Protein AF-A0A956DVC0-F1 (afdb_monomer_lite)

pLDDT: mean 84.04, std 14.28, range [43.09, 98.25]

Sequence (404 aa):
RGAALGWGLAALGAATGILALQDQLTQSAYLFGCAVAALFAHAGSEAERPARLGPGLRHAIRGLTLVVYLLAGLHKLNRDFFDPSVSCATAGLAALVGEGQATPLWSEAWVAQRAWPIAFVALELSLPIWLALRPGLGVVLLALFHLPLTIIFAPGFAFTMLTGWLAFLGEPELEALRRTARRHPVLVLAIGGAGAALSRALFFPGRWGRDPDWVIKEAILWLIATWLVVTAATSRPRAFTGRAVWRSSRPLASTRFAWAAAALFLLHGLTPYLGLGFHRTGAMLSNLRIDRGCHNSLLFPEALRLADPYVVVDRIDFAPGRADPAYADTVTERLWSIAALERAREHWCKKHPEPLAMEGRHEGRAFAVADLCKEGLPFATPWFAGMRRFQVNLTRHCPQRCVH

Secondary structure (DSSP, 8-state):
-HHHHHHHHHHHHHHHHHHTS----HHHHHHHHHHHHHHHHHHT--SS------HHHHHHHHHHHHHHHHHHHHHT-BHHHH-TTT-HHHHHHHHHH-TT---TT--HHHHT-THHHHHHHHHHHHHHHHHHH-HHHHHHHHHHHHHHHHHHT-HHHHHHHHHHHHHH--HHHHHHHHHHHHH-HHHHHHHHHHHHHHHHHHH-TTGGGT-HHHHHHHHHHHHHHHHHHHHHHHS-HHHHHS---------HHHHHHHHHHHHHHHHHHTGGGGTS--TTSS-TT-----STTT--BSSS-GGG-----EEEEEEEEPPTTSS-HHHHHHHHTEEEEHHHHHHHHHHHHHH--S--EEEEEETTEEEEES-HHHH--SSPPPSSTT---S--SEESSSS-----

Structure (mmCIF, N/CA/C/O backbone):
data_AF-A0A956DVC0-F1
#
_entry.id   AF-A0A956DVC0-F1
#
loop_
_atom_site.group_PDB
_atom_site.id
_atom_site.type_symbol
_atom_site.label_atom_id
_atom_site.label_alt_id
_atom_site.label_comp_id
_atom_site.label_asym_id
_atom_site.label_entity_id
_atom_site.label_seq_id
_atom_site.pdbx_PDB_ins_code
_atom_site.Cartn_x
_atom_site.Cartn_y
_atom_site.Cartn_z
_atom_site.occupancy
_atom_site.B_iso_or_equiv
_atom_site.auth_seq_id
_atom_site.auth_comp_id
_atom_site.auth_asym_id
_atom_site.auth_atom_id
_atom_site.pdbx_PDB_model_num
ATOM 1 N N . ARG A 1 1 ? -17.698 22.148 17.526 1.00 53.69 1 ARG A N 1
ATOM 2 C CA . ARG A 1 1 ? -16.358 22.789 17.461 1.00 53.69 1 ARG A CA 1
ATOM 3 C C . ARG A 1 1 ? -15.217 21.760 17.436 1.00 53.69 1 ARG A C 1
ATOM 5 O O . ARG A 1 1 ? -14.590 21.644 16.397 1.00 53.69 1 ARG A O 1
ATOM 12 N N . GLY A 1 2 ? -15.000 20.935 18.473 1.00 58.81 2 GLY A N 1
ATOM 13 C CA . GLY A 1 2 ? -13.882 19.961 18.490 1.00 58.81 2 GLY A CA 1
ATOM 14 C C . GLY A 1 2 ? -13.878 18.905 17.366 1.00 58.81 2 GLY A C 1
ATOM 15 O O . GLY A 1 2 ? -12.829 18.619 16.804 1.00 58.81 2 GLY A O 1
ATOM 16 N N . ALA A 1 3 ? -15.043 18.371 16.977 1.00 56.59 3 ALA A N 1
ATOM 17 C CA . ALA A 1 3 ? -15.135 17.404 15.874 1.00 56.59 3 ALA A CA 1
ATOM 18 C C . ALA A 1 3 ? -14.781 18.018 14.506 1.00 56.59 3 ALA A C 1
ATOM 20 O O . ALA A 1 3 ? -14.069 17.399 13.724 1.00 56.59 3 ALA A O 1
ATOM 21 N N . ALA A 1 4 ? -15.232 19.249 14.241 1.00 57.09 4 ALA A N 1
ATOM 22 C CA . ALA A 1 4 ? -14.906 19.974 13.014 1.00 57.09 4 ALA A CA 1
ATOM 23 C C . ALA A 1 4 ? -13.402 20.274 12.920 1.00 57.09 4 ALA A C 1
ATOM 25 O O . ALA A 1 4 ? -12.813 20.073 11.868 1.00 57.09 4 ALA A O 1
ATOM 26 N N . LEU A 1 5 ? -12.764 20.656 14.034 1.00 65.69 5 LEU A N 1
ATOM 27 C CA . LEU A 1 5 ? -11.310 20.829 14.084 1.00 65.69 5 LEU A CA 1
ATOM 28 C C . LEU A 1 5 ? -10.572 19.518 13.771 1.00 65.69 5 LEU A C 1
ATOM 30 O O . LEU A 1 5 ? -9.651 19.518 12.963 1.00 65.69 5 LEU A O 1
ATOM 34 N N . GLY A 1 6 ? -11.003 18.394 14.355 1.00 63.97 6 GLY A N 1
ATOM 35 C CA . GLY A 1 6 ? -10.403 17.082 14.087 1.00 63.97 6 GLY A CA 1
ATOM 36 C C . GLY A 1 6 ? -10.494 16.669 12.616 1.00 63.97 6 GLY A C 1
ATOM 37 O O . GLY A 1 6 ? -9.496 16.253 12.031 1.00 63.97 6 GLY A O 1
ATOM 38 N N . TRP A 1 7 ? -11.660 16.844 11.988 1.00 61.75 7 TRP A N 1
ATOM 39 C CA . TRP A 1 7 ? -11.805 16.605 10.550 1.00 61.75 7 TRP A CA 1
ATOM 40 C C . TRP A 1 7 ? -11.016 17.608 9.705 1.00 61.75 7 TRP A C 1
ATOM 42 O O . TRP A 1 7 ? -10.485 17.225 8.670 1.00 61.75 7 TRP A O 1
ATOM 52 N N . GLY A 1 8 ? -10.890 18.854 10.167 1.00 64.69 8 GLY A N 1
ATOM 53 C CA . GLY A 1 8 ? -10.124 19.921 9.518 1.00 64.69 8 GLY A CA 1
ATOM 54 C C . GLY A 1 8 ? -8.657 19.550 9.414 1.00 64.69 8 GLY A C 1
ATOM 55 O O . GLY A 1 8 ? -8.069 19.604 8.338 1.00 64.69 8 GLY A O 1
ATOM 56 N N . LEU A 1 9 ? -8.101 19.076 10.526 1.00 66.88 9 LEU A N 1
ATOM 57 C CA . LEU A 1 9 ? -6.733 18.581 10.604 1.00 66.88 9 LEU A CA 1
ATOM 58 C C . LEU A 1 9 ? -6.538 17.300 9.780 1.00 66.88 9 LEU A C 1
ATOM 60 O O . LEU A 1 9 ? -5.519 17.170 9.108 1.00 66.88 9 LEU A O 1
ATOM 64 N N . ALA A 1 10 ? -7.511 16.379 9.773 1.00 62.62 10 ALA A N 1
ATOM 65 C CA . ALA A 1 10 ? -7.447 15.169 8.948 1.00 62.62 10 ALA A CA 1
ATOM 66 C C . ALA A 1 10 ? -7.474 15.490 7.444 1.00 62.62 10 ALA A C 1
ATOM 68 O O . ALA A 1 10 ? -6.691 14.932 6.676 1.00 62.62 10 ALA A O 1
ATOM 69 N N . ALA A 1 11 ? -8.343 16.415 7.029 1.00 65.69 11 ALA A N 1
ATOM 70 C CA . ALA A 1 11 ? -8.407 16.893 5.658 1.00 65.69 11 ALA A CA 1
ATOM 71 C C . ALA A 1 11 ? -7.105 17.601 5.271 1.00 65.69 11 ALA A C 1
ATOM 73 O O . ALA A 1 11 ? -6.518 17.253 4.256 1.00 65.69 11 ALA A O 1
ATOM 74 N N . LEU A 1 12 ? -6.605 18.521 6.099 1.00 65.19 12 LEU A N 1
ATOM 75 C CA . LEU A 1 12 ? -5.337 19.208 5.850 1.00 65.19 12 LEU A CA 1
ATOM 76 C C . LEU A 1 12 ? -4.171 18.217 5.717 1.00 65.19 12 LEU A C 1
ATOM 78 O O . LEU A 1 12 ? -3.409 18.302 4.762 1.00 65.19 12 LEU A O 1
ATOM 82 N N . GLY A 1 13 ? -4.063 17.239 6.622 1.00 62.31 13 GLY A N 1
ATOM 83 C CA . GLY A 1 13 ? -3.030 16.204 6.553 1.00 62.31 13 GLY A CA 1
ATOM 84 C C . GLY A 1 13 ? -3.086 15.392 5.255 1.00 62.31 13 GLY A C 1
ATOM 85 O O . GLY A 1 13 ? -2.054 15.174 4.621 1.00 62.31 13 GLY A O 1
ATOM 86 N N . ALA A 1 14 ? -4.286 14.997 4.817 1.00 63.12 14 ALA A N 1
ATOM 87 C CA . ALA A 1 14 ? -4.451 14.259 3.567 1.00 63.12 14 ALA A CA 1
ATOM 88 C C . ALA A 1 14 ? -4.244 15.146 2.319 1.00 63.12 14 ALA A C 1
ATOM 90 O O . ALA A 1 14 ? -3.639 14.691 1.349 1.00 63.12 14 ALA A O 1
ATOM 91 N N . ALA A 1 15 ? -4.656 16.419 2.356 1.00 63.09 15 ALA A N 1
ATOM 92 C CA . ALA A 1 15 ? -4.403 17.399 1.298 1.00 63.09 15 ALA A CA 1
ATOM 93 C C . ALA A 1 15 ? -2.906 17.629 1.089 1.00 63.09 15 ALA A C 1
ATOM 95 O O . ALA A 1 15 ? -2.448 17.643 -0.047 1.00 63.09 15 ALA A O 1
ATOM 96 N N . THR A 1 16 ? -2.130 17.761 2.168 1.00 61.25 16 THR A N 1
ATOM 97 C CA . THR A 1 16 ? -0.674 17.929 2.086 1.00 61.25 16 THR A CA 1
ATOM 98 C C . THR A 1 16 ? -0.012 16.726 1.413 1.00 61.25 16 THR A C 1
ATOM 100 O O . THR A 1 16 ? 0.860 16.909 0.567 1.00 61.25 16 THR A O 1
ATOM 103 N N . GLY A 1 17 ? -0.460 15.500 1.709 1.00 58.03 17 GLY A N 1
ATOM 104 C CA . GLY A 1 17 ? 0.019 14.300 1.011 1.00 58.03 17 GLY A CA 1
ATOM 105 C C . GLY A 1 17 ? -0.257 14.345 -0.496 1.00 58.03 17 GLY A C 1
ATOM 106 O O . GLY A 1 17 ? 0.652 14.164 -1.303 1.00 58.03 17 GLY A O 1
ATOM 107 N N . ILE A 1 18 ? -1.493 14.673 -0.877 1.00 62.06 18 ILE A N 1
ATOM 108 C CA . ILE A 1 18 ? -1.923 14.723 -2.282 1.00 62.06 18 ILE A CA 1
ATOM 109 C C . ILE A 1 18 ? -1.218 15.850 -3.053 1.00 62.06 18 ILE A C 1
ATOM 111 O O . ILE A 1 18 ? -0.743 15.633 -4.167 1.00 62.06 18 ILE A O 1
ATOM 115 N N . LEU A 1 19 ? -1.176 17.053 -2.476 1.00 60.25 19 LEU A N 1
ATOM 116 C CA . LEU A 1 19 ? -0.761 18.277 -3.163 1.00 60.25 19 LEU A CA 1
ATOM 117 C C . LEU A 1 19 ? 0.747 18.524 -3.081 1.00 60.25 19 LEU A C 1
ATOM 119 O O . LEU A 1 19 ? 1.343 18.917 -4.079 1.00 60.25 19 LEU A O 1
ATOM 123 N N . ALA A 1 20 ? 1.367 18.308 -1.918 1.00 51.12 20 ALA A N 1
ATOM 124 C CA . ALA A 1 20 ? 2.770 18.662 -1.696 1.00 51.12 20 ALA A CA 1
ATOM 125 C C . ALA A 1 20 ? 3.723 17.482 -1.913 1.00 51.12 20 ALA A C 1
ATOM 127 O O . ALA A 1 20 ? 4.809 17.665 -2.452 1.00 51.12 20 ALA A O 1
ATOM 128 N N . LEU A 1 21 ? 3.322 16.269 -1.520 1.00 50.69 21 LEU A N 1
ATOM 129 C CA . LEU A 1 21 ? 4.193 15.089 -1.608 1.00 50.69 21 LEU A CA 1
ATOM 130 C C . LEU A 1 21 ? 4.032 14.317 -2.918 1.00 50.69 21 LEU A C 1
ATOM 132 O O . LEU A 1 21 ? 4.751 13.345 -3.140 1.00 50.69 21 LEU A O 1
ATOM 136 N N . GLN A 1 22 ? 3.073 14.719 -3.764 1.00 54.91 22 GLN A N 1
ATOM 137 C CA . GLN A 1 22 ? 2.610 13.910 -4.893 1.00 54.91 22 GLN A CA 1
ATOM 138 C C . GLN A 1 22 ? 2.342 12.460 -4.456 1.00 54.91 22 GLN A C 1
ATOM 140 O O . GLN A 1 22 ? 2.532 11.528 -5.240 1.00 54.91 22 GLN A O 1
ATOM 145 N N . ASP A 1 23 ? 1.930 12.263 -3.196 1.00 52.66 23 ASP A N 1
ATOM 146 C CA . ASP A 1 23 ? 1.602 10.956 -2.648 1.00 52.66 23 ASP A CA 1
ATOM 147 C C . ASP A 1 23 ? 0.272 10.554 -3.272 1.00 52.66 23 ASP A C 1
ATOM 149 O O . ASP A 1 23 ? -0.823 10.896 -2.819 1.00 52.66 23 ASP A O 1
ATOM 153 N N . GLN A 1 24 ? 0.389 9.936 -4.444 1.00 51.25 24 GLN A N 1
ATOM 154 C CA . GLN A 1 24 ? -0.726 9.746 -5.348 1.00 51.25 24 GLN A CA 1
ATOM 155 C C . GLN A 1 24 ? -1.630 8.603 -4.914 1.00 51.25 24 GLN A C 1
ATOM 157 O O . GLN A 1 24 ? -2.392 8.150 -5.751 1.00 51.25 24 GLN A O 1
ATOM 162 N N . LEU A 1 25 ? -1.589 8.077 -3.688 1.00 56.38 25 LEU A N 1
ATOM 163 C CA . LEU A 1 25 ? -2.524 7.019 -3.304 1.00 56.38 25 LEU A CA 1
ATOM 164 C C . LEU A 1 25 ? -3.972 7.492 -3.566 1.00 56.38 25 LEU A C 1
ATOM 166 O O . LEU A 1 25 ? -4.488 8.368 -2.880 1.00 56.38 25 LEU A O 1
ATOM 170 N N . THR A 1 26 ? -4.647 6.910 -4.572 1.00 54.12 26 THR A N 1
ATOM 171 C CA . THR A 1 26 ? -6.073 7.154 -4.898 1.00 54.12 26 THR A CA 1
ATOM 172 C C . THR A 1 26 ? -6.904 7.040 -3.629 1.00 54.12 26 THR A C 1
ATOM 174 O O . THR A 1 26 ? -7.798 7.838 -3.381 1.00 54.12 26 THR A O 1
ATOM 177 N N . GLN A 1 27 ? -6.547 6.091 -2.772 1.00 53.44 27 GLN A N 1
ATOM 178 C CA . GLN A 1 27 ? -7.131 5.906 -1.458 1.00 53.44 27 GLN A CA 1
ATOM 179 C C . GLN A 1 27 ? -7.021 7.149 -0.554 1.00 53.44 27 GLN A C 1
ATOM 181 O O . GLN A 1 27 ? -8.005 7.496 0.092 1.00 53.44 27 GLN A O 1
ATOM 186 N N . SER A 1 28 ? -5.889 7.860 -0.553 1.00 58.84 28 SER A N 1
ATOM 187 C CA . SER A 1 28 ? -5.724 9.140 0.148 1.00 58.84 28 SER A CA 1
ATOM 188 C C . SER A 1 28 ? -6.644 10.212 -0.417 1.00 58.84 28 SER A C 1
ATOM 190 O O . SER A 1 28 ? -7.250 10.940 0.358 1.00 58.84 28 SER A O 1
ATOM 192 N N . ALA A 1 29 ? -6.850 10.256 -1.737 1.00 59.66 29 ALA A N 1
ATOM 193 C CA . ALA A 1 29 ? -7.806 11.172 -2.365 1.00 59.66 29 ALA A CA 1
ATOM 194 C C . ALA A 1 29 ? -9.271 10.838 -2.028 1.00 59.66 29 ALA A C 1
ATOM 196 O O . ALA A 1 29 ? -10.048 11.741 -1.722 1.00 59.66 29 ALA A O 1
ATOM 197 N N . TYR A 1 30 ? -9.653 9.556 -2.010 1.00 60.25 30 TYR A N 1
ATOM 198 C CA . TYR A 1 30 ? -11.001 9.133 -1.605 1.00 60.25 30 TYR A CA 1
ATOM 199 C C . TYR A 1 30 ? -11.259 9.397 -0.118 1.00 60.25 30 TYR A C 1
ATOM 201 O O . TYR A 1 30 ? -12.325 9.900 0.244 1.00 60.25 30 TYR A O 1
ATOM 209 N N . LEU A 1 31 ? -10.293 9.089 0.751 1.00 61.59 31 LEU A N 1
ATOM 210 C CA . LEU A 1 31 ? -10.407 9.319 2.192 1.00 61.59 31 LEU A CA 1
ATOM 211 C C . LEU A 1 31 ? -10.351 10.814 2.529 1.00 61.59 31 LEU A C 1
ATOM 213 O O . LEU A 1 31 ? -11.128 11.263 3.369 1.00 61.59 31 LEU A O 1
ATOM 217 N N . PHE A 1 32 ? -9.542 11.600 1.813 1.00 63.88 32 PHE A N 1
ATOM 218 C CA . PHE A 1 32 ? -9.570 13.063 1.854 1.00 63.88 32 PHE A CA 1
ATOM 219 C C . PHE A 1 32 ? -10.931 13.607 1.424 1.00 63.88 32 PHE A C 1
ATOM 221 O O . PHE A 1 32 ? -11.541 14.363 2.172 1.00 63.88 32 PHE A O 1
ATOM 228 N N . GLY A 1 33 ? -11.456 13.176 0.274 1.00 62.84 33 GLY A N 1
ATOM 229 C CA . GLY A 1 33 ? -12.778 13.581 -0.204 1.00 62.84 33 GLY A CA 1
ATOM 230 C C . GLY A 1 33 ? -13.882 13.250 0.802 1.00 62.84 33 GLY A C 1
ATOM 231 O O . GLY A 1 33 ? -14.749 14.079 1.067 1.00 62.84 33 GLY A O 1
ATOM 232 N N . CYS A 1 34 ? -13.808 12.085 1.451 1.00 60.84 34 CYS A N 1
ATOM 233 C CA . CYS A 1 34 ? -14.725 11.715 2.528 1.00 60.84 34 CYS A CA 1
ATOM 234 C C . CYS A 1 34 ? -14.556 12.592 3.782 1.00 60.84 34 CYS A C 1
ATOM 236 O O . CYS A 1 34 ? -15.556 12.981 4.386 1.00 60.84 34 CYS A O 1
ATOM 238 N N . ALA A 1 35 ? -13.323 12.923 4.177 1.00 60.31 35 ALA A N 1
ATOM 239 C CA . ALA A 1 35 ? -13.036 13.809 5.307 1.00 60.31 35 ALA A CA 1
ATOM 240 C C . ALA A 1 35 ? -13.507 15.252 5.047 1.00 60.31 35 ALA A C 1
ATOM 242 O O . ALA A 1 35 ? -14.104 15.878 5.920 1.00 60.31 35 ALA A O 1
ATOM 243 N N . VAL A 1 36 ? -13.316 15.755 3.826 1.00 61.97 36 VAL A N 1
ATOM 244 C CA . VAL A 1 36 ? -13.799 17.063 3.361 1.00 61.97 36 VAL A CA 1
ATOM 245 C C . VAL A 1 36 ? -15.326 17.094 3.285 1.00 61.97 36 VAL A C 1
ATOM 247 O O . VAL A 1 36 ? -15.951 18.033 3.771 1.00 61.97 36 VAL A O 1
ATOM 250 N N . ALA A 1 37 ? -15.960 16.042 2.765 1.00 62.28 37 ALA A N 1
ATOM 251 C CA . ALA A 1 37 ? -17.417 15.926 2.779 1.00 62.28 37 ALA A CA 1
ATOM 252 C C . ALA A 1 37 ? -17.974 15.913 4.216 1.00 62.28 37 ALA A C 1
ATOM 254 O O . ALA A 1 37 ? -19.002 16.532 4.489 1.00 62.28 37 ALA A O 1
ATOM 255 N N . ALA A 1 38 ? -17.279 15.259 5.155 1.00 61.06 38 ALA A N 1
ATOM 256 C CA . ALA A 1 38 ? -17.635 15.276 6.574 1.00 61.06 38 ALA A CA 1
ATOM 257 C C . ALA A 1 38 ? -17.501 16.676 7.196 1.00 61.06 38 ALA A C 1
ATOM 259 O O . ALA A 1 38 ? -18.364 17.077 7.978 1.00 61.06 38 ALA A O 1
ATOM 260 N N . LEU A 1 39 ? -16.457 17.427 6.826 1.00 58.06 39 LEU A N 1
ATOM 261 C CA . LEU A 1 39 ? -16.260 18.822 7.229 1.00 58.06 39 LEU A CA 1
ATOM 262 C C . LEU A 1 39 ? -17.397 19.726 6.772 1.00 58.06 39 LEU A C 1
ATOM 264 O O . LEU A 1 39 ? -17.986 20.425 7.594 1.00 58.06 39 LEU A O 1
ATOM 268 N N . PHE A 1 40 ? -17.731 19.693 5.482 1.00 59.34 40 PHE A N 1
ATOM 269 C CA . PHE A 1 40 ? -18.797 20.528 4.932 1.00 59.34 40 PHE A CA 1
ATOM 270 C C . PHE A 1 40 ? -20.166 20.159 5.511 1.00 59.34 40 PHE A C 1
ATOM 272 O O . PHE A 1 40 ? -20.939 21.044 5.872 1.00 59.34 40 PHE A O 1
ATOM 279 N N . ALA A 1 41 ? -20.428 18.866 5.727 1.00 57.88 41 ALA A N 1
ATOM 280 C CA . ALA A 1 41 ? -21.628 18.411 6.429 1.00 57.88 41 ALA A CA 1
ATOM 281 C C . ALA A 1 41 ? -21.685 18.861 7.906 1.00 57.88 41 ALA A C 1
ATOM 283 O O . ALA A 1 41 ? -22.760 18.867 8.500 1.00 57.88 41 ALA A O 1
ATOM 284 N N . HIS A 1 42 ? -20.552 19.219 8.521 1.00 52.84 42 HIS A N 1
ATOM 285 C CA . HIS A 1 42 ? -20.484 19.757 9.885 1.00 52.84 42 HIS A CA 1
ATOM 286 C C . HIS A 1 42 ? -20.531 21.285 9.958 1.00 52.84 42 HIS A C 1
ATOM 288 O O . HIS A 1 42 ? -20.972 21.813 10.975 1.00 52.84 42 HIS A O 1
ATOM 294 N N . ALA A 1 43 ? -20.083 21.989 8.919 1.00 52.72 43 ALA A N 1
ATOM 295 C CA . ALA A 1 43 ? -20.131 23.449 8.859 1.00 52.72 43 ALA A CA 1
ATOM 296 C C . ALA A 1 43 ? -21.549 23.987 8.576 1.00 52.72 43 ALA A C 1
ATOM 298 O O . ALA A 1 43 ? -21.843 25.130 8.905 1.00 52.72 43 ALA A O 1
ATOM 299 N N . GLY A 1 44 ? -22.432 23.166 7.993 1.00 46.31 44 GLY A N 1
ATOM 300 C CA . GLY A 1 44 ? -23.724 23.599 7.451 1.00 46.31 44 GLY A CA 1
ATOM 301 C C . GLY A 1 44 ? -24.954 23.589 8.372 1.00 46.31 44 GLY A C 1
ATOM 302 O O . GLY A 1 44 ? -26.048 23.772 7.850 1.00 46.31 44 GLY A O 1
ATOM 303 N N . SER A 1 45 ? -24.866 23.371 9.692 1.00 43.09 45 SER A N 1
ATOM 304 C CA . SER A 1 45 ? -26.072 23.493 10.542 1.00 43.09 45 SER A CA 1
ATOM 305 C C . SER A 1 45 ? -25.794 24.046 11.941 1.00 43.09 45 SER A C 1
ATOM 307 O O . SER A 1 45 ? -25.373 23.314 12.839 1.00 43.09 45 SER A O 1
ATOM 309 N N . GLU A 1 46 ? -26.094 25.330 12.141 1.00 51.00 46 GLU A N 1
ATOM 310 C CA . GLU A 1 46 ? -26.092 25.971 13.464 1.00 51.00 46 GLU A CA 1
ATOM 311 C C . GLU A 1 46 ? -27.372 25.720 14.281 1.00 51.00 46 GLU A C 1
ATOM 313 O O . GLU A 1 46 ? -27.371 25.963 15.484 1.00 51.00 46 GLU A O 1
ATOM 318 N N . ALA A 1 47 ? -28.433 25.148 13.704 1.00 52.06 47 ALA A N 1
ATOM 319 C CA . ALA A 1 47 ? -29.681 24.899 14.424 1.00 52.06 47 ALA A CA 1
ATOM 320 C C . ALA A 1 47 ? -29.962 23.391 14.609 1.00 52.06 47 ALA A C 1
ATOM 322 O O . ALA A 1 47 ? -30.359 22.678 13.692 1.00 52.06 47 ALA A O 1
ATOM 323 N N . GLU A 1 48 ? -29.752 22.925 15.842 1.00 46.38 48 GLU A N 1
ATOM 324 C CA . GLU A 1 48 ? -30.513 21.854 16.515 1.00 46.38 48 GLU A CA 1
ATOM 325 C C . GLU A 1 48 ? -30.209 20.356 16.336 1.00 46.38 48 GLU A C 1
ATOM 327 O O . GLU A 1 48 ? -30.889 19.545 16.969 1.00 46.38 48 GLU A O 1
ATOM 332 N N . ARG A 1 49 ? -29.142 19.904 15.664 1.00 48.47 49 ARG A N 1
ATOM 333 C CA . ARG A 1 49 ? -28.681 18.510 15.887 1.00 48.47 49 ARG A CA 1
ATOM 334 C C . ARG A 1 49 ? -27.170 18.388 16.022 1.00 48.47 49 ARG A C 1
ATOM 336 O O . ARG A 1 49 ? -26.450 18.879 15.157 1.00 48.47 49 ARG A O 1
ATOM 343 N N . PRO A 1 50 ? -26.655 17.667 17.042 1.00 43.50 50 PRO A N 1
ATOM 344 C CA . PRO A 1 50 ? -25.247 17.307 17.093 1.00 43.50 50 PRO A CA 1
ATOM 345 C C . PRO A 1 50 ? -24.921 16.349 15.938 1.00 43.50 50 PRO A C 1
ATOM 347 O O . PRO A 1 50 ? -25.077 15.134 16.039 1.00 43.50 50 PRO A O 1
ATOM 350 N N . ALA A 1 51 ? -24.529 16.947 14.812 1.00 46.78 51 ALA A N 1
ATOM 351 C CA . ALA A 1 51 ? -23.413 16.617 13.934 1.00 46.78 51 ALA A CA 1
ATOM 352 C C . ALA A 1 51 ? -22.813 15.209 14.118 1.00 46.78 51 ALA A C 1
ATOM 354 O O . ALA A 1 51 ? -21.670 15.042 14.543 1.00 46.78 51 ALA A O 1
ATOM 355 N N . ARG A 1 52 ? -23.570 14.172 13.756 1.00 55.28 52 ARG A N 1
ATOM 356 C CA . ARG A 1 52 ? -23.011 12.852 13.445 1.00 55.28 52 ARG A CA 1
ATOM 357 C C . ARG A 1 52 ? -22.643 12.859 11.968 1.00 55.28 52 ARG A C 1
ATOM 359 O O . ARG A 1 52 ? -23.439 13.326 11.157 1.00 55.28 52 ARG A O 1
ATOM 366 N N . LEU A 1 53 ? -21.471 12.322 11.615 1.00 57.25 53 LEU A N 1
ATOM 367 C CA . LEU A 1 53 ? -21.190 11.867 10.248 1.00 57.25 53 LEU A CA 1
ATOM 368 C C . LEU A 1 53 ? -22.461 11.225 9.688 1.00 57.25 53 LEU A C 1
ATOM 370 O O . LEU A 1 53 ? -23.001 10.309 10.325 1.00 57.25 53 LEU A O 1
ATOM 374 N N . GLY A 1 54 ? -22.927 11.707 8.532 1.00 67.88 54 GLY A N 1
ATOM 375 C CA . GLY A 1 54 ? -24.101 11.156 7.874 1.00 67.88 54 GLY A CA 1
ATOM 376 C C . GLY A 1 54 ? -24.013 9.626 7.890 1.00 67.88 54 GLY A C 1
ATOM 377 O O . GLY A 1 54 ? -22.971 9.076 7.514 1.00 67.88 54 GLY A O 1
ATOM 378 N N . PRO A 1 55 ? -25.051 8.910 8.353 1.00 74.06 55 PRO A N 1
ATOM 379 C CA . PRO A 1 55 ? -25.030 7.458 8.453 1.00 74.06 55 PRO A CA 1
ATOM 380 C C . PRO A 1 55 ? -24.529 6.741 7.187 1.00 74.06 55 PRO A C 1
ATOM 382 O O . PRO A 1 55 ? -23.915 5.684 7.309 1.00 74.06 55 PRO A O 1
ATOM 385 N N . GLY A 1 56 ? -24.761 7.308 5.998 1.00 77.06 56 GLY A N 1
ATOM 386 C CA . GLY A 1 56 ? -24.229 6.807 4.726 1.00 77.06 56 GLY A CA 1
ATOM 387 C C . GLY A 1 56 ? -22.717 6.996 4.569 1.00 77.06 56 GLY A C 1
ATOM 388 O O . GLY A 1 56 ? -22.016 6.026 4.303 1.00 77.06 56 GLY A O 1
ATOM 389 N N . LEU A 1 57 ? -22.191 8.201 4.816 1.00 78.38 57 LEU A N 1
ATOM 390 C CA . LEU A 1 57 ? -20.759 8.504 4.682 1.00 78.38 57 LEU A CA 1
ATOM 391 C C . LEU A 1 57 ? -19.898 7.638 5.610 1.00 78.38 57 LEU A C 1
ATOM 393 O O . LEU A 1 57 ? -18.897 7.070 5.187 1.00 78.38 57 LEU A O 1
ATOM 397 N N . ARG A 1 58 ? -20.331 7.445 6.861 1.00 81.38 58 ARG A N 1
ATOM 398 C CA . ARG A 1 58 ? -19.635 6.548 7.795 1.00 81.38 58 ARG A CA 1
ATOM 399 C C . ARG A 1 58 ? -19.586 5.100 7.289 1.00 81.38 58 ARG A C 1
ATOM 401 O O . ARG A 1 58 ? -18.580 4.426 7.484 1.00 81.38 58 ARG A O 1
ATOM 408 N N . HIS A 1 59 ? -20.661 4.610 6.667 1.00 84.31 59 HIS A N 1
ATOM 409 C CA . HIS A 1 59 ? -20.667 3.274 6.064 1.00 84.31 59 HIS A CA 1
ATOM 410 C C . HIS A 1 59 ? -19.785 3.193 4.827 1.00 84.31 59 HIS A C 1
ATOM 412 O O . HIS A 1 59 ? -19.108 2.186 4.663 1.00 84.31 59 HIS A O 1
ATOM 418 N N . ALA A 1 60 ? -19.757 4.240 4.003 1.00 83.94 60 ALA A N 1
ATOM 419 C CA . ALA A 1 60 ? -18.871 4.304 2.849 1.00 83.94 60 ALA A CA 1
ATOM 420 C C . ALA A 1 60 ? -17.406 4.212 3.296 1.00 83.94 60 ALA A C 1
ATOM 422 O O . ALA A 1 60 ? -16.688 3.333 2.837 1.00 83.94 60 ALA A O 1
ATOM 423 N N . ILE A 1 61 ? -16.996 5.023 4.280 1.00 84.50 61 ILE A N 1
ATOM 424 C CA . ILE A 1 61 ? -15.634 4.996 4.839 1.00 84.50 61 ILE A CA 1
ATOM 425 C C . ILE A 1 61 ? -15.290 3.607 5.398 1.00 84.50 61 ILE A C 1
ATOM 427 O O . ILE A 1 61 ? -14.212 3.082 5.125 1.00 84.50 61 ILE A O 1
ATOM 431 N N . ARG A 1 62 ? -16.205 2.978 6.150 1.00 89.38 62 ARG A N 1
ATOM 432 C CA . ARG A 1 62 ? -16.016 1.606 6.653 1.00 89.38 62 ARG A CA 1
ATOM 433 C C . ARG A 1 62 ? -15.860 0.593 5.522 1.00 89.38 62 ARG A C 1
ATOM 435 O O . ARG A 1 62 ? -14.926 -0.196 5.565 1.00 89.38 62 ARG A O 1
ATOM 442 N N . GLY A 1 63 ? -16.754 0.614 4.534 1.00 89.75 63 GLY A N 1
ATOM 443 C CA . GLY A 1 63 ? -16.713 -0.287 3.383 1.00 89.75 63 GLY A CA 1
ATOM 444 C C . GLY A 1 63 ? -15.406 -0.145 2.611 1.00 89.75 63 GLY A C 1
ATOM 445 O O . GLY A 1 63 ? -14.725 -1.138 2.387 1.00 89.75 63 GLY A O 1
ATOM 446 N N . LEU A 1 64 ? -15.000 1.092 2.317 1.00 89.31 64 LEU A N 1
ATOM 447 C CA . LEU A 1 64 ? -13.709 1.397 1.701 1.00 89.31 64 LEU A CA 1
ATOM 448 C C . LEU A 1 64 ? -12.545 0.853 2.537 1.00 89.31 64 LEU A C 1
ATOM 450 O O . LEU A 1 64 ? -11.680 0.177 2.001 1.00 89.31 64 LEU A O 1
ATOM 454 N N . THR A 1 65 ? -12.553 1.074 3.853 1.00 91.31 65 THR A N 1
ATOM 455 C CA . THR A 1 65 ? -11.502 0.586 4.762 1.00 91.31 65 THR A CA 1
ATOM 456 C C . THR A 1 65 ? -11.387 -0.940 4.742 1.00 91.31 65 THR A C 1
ATOM 458 O O . THR A 1 65 ? -10.279 -1.466 4.679 1.00 91.31 65 THR A O 1
ATOM 461 N N . LEU A 1 66 ? -12.517 -1.661 4.765 1.00 94.56 66 LEU A N 1
ATOM 462 C CA . LEU A 1 66 ? -12.521 -3.125 4.659 1.00 94.56 66 LEU A CA 1
ATOM 463 C C . LEU A 1 66 ? -11.949 -3.584 3.320 1.00 94.56 66 LEU A C 1
ATOM 465 O O . LEU A 1 66 ? -11.110 -4.479 3.299 1.00 94.56 66 LEU A O 1
ATOM 469 N N . VAL A 1 67 ? -12.391 -2.967 2.221 1.00 94.44 67 VAL A N 1
ATOM 470 C CA . VAL A 1 67 ? -11.942 -3.326 0.872 1.00 94.44 67 VAL A CA 1
ATOM 471 C C . VAL A 1 67 ? -10.449 -3.051 0.701 1.00 94.44 67 VAL A C 1
ATOM 473 O O . VAL A 1 67 ? -9.758 -3.889 0.141 1.00 94.44 67 VAL A O 1
ATOM 476 N N . VAL A 1 68 ? -9.928 -1.941 1.228 1.00 93.31 68 VAL A N 1
ATOM 477 C CA . VAL A 1 68 ? -8.489 -1.633 1.213 1.00 93.31 68 VAL A CA 1
ATOM 478 C C . VAL A 1 68 ? -7.675 -2.739 1.876 1.00 93.31 68 VAL A C 1
ATOM 480 O O . VAL A 1 68 ? -6.743 -3.249 1.261 1.00 93.31 68 VAL A O 1
ATOM 483 N N . TYR A 1 69 ? -8.008 -3.120 3.113 1.00 94.88 69 TYR A N 1
ATOM 484 C CA . TYR A 1 69 ? -7.243 -4.151 3.824 1.00 94.88 69 TYR A CA 1
ATOM 485 C C . TYR A 1 69 ? -7.409 -5.531 3.187 1.00 94.88 69 TYR A C 1
ATOM 487 O O . TYR A 1 69 ? -6.445 -6.288 3.107 1.00 94.88 69 TYR A O 1
ATOM 495 N N . LEU A 1 70 ? -8.605 -5.835 2.675 1.00 96.31 70 LEU A N 1
ATOM 496 C CA . LEU A 1 70 ? -8.844 -7.057 1.917 1.00 96.31 70 LEU A CA 1
ATOM 497 C C . LEU A 1 70 ? -7.967 -7.112 0.661 1.00 96.31 70 LEU A C 1
ATOM 499 O O . LEU A 1 70 ? -7.314 -8.123 0.424 1.00 96.31 70 LEU A O 1
ATOM 503 N N . LEU A 1 71 ? -7.933 -6.035 -0.127 1.00 96.81 71 LEU A N 1
ATOM 504 C CA . LEU A 1 71 ? -7.104 -5.938 -1.326 1.00 96.81 71 LEU A CA 1
ATOM 505 C C . LEU A 1 71 ? -5.616 -6.011 -0.988 1.00 96.81 71 LEU A C 1
ATOM 507 O O . LEU A 1 71 ? -4.894 -6.731 -1.667 1.00 96.81 71 LEU A O 1
ATOM 511 N N . ALA A 1 72 ? -5.159 -5.338 0.071 1.00 95.38 72 ALA A N 1
ATOM 512 C CA . ALA A 1 72 ? -3.764 -5.400 0.507 1.00 95.38 72 ALA A CA 1
ATOM 513 C C . ALA A 1 72 ? -3.307 -6.849 0.755 1.00 95.38 72 ALA A C 1
ATOM 515 O O . ALA A 1 72 ? -2.260 -7.251 0.235 1.00 95.38 72 ALA A O 1
ATOM 516 N N . GLY A 1 73 ? -4.136 -7.642 1.448 1.00 96.94 73 GLY A N 1
ATOM 517 C CA . GLY A 1 73 ? -3.875 -9.061 1.682 1.00 96.94 73 GLY A CA 1
ATOM 518 C C . GLY A 1 73 ? -4.004 -9.898 0.408 1.00 96.94 73 GLY A C 1
ATOM 519 O O . GLY A 1 73 ? -3.160 -10.747 0.136 1.00 96.94 73 GLY A O 1
ATOM 520 N N . LEU A 1 74 ? -5.016 -9.623 -0.422 1.00 97.75 74 LEU A N 1
ATOM 521 C CA . LEU A 1 74 ? -5.241 -10.305 -1.700 1.00 97.75 74 LEU A CA 1
ATOM 522 C C . LEU A 1 74 ? -4.055 -10.131 -2.656 1.00 97.75 74 LEU A C 1
ATOM 524 O O . LEU A 1 74 ? -3.620 -11.091 -3.284 1.00 97.75 74 LEU A O 1
ATOM 528 N N . HIS A 1 75 ? -3.505 -8.920 -2.750 1.00 97.50 75 HIS A N 1
ATOM 529 C CA . HIS A 1 75 ? -2.356 -8.631 -3.602 1.00 97.50 75 HIS A CA 1
ATOM 530 C C . HIS A 1 75 ? -1.091 -9.359 -3.144 1.00 97.50 75 HIS A C 1
ATOM 532 O O . HIS A 1 75 ? -0.250 -9.656 -3.985 1.00 97.50 75 HIS A O 1
ATOM 538 N N . LYS A 1 76 ? -0.974 -9.700 -1.854 1.00 97.69 76 LYS A N 1
ATOM 539 C CA . LYS A 1 76 ? 0.121 -10.513 -1.297 1.00 97.69 76 LYS A CA 1
ATOM 540 C C . LYS A 1 76 ? -0.045 -12.017 -1.533 1.00 97.69 76 LYS A C 1
ATOM 542 O O . LYS A 1 76 ? 0.887 -12.774 -1.289 1.00 97.69 76 LYS A O 1
ATOM 547 N N . LEU A 1 77 ? -1.192 -12.470 -2.047 1.00 98.12 77 LEU A N 1
ATOM 548 C CA . LEU A 1 77 ? -1.388 -13.858 -2.480 1.00 98.12 77 LEU A CA 1
ATOM 549 C C . LEU A 1 77 ? -0.754 -14.092 -3.862 1.00 98.12 77 LEU A C 1
ATOM 551 O O . LEU A 1 77 ? -1.436 -14.318 -4.865 1.00 98.12 77 LEU A O 1
ATOM 555 N N . ASN A 1 78 ? 0.574 -14.019 -3.915 1.00 98.06 78 ASN A N 1
ATOM 556 C CA . ASN A 1 78 ? 1.386 -14.252 -5.108 1.00 98.06 78 ASN A CA 1
ATOM 557 C C . ASN A 1 78 ? 2.666 -15.032 -4.763 1.00 98.06 78 ASN A C 1
ATOM 559 O O . ASN A 1 78 ? 3.076 -15.082 -3.604 1.00 98.06 78 ASN A O 1
ATOM 563 N N . ARG A 1 79 ? 3.277 -15.662 -5.773 1.00 97.88 79 ARG A N 1
ATOM 564 C CA . ARG A 1 79 ? 4.432 -16.561 -5.599 1.00 97.88 79 ARG A CA 1
ATOM 565 C C . ARG A 1 79 ? 5.623 -15.870 -4.927 1.00 97.88 79 ARG A C 1
ATOM 567 O O . ARG A 1 79 ? 6.147 -16.405 -3.956 1.00 97.88 79 ARG A O 1
ATOM 574 N N . ASP A 1 80 ? 5.999 -14.683 -5.394 1.00 97.31 80 ASP A N 1
ATOM 575 C CA . ASP A 1 80 ? 7.189 -13.967 -4.919 1.00 97.31 80 ASP A CA 1
ATOM 576 C C . ASP A 1 80 ? 7.010 -13.459 -3.481 1.00 97.31 80 ASP A C 1
ATOM 578 O O . ASP A 1 80 ? 7.962 -13.448 -2.707 1.00 97.31 80 ASP A O 1
ATOM 582 N N . PHE A 1 81 ? 5.793 -13.090 -3.064 1.00 97.50 81 PHE A N 1
ATOM 583 C CA . PHE A 1 81 ? 5.556 -12.696 -1.674 1.00 97.50 81 PHE A CA 1
ATOM 584 C C . PHE A 1 81 ? 5.801 -13.854 -0.702 1.00 97.50 81 PHE A C 1
ATOM 586 O O . PHE A 1 81 ? 6.290 -13.621 0.401 1.00 97.50 81 PHE A O 1
ATOM 593 N N . PHE A 1 82 ? 5.491 -15.094 -1.096 1.00 97.44 82 PHE A N 1
ATOM 594 C CA . PHE A 1 82 ? 5.724 -16.290 -0.279 1.00 97.44 82 PHE A CA 1
ATOM 595 C C . PHE A 1 82 ? 7.150 -16.847 -0.368 1.00 97.44 82 PHE A C 1
ATOM 597 O O . PHE A 1 82 ? 7.477 -17.754 0.399 1.00 97.44 82 PHE A O 1
ATOM 604 N N . ASP A 1 83 ? 7.998 -16.312 -1.247 1.00 96.25 83 ASP A N 1
ATOM 605 C CA . ASP A 1 83 ? 9.418 -16.651 -1.320 1.00 96.25 83 ASP A CA 1
ATOM 606 C C . ASP A 1 83 ? 10.229 -15.738 -0.377 1.00 96.25 83 ASP A C 1
ATOM 608 O O . ASP A 1 83 ? 10.400 -14.548 -0.659 1.00 96.25 83 ASP A O 1
ATOM 612 N N . PRO A 1 84 ? 10.777 -16.261 0.741 1.00 94.44 84 PRO A N 1
ATOM 613 C CA . PRO A 1 84 ? 11.537 -15.462 1.703 1.00 94.44 84 PRO A CA 1
ATOM 614 C C . PRO A 1 84 ? 12.744 -14.731 1.110 1.00 94.44 84 PRO A C 1
ATOM 616 O O . PRO A 1 84 ? 13.183 -13.743 1.694 1.00 94.44 84 PRO A O 1
ATOM 619 N N . SER A 1 85 ? 13.293 -15.204 -0.013 1.00 93.25 85 SER A N 1
ATOM 620 C CA . SER A 1 85 ? 14.479 -14.612 -0.640 1.00 93.25 85 SER A CA 1
ATOM 621 C C . SER A 1 85 ? 14.190 -13.294 -1.370 1.00 93.25 85 SER A C 1
ATOM 623 O O . SER A 1 85 ? 15.108 -12.506 -1.608 1.00 93.25 85 SER A O 1
ATOM 625 N N . VAL A 1 86 ? 12.923 -13.035 -1.711 1.00 94.81 86 VAL A N 1
ATOM 626 C CA . VAL A 1 86 ? 12.496 -11.837 -2.456 1.00 94.81 86 VAL A CA 1
ATOM 627 C C . VAL A 1 86 ? 11.310 -11.096 -1.825 1.00 94.81 86 VAL A C 1
ATOM 629 O O . VAL A 1 86 ? 11.026 -9.961 -2.220 1.00 94.81 86 VAL A O 1
ATOM 632 N N . SER A 1 87 ? 10.636 -11.694 -0.840 1.00 95.44 87 SER A N 1
ATOM 633 C CA . SER A 1 87 ? 9.444 -11.147 -0.188 1.00 95.44 87 SER A CA 1
ATOM 634 C C . SER A 1 87 ? 9.676 -9.784 0.465 1.00 95.44 87 SER A C 1
ATOM 636 O O . SER A 1 87 ? 10.650 -9.557 1.181 1.00 95.44 87 SER A O 1
ATOM 638 N N . CYS A 1 88 ? 8.716 -8.877 0.296 1.00 94.12 88 CYS A N 1
ATOM 639 C CA . CYS A 1 88 ? 8.675 -7.613 1.021 1.00 94.12 88 CYS A CA 1
ATOM 640 C C . CYS A 1 88 ? 8.546 -7.821 2.537 1.00 94.12 88 CYS A C 1
ATOM 642 O O . CYS A 1 88 ? 9.046 -7.000 3.300 1.00 94.12 88 CYS A O 1
ATOM 644 N N . ALA A 1 89 ? 7.908 -8.902 3.000 1.00 93.69 89 ALA A N 1
ATOM 645 C CA . ALA A 1 89 ? 7.792 -9.164 4.434 1.00 93.69 89 ALA A CA 1
ATOM 646 C C . ALA A 1 89 ? 9.164 -9.452 5.061 1.00 93.69 89 ALA A C 1
ATOM 648 O O . ALA A 1 89 ? 9.519 -8.859 6.078 1.00 93.69 89 ALA A O 1
ATOM 649 N N . THR A 1 90 ? 9.950 -10.330 4.435 1.00 92.12 90 THR A N 1
ATOM 650 C CA . THR A 1 90 ? 11.282 -10.701 4.931 1.00 92.12 90 THR A CA 1
ATOM 651 C C . THR A 1 90 ? 12.291 -9.586 4.721 1.00 92.12 90 THR A C 1
ATOM 653 O O . THR A 1 90 ? 13.035 -9.288 5.648 1.00 92.12 90 THR A O 1
ATOM 656 N N . ALA A 1 91 ? 12.264 -8.903 3.571 1.00 89.75 91 ALA A N 1
ATOM 657 C CA . ALA A 1 91 ? 13.095 -7.725 3.329 1.00 89.75 91 ALA A CA 1
ATOM 658 C C . ALA A 1 91 ? 12.831 -6.626 4.369 1.00 89.75 91 ALA A C 1
ATOM 660 O O . ALA A 1 91 ? 13.765 -6.029 4.900 1.00 89.75 91 ALA A O 1
ATOM 661 N N . GLY A 1 92 ? 11.562 -6.399 4.721 1.00 88.56 92 GLY A N 1
ATOM 662 C CA . GLY A 1 92 ? 11.209 -5.422 5.740 1.00 88.56 92 GLY A CA 1
ATOM 663 C C . GLY A 1 92 ? 11.698 -5.798 7.137 1.00 88.56 92 GLY A C 1
ATOM 664 O O . GLY A 1 92 ? 12.222 -4.955 7.860 1.00 88.56 92 GLY A O 1
ATOM 665 N N . LEU A 1 93 ? 11.579 -7.071 7.515 1.00 88.19 93 LEU A N 1
ATOM 666 C CA . LEU A 1 93 ? 12.126 -7.563 8.781 1.00 88.19 93 LEU A CA 1
ATOM 667 C C . LEU A 1 93 ? 13.659 -7.531 8.803 1.00 88.19 93 LEU A C 1
ATOM 669 O O . LEU A 1 93 ? 14.237 -7.181 9.827 1.00 88.19 93 LEU A O 1
ATOM 673 N N . ALA A 1 94 ? 14.321 -7.832 7.685 1.00 85.06 94 ALA A N 1
ATOM 674 C CA . ALA A 1 94 ? 15.771 -7.704 7.559 1.00 85.06 94 ALA A CA 1
ATOM 675 C C . ALA A 1 94 ? 16.215 -6.250 7.755 1.00 85.06 94 ALA A C 1
ATOM 677 O O . ALA A 1 94 ? 17.173 -5.991 8.481 1.00 85.06 94 ALA A O 1
ATOM 678 N N . ALA A 1 95 ? 15.459 -5.293 7.207 1.00 81.50 95 ALA A N 1
ATOM 679 C CA . ALA A 1 95 ? 15.704 -3.872 7.423 1.00 81.50 95 ALA A CA 1
ATOM 680 C C . ALA A 1 95 ? 15.550 -3.447 8.898 1.00 81.50 95 ALA A C 1
ATOM 682 O O . ALA A 1 95 ? 16.240 -2.522 9.320 1.00 81.50 95 ALA A O 1
ATOM 683 N N . LEU A 1 96 ? 14.701 -4.119 9.693 1.00 77.94 96 LEU A N 1
ATOM 684 C CA . LEU A 1 96 ? 14.628 -3.900 11.148 1.00 77.94 96 LEU A CA 1
ATOM 685 C C . LEU A 1 96 ? 15.840 -4.457 11.890 1.00 77.94 96 LEU A C 1
ATOM 687 O O . LEU A 1 96 ? 16.287 -3.861 12.863 1.00 77.94 96 LEU A O 1
ATOM 691 N N . VAL A 1 97 ? 16.355 -5.612 11.472 1.00 77.44 97 VAL A N 1
ATOM 692 C CA . VAL A 1 97 ? 17.533 -6.197 12.124 1.00 77.44 97 VAL A CA 1
ATOM 693 C C . VAL A 1 97 ? 18.794 -5.410 11.768 1.00 77.44 97 VAL A C 1
ATOM 695 O O . VAL A 1 97 ? 19.686 -5.323 12.597 1.00 77.44 97 VAL A O 1
ATOM 698 N N . GLY A 1 98 ? 18.810 -4.737 10.615 1.00 66.75 98 GLY A N 1
ATOM 699 C CA . GLY A 1 98 ? 19.913 -3.908 10.146 1.00 66.75 98 GLY A CA 1
ATOM 700 C C . GLY A 1 98 ? 20.975 -4.760 9.458 1.00 66.75 98 GLY A C 1
ATOM 701 O O . GLY A 1 98 ? 21.512 -5.696 10.045 1.00 66.75 98 GLY A O 1
ATOM 702 N N . GLU A 1 99 ? 21.314 -4.430 8.212 1.00 58.38 99 GLU A N 1
ATOM 703 C CA . GLU A 1 99 ? 22.464 -5.038 7.536 1.00 58.38 99 GLU A CA 1
ATOM 704 C C . GLU A 1 99 ? 23.738 -4.694 8.331 1.00 58.38 99 GLU A C 1
ATOM 706 O O . GLU A 1 99 ? 24.203 -3.555 8.334 1.00 58.38 99 GLU A O 1
ATOM 711 N N . GLY A 1 100 ? 24.265 -5.665 9.084 1.00 52.19 100 GLY A N 1
ATOM 712 C CA . GLY A 1 100 ? 25.486 -5.517 9.883 1.00 52.19 100 GLY A CA 1
ATOM 713 C C . GLY A 1 100 ? 25.316 -4.936 11.293 1.00 52.19 100 GLY A C 1
ATOM 714 O O . GLY A 1 100 ? 26.311 -4.812 12.007 1.00 52.19 100 GLY A O 1
ATOM 715 N N . GLN A 1 101 ? 24.097 -4.616 11.741 1.00 54.16 101 GLN A N 1
ATOM 716 C CA . GLN A 1 101 ? 23.846 -4.300 13.151 1.00 54.16 101 GLN A CA 1
ATOM 717 C C . GLN A 1 101 ? 23.294 -5.548 13.828 1.00 54.16 101 GLN A C 1
ATOM 719 O O . GLN A 1 101 ? 22.119 -5.857 13.718 1.00 54.16 101 GLN A O 1
ATOM 724 N N . ALA A 1 102 ? 24.140 -6.300 14.531 1.00 50.03 102 ALA A N 1
ATOM 725 C CA . ALA A 1 102 ? 23.668 -7.401 15.360 1.00 50.03 102 ALA A CA 1
ATOM 726 C C . ALA A 1 102 ? 22.791 -6.833 16.487 1.00 50.03 102 ALA A C 1
ATOM 728 O O . ALA A 1 102 ? 23.277 -6.523 17.576 1.00 50.03 102 ALA A O 1
ATOM 729 N N . THR A 1 103 ? 21.492 -6.653 16.241 1.00 57.94 103 THR A N 1
ATOM 730 C CA . THR A 1 103 ? 20.564 -6.460 17.349 1.00 57.94 103 THR A CA 1
ATOM 731 C C . THR A 1 103 ? 20.571 -7.773 18.137 1.00 57.94 103 THR A C 1
ATOM 733 O O . THR A 1 103 ? 20.345 -8.837 17.561 1.00 57.94 103 THR A O 1
ATOM 736 N N . PRO A 1 104 ? 20.836 -7.756 19.454 1.00 60.34 104 PRO A N 1
ATOM 737 C CA . PRO A 1 104 ? 21.003 -8.981 20.246 1.00 60.34 104 PRO A CA 1
ATOM 738 C C . PRO A 1 104 ? 19.723 -9.830 20.351 1.00 60.34 104 PRO A C 1
ATOM 740 O O . PRO A 1 104 ? 19.718 -10.869 21.002 1.00 60.34 104 PRO A O 1
ATOM 743 N N . LEU A 1 105 ? 18.625 -9.375 19.746 1.00 66.69 105 LEU A N 1
ATOM 744 C CA . LEU A 1 105 ? 17.296 -9.945 19.888 1.00 66.69 105 LEU A CA 1
ATOM 745 C C . LEU A 1 105 ? 16.884 -10.845 18.702 1.00 66.69 105 LEU A C 1
ATOM 747 O O . LEU A 1 105 ? 15.951 -11.627 18.866 1.00 66.69 105 LEU A O 1
ATOM 751 N N . TRP A 1 106 ? 17.535 -10.759 17.528 1.00 73.69 106 TRP A N 1
ATOM 752 C CA . TRP A 1 106 ? 17.055 -11.404 16.290 1.00 73.69 106 TRP A CA 1
ATOM 753 C C . TRP A 1 106 ? 18.225 -12.017 15.513 1.00 73.69 106 TRP A C 1
ATOM 755 O O . TRP A 1 106 ? 19.208 -11.339 15.233 1.00 73.69 106 TRP A O 1
ATOM 765 N N . SER A 1 107 ? 18.123 -13.296 15.139 1.00 78.31 107 SER A N 1
ATOM 766 C CA . SER A 1 107 ? 19.096 -13.941 14.247 1.00 78.31 107 SER A CA 1
ATOM 767 C C . SER A 1 107 ? 18.667 -13.819 12.783 1.00 78.31 107 SER A C 1
ATOM 769 O O . SER A 1 107 ? 17.473 -13.807 12.477 1.00 78.31 107 SER A O 1
ATOM 771 N N . GLU A 1 108 ? 19.623 -13.803 11.852 1.00 75.56 108 GLU A N 1
ATOM 772 C CA . GLU A 1 108 ? 19.329 -13.821 10.407 1.00 75.56 108 GLU A CA 1
ATOM 773 C C . GLU A 1 108 ? 18.458 -15.026 10.016 1.00 75.56 108 GLU A C 1
ATOM 775 O O . GLU A 1 108 ? 17.510 -14.903 9.239 1.00 75.56 108 GLU A O 1
ATOM 780 N N . ALA A 1 109 ? 18.709 -16.183 10.639 1.00 80.00 109 ALA A N 1
ATOM 781 C CA . ALA A 1 109 ? 17.913 -17.393 10.453 1.00 80.00 109 ALA A CA 1
ATOM 782 C C . ALA A 1 109 ? 16.442 -17.210 10.861 1.00 80.00 109 ALA A C 1
ATOM 784 O O . ALA A 1 109 ? 15.563 -17.854 10.292 1.00 80.00 109 ALA A O 1
ATOM 785 N N . TRP A 1 110 ? 16.161 -16.342 11.837 1.00 81.19 110 TRP A N 1
ATOM 786 C CA . TRP A 1 110 ? 14.802 -16.029 12.264 1.00 81.19 110 TRP A CA 1
ATOM 787 C C . TRP A 1 110 ? 14.086 -15.110 11.269 1.00 81.19 110 TRP A C 1
ATOM 789 O O . TRP A 1 110 ? 12.916 -15.330 10.957 1.00 81.19 110 TRP A O 1
ATOM 799 N N . VAL A 1 111 ? 14.790 -14.123 10.711 1.00 77.75 111 VAL A N 1
ATOM 800 C CA . VAL A 1 111 ? 14.250 -13.213 9.685 1.00 77.75 111 VAL A CA 1
ATOM 801 C C . VAL A 1 111 ? 13.952 -13.949 8.378 1.00 77.75 111 VAL A C 1
ATOM 803 O O . VAL A 1 111 ? 12.930 -13.695 7.741 1.00 77.75 111 VAL A O 1
ATOM 806 N N . ALA A 1 112 ? 14.799 -14.907 8.000 1.00 78.56 112 ALA A N 1
ATOM 807 C CA . ALA A 1 112 ? 14.649 -15.692 6.775 1.00 78.56 112 ALA A CA 1
ATOM 808 C C . ALA A 1 112 ? 13.543 -16.769 6.844 1.00 78.56 112 ALA A C 1
ATOM 810 O O . ALA A 1 112 ? 13.370 -17.554 5.907 1.00 78.56 112 ALA A O 1
ATOM 811 N N . GLN A 1 113 ? 12.781 -16.848 7.940 1.00 84.62 113 GLN A N 1
ATOM 812 C CA . GLN A 1 113 ? 11.752 -17.873 8.094 1.00 84.62 113 GLN A CA 1
ATOM 813 C C . GLN A 1 113 ? 10.592 -17.685 7.109 1.00 84.62 113 GLN A C 1
ATOM 815 O O . GLN A 1 113 ? 9.998 -16.614 6.988 1.00 84.62 113 GLN A O 1
ATOM 820 N N . ARG A 1 114 ? 10.162 -18.801 6.505 1.00 89.56 114 ARG A N 1
ATOM 821 C CA . ARG A 1 114 ? 8.952 -18.892 5.661 1.00 89.56 114 ARG A CA 1
ATOM 822 C C . ARG A 1 114 ? 7.660 -18.490 6.379 1.00 89.56 114 ARG A C 1
ATOM 824 O O . ARG A 1 114 ? 6.652 -18.239 5.726 1.00 89.56 114 ARG A O 1
ATOM 831 N N . ALA A 1 115 ? 7.679 -18.429 7.709 1.00 92.50 115 ALA A N 1
ATOM 832 C CA . ALA A 1 115 ? 6.526 -18.047 8.509 1.00 92.50 115 ALA A CA 1
ATOM 833 C C . ALA A 1 115 ? 6.118 -16.577 8.309 1.00 92.50 115 ALA A C 1
ATOM 835 O O . ALA A 1 115 ? 4.929 -16.278 8.402 1.00 92.50 115 ALA A O 1
ATOM 836 N N . TRP A 1 116 ? 7.055 -15.669 7.999 1.00 93.25 116 TRP A N 1
ATOM 837 C CA . TRP A 1 116 ? 6.754 -14.234 7.931 1.00 93.25 116 TRP A CA 1
ATOM 838 C C . TRP A 1 116 ? 5.770 -13.863 6.827 1.00 93.25 116 TRP A C 1
ATOM 840 O O . TRP A 1 116 ? 4.730 -13.294 7.162 1.00 93.25 116 TRP A O 1
ATOM 850 N N . PRO A 1 117 ? 5.993 -14.222 5.547 1.00 95.56 117 PRO A N 1
ATOM 851 C CA . PRO A 1 117 ? 5.000 -13.967 4.508 1.00 95.56 117 PRO A CA 1
ATOM 852 C C . PRO A 1 117 ? 3.598 -14.471 4.860 1.00 95.56 117 PRO A C 1
ATOM 854 O O . PRO A 1 117 ? 2.610 -13.754 4.699 1.00 95.56 117 PRO A O 1
ATOM 857 N N . ILE A 1 118 ? 3.515 -15.685 5.411 1.00 96.69 118 ILE A N 1
ATOM 858 C CA . ILE A 1 118 ? 2.249 -16.308 5.807 1.00 96.69 118 ILE A CA 1
ATOM 859 C C . ILE A 1 118 ? 1.583 -15.504 6.925 1.00 96.69 118 ILE A C 1
ATOM 861 O O . ILE A 1 118 ? 0.394 -15.204 6.833 1.00 96.69 118 ILE A O 1
ATOM 865 N N . ALA A 1 119 ? 2.340 -15.119 7.954 1.00 94.88 119 ALA A N 1
ATOM 866 C CA . ALA A 1 119 ? 1.832 -14.335 9.071 1.00 94.88 119 ALA A CA 1
ATOM 867 C C . ALA A 1 119 ? 1.303 -12.965 8.617 1.00 94.88 119 ALA A C 1
ATOM 869 O O . ALA A 1 119 ? 0.211 -12.575 9.028 1.00 94.88 119 ALA A O 1
ATOM 870 N N . PHE A 1 120 ? 2.025 -12.263 7.736 1.00 94.75 120 PHE A N 1
ATOM 871 C CA . PHE A 1 120 ? 1.590 -10.970 7.197 1.00 94.75 120 PHE A CA 1
ATOM 872 C C . PHE A 1 120 ? 0.307 -11.095 6.368 1.00 94.75 120 PHE A C 1
ATOM 874 O O . PHE A 1 120 ? -0.633 -10.331 6.588 1.00 94.75 120 PHE A O 1
ATOM 881 N N . VAL A 1 121 ? 0.224 -12.083 5.471 1.00 97.12 121 VAL A N 1
ATOM 882 C CA . VAL A 1 121 ? -0.993 -12.349 4.683 1.00 97.12 121 VAL A CA 1
ATOM 883 C C . VAL A 1 121 ? -2.170 -12.696 5.591 1.00 97.12 121 VAL A C 1
ATOM 885 O O . VAL A 1 121 ? -3.251 -12.125 5.448 1.00 97.12 121 VAL A O 1
ATOM 888 N N . ALA A 1 122 ? -1.973 -13.615 6.539 1.00 96.75 122 ALA A N 1
ATOM 889 C CA . ALA A 1 122 ? -3.020 -14.037 7.462 1.00 96.75 122 ALA A CA 1
ATOM 890 C C . ALA A 1 122 ? -3.525 -12.861 8.304 1.00 96.75 122 ALA A C 1
ATOM 892 O O . ALA A 1 122 ? -4.734 -12.686 8.466 1.00 96.75 122 ALA A O 1
ATOM 893 N N . LEU A 1 123 ? -2.609 -12.022 8.796 1.00 95.44 123 LEU A N 1
ATOM 894 C CA . LEU A 1 123 ? -2.954 -10.826 9.545 1.00 95.44 123 LEU A CA 1
ATOM 895 C C . LEU A 1 123 ? -3.769 -9.863 8.679 1.00 95.44 123 LEU A C 1
ATOM 897 O O . LEU A 1 123 ? -4.886 -9.530 9.069 1.00 95.44 123 LEU A O 1
ATOM 901 N N . GLU A 1 124 ? -3.291 -9.496 7.487 1.00 95.69 124 GLU A N 1
ATOM 902 C CA . GLU A 1 124 ? -3.997 -8.575 6.587 1.00 95.69 124 GLU A CA 1
ATOM 903 C C . GLU A 1 124 ? -5.392 -9.065 6.189 1.00 95.69 124 GLU A C 1
ATOM 905 O O . GLU A 1 124 ? -6.350 -8.294 6.257 1.00 95.69 124 GLU A O 1
ATOM 910 N N . LEU A 1 125 ? -5.544 -10.351 5.867 1.00 96.69 125 LEU A N 1
ATOM 911 C CA . LEU A 1 125 ? -6.846 -10.940 5.538 1.00 96.69 125 LEU A CA 1
ATOM 912 C C . LEU A 1 125 ? -7.770 -11.060 6.761 1.00 96.69 125 LEU A C 1
ATOM 914 O O . LEU A 1 125 ? -8.993 -10.985 6.625 1.00 96.69 125 LEU A O 1
ATOM 918 N N . SER A 1 126 ? -7.213 -11.209 7.966 1.00 97.19 126 SER A N 1
ATOM 919 C CA . SER A 1 126 ? -8.001 -11.262 9.202 1.00 97.19 126 SER A CA 1
ATOM 920 C C . SER A 1 126 ? -8.494 -9.888 9.666 1.00 97.19 126 SER A C 1
ATOM 922 O O . SER A 1 126 ? -9.525 -9.806 10.336 1.00 97.19 126 SER A O 1
ATOM 924 N N . LEU A 1 127 ? -7.804 -8.796 9.315 1.00 96.50 127 LEU A N 1
ATOM 925 C CA . LEU A 1 127 ? -8.146 -7.446 9.772 1.00 96.50 127 LEU A CA 1
ATOM 926 C C . LEU A 1 127 ? -9.572 -7.017 9.367 1.00 96.50 127 LEU A C 1
ATOM 928 O O . LEU A 1 127 ? -10.316 -6.588 10.256 1.00 96.50 127 LEU A O 1
ATOM 932 N N . PRO A 1 128 ? -10.029 -7.182 8.105 1.00 95.94 128 PRO A N 1
ATOM 933 C CA . PRO A 1 128 ? -11.423 -6.935 7.734 1.00 95.94 128 PRO A CA 1
ATOM 934 C C . PRO A 1 128 ? -12.427 -7.741 8.569 1.00 95.94 128 PRO A C 1
ATOM 936 O O . PRO A 1 128 ? -13.478 -7.223 8.949 1.00 95.94 128 PRO A O 1
ATOM 939 N N . ILE A 1 129 ? -12.092 -8.992 8.899 1.00 94.88 129 ILE A N 1
ATOM 940 C CA . ILE A 1 129 ? -12.942 -9.880 9.701 1.00 94.88 129 ILE A CA 1
ATOM 941 C C . ILE A 1 129 ? -13.050 -9.344 11.133 1.00 94.88 129 ILE A C 1
ATOM 943 O O . ILE A 1 129 ? -14.154 -9.183 11.659 1.00 94.88 129 ILE A O 1
ATOM 947 N N . TRP A 1 130 ? -11.924 -8.993 11.760 1.00 95.00 130 TRP A N 1
ATOM 948 C CA . TRP A 1 130 ? -11.911 -8.406 13.101 1.00 95.00 130 TRP A CA 1
ATOM 949 C C . TRP A 1 130 ? -12.638 -7.063 13.153 1.00 95.00 130 TRP A C 1
ATOM 951 O O . TRP A 1 130 ? -13.430 -6.839 14.066 1.00 95.00 130 TRP A O 1
ATOM 961 N N . LEU A 1 131 ? -12.452 -6.200 12.155 1.00 93.12 131 LEU A N 1
ATOM 962 C CA . LEU A 1 131 ? -13.181 -4.936 12.025 1.00 93.12 131 LEU A CA 1
ATOM 963 C C . LEU A 1 131 ? -14.696 -5.129 11.892 1.00 93.12 131 LEU A C 1
ATOM 965 O O . LEU A 1 131 ? -15.467 -4.327 12.421 1.00 93.12 131 LEU A O 1
ATOM 969 N N . ALA A 1 132 ? -15.134 -6.175 11.191 1.00 91.19 132 ALA A N 1
ATOM 970 C CA . ALA A 1 132 ? -16.550 -6.477 11.010 1.00 91.19 132 ALA A CA 1
ATOM 971 C C . ALA A 1 132 ? -17.190 -7.089 12.269 1.00 91.19 132 ALA A C 1
ATOM 973 O O . ALA A 1 132 ? -18.328 -6.756 12.605 1.00 91.19 132 ALA A O 1
ATOM 974 N N . LEU A 1 133 ? -16.473 -7.975 12.970 1.00 90.56 133 LEU A N 1
ATOM 975 C CA . LEU A 1 133 ? -17.011 -8.748 14.096 1.00 90.56 133 LEU A CA 1
ATOM 976 C C . LEU A 1 133 ? -16.792 -8.088 15.467 1.00 90.56 133 LEU A C 1
ATOM 978 O O . LEU A 1 133 ? -17.636 -8.210 16.362 1.00 90.56 133 LEU A O 1
ATOM 982 N N . ARG A 1 134 ? -15.641 -7.437 15.659 1.00 92.31 134 ARG A N 1
ATOM 983 C CA . ARG A 1 134 ? -15.180 -6.822 16.917 1.00 92.31 134 ARG A CA 1
ATOM 984 C C . ARG A 1 134 ? -14.463 -5.490 16.605 1.00 92.31 134 ARG A C 1
ATOM 986 O O . ARG A 1 134 ? -13.251 -5.402 16.796 1.00 92.31 134 ARG A O 1
ATOM 993 N N . PRO A 1 135 ? -15.184 -4.447 16.147 1.00 90.94 135 PRO A N 1
ATOM 994 C CA . PRO A 1 135 ? -14.591 -3.207 15.635 1.00 90.94 135 PRO A CA 1
ATOM 995 C C . PRO A 1 135 ? -13.523 -2.574 16.539 1.00 90.94 135 PRO A C 1
ATOM 997 O O . PRO A 1 135 ? -12.468 -2.186 16.049 1.00 90.94 135 PRO A O 1
ATOM 1000 N N . GLY A 1 136 ? -13.766 -2.507 17.855 1.00 92.12 136 GLY A N 1
ATOM 1001 C CA . GLY A 1 136 ? -12.806 -1.953 18.815 1.00 92.12 136 GLY A CA 1
ATOM 1002 C C . GLY A 1 136 ? -11.483 -2.723 18.840 1.00 92.12 136 GLY A C 1
ATOM 1003 O O . GLY A 1 136 ? -10.421 -2.119 18.708 1.00 92.12 136 GLY A O 1
ATOM 1004 N N . LEU A 1 137 ? -11.539 -4.055 18.942 1.00 93.56 137 LEU A N 1
ATOM 1005 C CA . LEU A 1 137 ? -10.347 -4.906 18.870 1.00 93.56 137 LEU A CA 1
ATOM 1006 C C . LEU A 1 137 ? -9.693 -4.856 17.483 1.00 93.56 137 LEU A C 1
ATOM 1008 O O . LEU A 1 137 ? -8.474 -4.775 17.399 1.00 93.56 137 LEU A O 1
ATOM 1012 N N . GLY A 1 138 ? -10.482 -4.840 16.406 1.00 95.00 138 GLY A N 1
ATOM 1013 C CA . GLY A 1 138 ? -9.969 -4.681 15.045 1.00 95.00 138 GLY A CA 1
ATOM 1014 C C . GLY A 1 138 ? -9.156 -3.396 14.875 1.00 95.00 138 GLY A C 1
ATOM 1015 O O . GLY A 1 138 ? -8.079 -3.435 14.294 1.00 95.00 138 GLY A O 1
ATOM 1016 N N . VAL A 1 139 ? -9.608 -2.274 15.448 1.00 95.00 139 VAL A N 1
ATOM 1017 C CA . VAL A 1 139 ? -8.861 -1.003 15.438 1.00 95.00 139 VAL A CA 1
ATOM 1018 C C . VAL A 1 139 ? -7.569 -1.080 16.260 1.00 95.00 139 VAL A C 1
ATOM 1020 O O . VAL A 1 139 ? -6.551 -0.545 15.828 1.00 95.00 139 VAL A O 1
ATOM 1023 N N . VAL A 1 140 ? -7.569 -1.768 17.407 1.00 96.00 140 VAL A N 1
ATOM 1024 C CA . VAL A 1 140 ? -6.336 -2.008 18.184 1.00 96.00 140 VAL A CA 1
ATOM 1025 C C . VAL A 1 140 ? -5.338 -2.832 17.364 1.00 96.00 140 VAL A C 1
ATOM 1027 O O . VAL A 1 140 ? -4.183 -2.437 17.233 1.00 96.00 140 VAL A O 1
ATOM 1030 N N . LEU A 1 141 ? -5.789 -3.943 16.770 1.00 96.25 141 LEU A N 1
ATOM 1031 C CA . LEU A 1 141 ? -4.955 -4.807 15.929 1.00 96.25 141 LEU A CA 1
ATOM 1032 C C . LEU A 1 141 ? -4.401 -4.053 14.718 1.00 96.25 141 LEU A C 1
ATOM 1034 O O . LEU A 1 141 ? -3.229 -4.209 14.393 1.00 96.25 141 LEU A O 1
ATOM 1038 N N . LEU A 1 142 ? -5.208 -3.194 14.091 1.00 95.44 142 LEU A N 1
ATOM 1039 C CA . LEU A 1 142 ? -4.757 -2.320 13.014 1.00 95.44 142 LEU A CA 1
ATOM 1040 C C . LEU A 1 142 ? -3.641 -1.382 13.457 1.00 95.44 142 LEU A C 1
ATOM 1042 O O . LEU A 1 142 ? -2.618 -1.315 12.783 1.00 95.44 142 LEU A O 1
ATOM 1046 N N . ALA A 1 143 ? -3.817 -0.669 14.569 1.00 95.19 143 ALA A N 1
ATOM 1047 C CA . ALA A 1 143 ? -2.804 0.262 15.047 1.00 95.19 143 ALA A CA 1
ATOM 1048 C C . ALA A 1 143 ? -1.475 -0.454 15.327 1.00 95.19 143 ALA A C 1
ATOM 1050 O O . ALA A 1 143 ? -0.427 0.018 14.896 1.00 95.19 143 ALA A O 1
ATOM 1051 N N . LEU A 1 144 ? -1.532 -1.630 15.962 1.00 95.81 144 LEU A N 1
ATOM 1052 C CA . LEU A 1 144 ? -0.355 -2.462 16.219 1.00 95.81 144 LEU A CA 1
ATOM 1053 C C . LEU A 1 144 ? 0.287 -2.979 14.927 1.00 95.81 144 LEU A C 1
ATOM 1055 O O . LEU A 1 144 ? 1.504 -2.934 14.796 1.00 95.81 144 LEU A O 1
ATOM 1059 N N . PHE A 1 145 ? -0.516 -3.411 13.952 1.00 94.56 145 PHE A N 1
ATOM 1060 C CA . PHE A 1 145 ? -0.034 -3.856 12.644 1.00 94.56 145 PHE A CA 1
ATOM 1061 C C . PHE A 1 145 ? 0.700 -2.749 11.869 1.00 94.56 145 PHE A C 1
ATOM 1063 O O . PHE A 1 145 ? 1.682 -3.018 11.183 1.00 94.56 145 PHE A O 1
ATOM 1070 N N . HIS A 1 146 ? 0.263 -1.493 11.996 1.00 94.12 146 HIS A N 1
ATOM 1071 C CA . HIS A 1 146 ? 0.891 -0.376 11.284 1.00 94.12 146 HIS A CA 1
ATOM 1072 C C . HIS A 1 146 ? 2.181 0.126 11.941 1.00 94.12 146 HIS A C 1
ATOM 1074 O O . HIS A 1 146 ? 2.909 0.866 11.280 1.00 94.12 146 HIS A O 1
ATOM 1080 N N . LEU A 1 147 ? 2.491 -0.252 13.189 1.00 93.12 147 LEU A N 1
ATOM 1081 C CA . LEU A 1 147 ? 3.756 0.118 13.836 1.00 93.12 147 LEU A CA 1
ATOM 1082 C C . LEU A 1 147 ? 4.975 -0.390 13.046 1.00 93.12 147 LEU A C 1
ATOM 1084 O O . LEU A 1 147 ? 5.738 0.452 12.577 1.00 93.12 147 LEU A O 1
ATOM 1088 N N . PRO A 1 148 ? 5.152 -1.706 12.796 1.00 89.44 148 PRO A N 1
ATOM 1089 C CA . PRO A 1 148 ? 6.294 -2.188 12.020 1.00 89.44 148 PRO A CA 1
ATOM 1090 C C . PRO A 1 148 ? 6.300 -1.643 10.586 1.00 89.44 148 PRO A C 1
ATOM 1092 O O . PRO A 1 148 ? 7.354 -1.285 10.074 1.00 89.44 148 PRO A O 1
ATOM 1095 N N . LEU A 1 149 ? 5.135 -1.488 9.946 1.00 88.62 149 LEU A N 1
ATOM 1096 C CA . LEU A 1 149 ? 5.058 -0.912 8.595 1.00 88.62 149 LEU A CA 1
ATOM 1097 C C . LEU A 1 149 ? 5.512 0.550 8.538 1.00 88.62 149 LEU A C 1
ATOM 1099 O O . LEU A 1 149 ? 6.122 0.974 7.557 1.00 88.62 149 LEU A O 1
ATOM 1103 N N . THR A 1 150 ? 5.210 1.314 9.584 1.00 87.00 150 THR A N 1
ATOM 1104 C CA . THR A 1 150 ? 5.661 2.697 9.738 1.00 87.00 150 THR A CA 1
ATOM 1105 C C . THR A 1 150 ? 7.157 2.763 9.995 1.00 87.00 150 THR A C 1
ATOM 1107 O O . THR A 1 150 ? 7.806 3.654 9.468 1.00 87.00 150 THR A O 1
ATOM 1110 N N . ILE A 1 151 ? 7.718 1.818 10.749 1.00 86.50 151 ILE A N 1
ATOM 1111 C CA . ILE A 1 151 ? 9.164 1.766 10.990 1.00 86.50 151 ILE A CA 1
ATOM 1112 C C . ILE A 1 151 ? 9.913 1.454 9.683 1.00 86.50 151 ILE A C 1
ATOM 1114 O O . ILE A 1 151 ? 10.922 2.085 9.383 1.00 86.50 151 ILE A O 1
ATOM 1118 N N . ILE A 1 152 ? 9.403 0.523 8.875 1.00 82.50 152 ILE A N 1
ATOM 1119 C CA . ILE A 1 152 ? 10.145 -0.011 7.727 1.00 82.50 152 ILE A CA 1
ATOM 1120 C C . ILE A 1 152 ? 9.889 0.767 6.429 1.00 82.50 152 ILE A C 1
ATOM 1122 O O . ILE A 1 152 ? 10.834 1.098 5.719 1.00 82.50 152 ILE A O 1
ATOM 1126 N N . PHE A 1 153 ? 8.623 1.021 6.080 1.00 79.31 153 PHE A N 1
ATOM 1127 C CA . PHE A 1 153 ? 8.246 1.279 4.685 1.00 79.31 153 PHE A CA 1
ATOM 112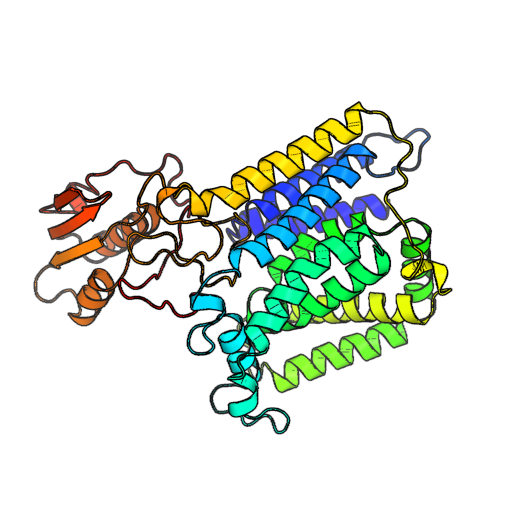8 C C . PHE A 1 153 ? 7.595 2.632 4.428 1.00 79.31 153 PHE A C 1
ATOM 1130 O O . PHE A 1 153 ? 8.026 3.371 3.548 1.00 79.31 153 PHE A O 1
ATOM 1137 N N . ALA A 1 154 ? 6.479 2.920 5.097 1.00 75.44 154 ALA A N 1
ATOM 1138 C CA . ALA A 1 154 ? 5.613 4.014 4.668 1.00 75.44 154 ALA A CA 1
ATOM 1139 C C . ALA A 1 154 ? 4.712 4.501 5.812 1.00 75.44 154 ALA A C 1
ATOM 1141 O O . ALA A 1 154 ? 3.553 4.079 5.903 1.00 75.44 154 ALA A O 1
ATOM 1142 N N . PRO A 1 155 ? 5.178 5.439 6.659 1.00 75.75 155 PRO A N 1
ATOM 1143 C CA . PRO A 1 155 ? 4.364 5.992 7.741 1.00 75.75 155 PRO A CA 1
ATOM 1144 C C . PRO A 1 155 ? 3.044 6.595 7.240 1.00 75.75 155 PRO A C 1
ATOM 1146 O O . PRO A 1 155 ? 2.022 6.500 7.914 1.00 75.75 155 PRO A O 1
ATOM 1149 N N . GLY A 1 156 ? 3.029 7.192 6.040 1.00 79.81 156 GLY A N 1
ATOM 1150 C CA . GLY A 1 156 ? 1.868 7.917 5.501 1.00 79.81 156 GLY A CA 1
ATOM 1151 C C . GLY A 1 156 ? 0.594 7.076 5.342 1.00 79.81 156 GLY A C 1
ATOM 1152 O O . GLY A 1 156 ? -0.517 7.597 5.489 1.00 79.81 156 GLY A O 1
ATOM 1153 N N . PHE A 1 157 ? 0.728 5.765 5.117 1.00 82.75 157 PHE A N 1
ATOM 1154 C CA . PHE A 1 157 ? -0.429 4.893 4.911 1.00 82.75 157 PHE A CA 1
ATOM 1155 C C . PHE A 1 157 ? -1.303 4.779 6.169 1.00 82.75 157 PHE A C 1
ATOM 1157 O O . PHE A 1 157 ? -2.527 4.897 6.085 1.00 82.75 157 PHE A O 1
ATOM 1164 N N . ALA A 1 158 ? -0.691 4.642 7.350 1.00 87.12 158 ALA A N 1
ATOM 1165 C CA . ALA A 1 158 ? -1.416 4.549 8.618 1.00 87.12 158 ALA A CA 1
ATOM 1166 C C . ALA A 1 158 ? -2.275 5.796 8.878 1.00 87.12 158 ALA A C 1
ATOM 1168 O O . ALA A 1 158 ? -3.450 5.690 9.231 1.00 87.12 158 ALA A O 1
ATOM 1169 N N . PHE A 1 159 ? -1.711 6.981 8.629 1.00 82.94 159 PHE A N 1
ATOM 1170 C CA . PHE A 1 159 ? -2.393 8.263 8.831 1.00 82.94 159 PHE A CA 1
ATOM 1171 C C . PHE A 1 159 ? -3.576 8.447 7.896 1.00 82.94 159 PHE A C 1
ATOM 1173 O O . PHE A 1 159 ? -4.632 8.922 8.313 1.00 82.94 159 PHE A O 1
ATOM 1180 N N . THR A 1 160 ? -3.423 7.997 6.655 1.00 78.94 160 THR A N 1
ATOM 1181 C CA . THR A 1 160 ? -4.519 7.969 5.692 1.00 78.94 160 THR A CA 1
ATOM 1182 C C . THR A 1 160 ? -5.678 7.111 6.223 1.00 78.94 160 THR A C 1
ATOM 1184 O O . THR A 1 160 ? -6.846 7.506 6.152 1.00 78.94 160 THR A O 1
ATOM 1187 N N . MET A 1 161 ? -5.359 5.978 6.853 1.00 85.88 161 MET A N 1
ATOM 1188 C CA . MET A 1 161 ? -6.338 5.022 7.372 1.00 85.88 161 MET A CA 1
ATOM 1189 C C . MET A 1 161 ? -6.981 5.394 8.711 1.00 85.88 161 MET A C 1
ATOM 1191 O O . MET A 1 161 ? -8.021 4.822 9.046 1.00 85.88 161 MET A O 1
ATOM 1195 N N . LEU A 1 162 ? -6.465 6.392 9.439 1.00 84.12 162 LEU A N 1
ATOM 1196 C CA . LEU A 1 162 ? -7.037 6.839 10.720 1.00 84.12 162 LEU A CA 1
ATOM 1197 C C . LEU A 1 162 ? -8.521 7.210 10.612 1.00 84.12 162 LEU A C 1
ATOM 1199 O O . LEU A 1 162 ? -9.313 6.893 11.501 1.00 84.12 162 LEU A O 1
ATOM 1203 N N . THR A 1 163 ? -8.920 7.845 9.508 1.00 81.31 163 THR A N 1
ATOM 1204 C CA . THR A 1 163 ? -10.329 8.183 9.243 1.00 81.31 163 THR A CA 1
ATOM 1205 C C . THR A 1 163 ? -11.206 6.928 9.172 1.00 81.31 163 THR A C 1
ATOM 1207 O O . THR A 1 163 ? -12.294 6.889 9.754 1.00 81.31 163 THR A O 1
ATOM 1210 N N . GLY A 1 164 ? -10.690 5.875 8.536 1.00 86.00 164 GLY A N 1
ATOM 1211 C CA . GLY A 1 164 ? -11.260 4.536 8.521 1.00 86.00 164 GLY A CA 1
ATOM 1212 C C . GLY A 1 164 ? -11.407 3.956 9.920 1.00 86.00 164 GLY A C 1
ATOM 1213 O O . GLY A 1 164 ? -12.498 3.537 10.305 1.00 86.00 164 GLY A O 1
ATOM 1214 N N . TRP A 1 165 ? -10.339 3.996 10.718 1.00 89.94 165 TRP A N 1
ATOM 1215 C CA . TRP A 1 165 ? -10.315 3.431 12.071 1.00 89.94 165 TRP A CA 1
ATOM 1216 C C . TRP A 1 165 ? -11.364 4.091 12.969 1.00 89.94 165 TRP A C 1
ATOM 1218 O O . TRP A 1 165 ? -12.181 3.410 13.590 1.00 89.94 165 TRP A O 1
ATOM 1228 N N . LEU A 1 166 ? -11.420 5.426 12.969 1.00 86.38 166 LEU A N 1
ATOM 1229 C CA . LEU A 1 166 ? -12.413 6.187 13.728 1.00 86.38 166 LEU A CA 1
ATOM 1230 C C . LEU A 1 166 ? -13.842 5.894 13.267 1.00 86.38 166 LEU A C 1
ATOM 1232 O O . LEU A 1 166 ? -14.761 5.842 14.088 1.00 86.38 166 LEU A O 1
ATOM 1236 N N . ALA A 1 167 ? -14.052 5.638 11.972 1.00 86.56 167 ALA A N 1
ATOM 1237 C CA . ALA A 1 167 ? -15.366 5.261 11.475 1.00 86.56 167 ALA A CA 1
ATOM 1238 C C . ALA A 1 167 ? -15.858 3.952 12.114 1.00 86.56 167 ALA A C 1
ATOM 1240 O O . ALA A 1 167 ? -17.069 3.798 12.306 1.00 86.56 167 ALA A O 1
ATOM 1241 N N . PHE A 1 168 ? -14.984 3.027 12.517 1.00 88.75 168 PHE A N 1
ATOM 1242 C CA . PHE A 1 168 ? -15.375 1.785 13.194 1.00 88.75 168 PHE A CA 1
ATOM 1243 C C . PHE A 1 168 ? -15.816 1.973 14.649 1.00 88.75 168 PHE A C 1
ATOM 1245 O O . PHE A 1 168 ? -16.739 1.276 15.067 1.00 88.75 168 PHE A O 1
ATOM 1252 N N . LEU A 1 169 ? -15.294 2.966 15.367 1.00 87.25 169 LEU A N 1
ATOM 1253 C CA . LEU A 1 169 ? -15.534 3.151 16.805 1.00 87.25 169 LEU A CA 1
ATOM 1254 C C . LEU A 1 169 ? -16.914 3.748 17.125 1.00 87.25 169 LEU A C 1
ATOM 1256 O O . LEU A 1 169 ? -17.281 4.811 16.620 1.00 87.25 169 LEU A O 1
ATOM 1260 N N . GLY A 1 170 ? -17.716 3.066 17.942 1.00 84.44 170 GLY A N 1
ATOM 1261 C CA . GLY A 1 170 ? -19.010 3.555 18.421 1.00 84.44 170 GLY A CA 1
ATOM 1262 C C . GLY A 1 170 ? -18.888 4.608 19.528 1.00 84.44 170 GLY A C 1
ATOM 1263 O O . GLY A 1 170 ? -17.798 4.970 19.960 1.00 84.44 170 GLY A O 1
ATOM 1264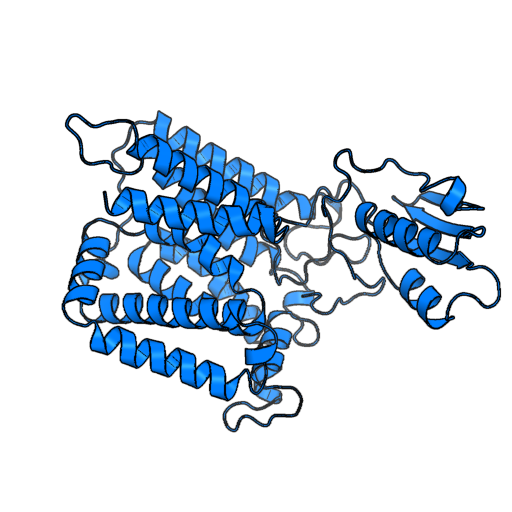 N N . GLU A 1 171 ? -20.031 5.115 19.998 1.00 84.31 171 GLU A N 1
ATOM 1265 C CA . GLU A 1 171 ? -20.064 6.052 21.134 1.00 84.31 171 GLU A CA 1
ATOM 1266 C C . GLU A 1 171 ? -19.426 5.468 22.411 1.00 84.31 171 GLU A C 1
ATOM 1268 O O . GLU A 1 171 ? -18.656 6.186 23.050 1.00 84.31 171 GLU A O 1
ATOM 1273 N N . PRO A 1 172 ? -19.664 4.191 22.792 1.00 87.88 172 PRO A N 1
ATOM 1274 C CA . PRO A 1 172 ? -19.024 3.615 23.976 1.00 87.88 172 PRO A CA 1
ATOM 1275 C C . PRO A 1 172 ? -17.493 3.588 23.882 1.00 87.88 172 PRO A C 1
ATOM 1277 O O . PRO A 1 172 ? -16.817 3.882 24.869 1.00 87.88 172 PRO A O 1
ATOM 1280 N N . GLU A 1 173 ? -16.948 3.256 22.709 1.00 88.75 173 GLU A N 1
ATOM 1281 C CA . GLU A 1 173 ? -15.510 3.220 22.443 1.00 88.75 173 GLU A CA 1
ATOM 1282 C C . GLU A 1 173 ? -14.903 4.625 22.439 1.00 88.75 173 GLU A C 1
ATOM 1284 O O . GLU A 1 173 ? -13.869 4.855 23.063 1.00 88.75 173 GLU A O 1
ATOM 1289 N N . LEU A 1 174 ? -15.560 5.587 21.786 1.00 88.31 174 LEU A N 1
ATOM 1290 C CA . LEU A 1 174 ? -15.110 6.980 21.766 1.00 88.31 174 LEU A CA 1
ATOM 1291 C C . LEU A 1 174 ? -15.136 7.602 23.168 1.00 88.31 174 LEU A C 1
ATOM 1293 O O . LEU A 1 174 ? -14.216 8.329 23.542 1.00 88.31 174 LEU A O 1
ATOM 1297 N N . GLU A 1 175 ? -16.153 7.297 23.973 1.00 88.56 175 GLU A N 1
ATOM 1298 C CA . GLU A 1 175 ? -16.228 7.774 25.353 1.00 88.56 175 GLU A CA 1
ATOM 1299 C C . GLU A 1 175 ? -15.202 7.087 26.261 1.00 88.56 175 GLU A C 1
ATOM 1301 O O . GLU A 1 175 ? -14.634 7.707 27.159 1.00 88.56 175 GLU A O 1
ATOM 1306 N N . ALA A 1 176 ? -14.917 5.806 26.031 1.00 91.38 176 ALA A N 1
ATOM 1307 C CA . ALA A 1 176 ? -13.794 5.129 26.667 1.00 91.38 176 ALA A CA 1
ATOM 1308 C C . ALA A 1 176 ? -12.460 5.819 26.343 1.00 91.38 176 ALA A C 1
ATOM 1310 O O . ALA A 1 176 ? -11.735 6.173 27.269 1.00 91.38 176 ALA A O 1
ATOM 1311 N N . LEU A 1 177 ? -12.193 6.113 25.068 1.00 89.81 177 LEU A N 1
ATOM 1312 C CA . LEU A 1 177 ? -10.982 6.816 24.640 1.00 89.81 177 LEU A CA 1
ATOM 1313 C C . LEU A 1 177 ? -10.833 8.179 25.325 1.00 89.81 177 LEU A C 1
ATOM 1315 O O . LEU A 1 177 ? -9.770 8.484 25.869 1.00 89.81 177 LEU A O 1
ATOM 1319 N N . ARG A 1 178 ? -11.908 8.981 25.368 1.00 92.69 178 ARG A N 1
ATOM 1320 C CA . ARG A 1 178 ? -11.923 10.279 26.068 1.00 92.69 178 ARG A CA 1
ATOM 1321 C C . ARG A 1 178 ? -11.638 10.133 27.559 1.00 92.69 178 ARG A C 1
ATOM 1323 O O . ARG A 1 178 ? -10.859 10.909 28.111 1.00 92.69 178 ARG A O 1
ATOM 1330 N N . ARG A 1 179 ? -12.256 9.151 28.223 1.00 94.81 179 ARG A N 1
ATOM 1331 C CA . ARG A 1 179 ? -12.022 8.888 29.650 1.00 94.81 179 ARG A CA 1
ATOM 1332 C C . ARG A 1 179 ? -10.583 8.462 29.908 1.00 94.81 179 ARG A C 1
ATOM 1334 O O . ARG A 1 179 ? -9.982 8.982 30.842 1.00 94.81 179 ARG A O 1
ATOM 1341 N N . THR A 1 180 ? -10.019 7.587 29.080 1.00 94.12 180 THR A N 1
ATOM 1342 C CA . THR A 1 180 ? -8.620 7.163 29.196 1.00 94.12 180 THR A CA 1
ATOM 1343 C C . THR A 1 180 ? -7.663 8.329 28.970 1.00 94.12 180 THR A C 1
ATOM 1345 O O . THR A 1 180 ? -6.753 8.507 29.771 1.00 94.12 180 THR A O 1
ATOM 1348 N N . ALA A 1 181 ? -7.909 9.186 27.974 1.00 92.50 181 ALA A N 1
ATOM 1349 C CA . ALA A 1 181 ? -7.090 10.377 27.737 1.00 92.50 181 ALA A CA 1
ATOM 1350 C C . ALA A 1 181 ? -7.085 11.341 28.939 1.00 92.50 181 ALA A C 1
ATOM 1352 O O . ALA A 1 181 ? -6.064 11.950 29.238 1.00 92.50 181 ALA A O 1
ATOM 1353 N N . ARG A 1 182 ? -8.209 11.457 29.662 1.00 95.31 182 ARG A N 1
ATOM 1354 C CA . ARG A 1 182 ? -8.316 12.302 30.866 1.00 95.31 182 ARG A CA 1
ATOM 1355 C C . ARG A 1 182 ? -7.729 11.657 32.120 1.00 95.31 182 ARG A C 1
ATOM 1357 O O . ARG A 1 182 ? -7.167 12.359 32.949 1.00 95.31 182 ARG A O 1
ATOM 1364 N N . ARG A 1 183 ? -7.900 10.343 32.293 1.00 97.25 183 ARG A N 1
ATOM 1365 C CA . ARG A 1 183 ? -7.508 9.624 33.520 1.00 97.25 183 ARG A CA 1
ATOM 1366 C C . ARG A 1 183 ? -6.081 9.097 33.498 1.00 97.25 183 ARG A C 1
ATOM 1368 O O . ARG A 1 183 ? -5.471 8.970 34.551 1.00 97.25 183 ARG A O 1
ATOM 1375 N N . HIS A 1 184 ? -5.565 8.773 32.318 1.00 96.75 184 HIS A N 1
ATOM 1376 C CA . HIS A 1 184 ? -4.270 8.125 32.146 1.00 96.75 184 HIS A CA 1
ATOM 1377 C C . HIS A 1 184 ? -3.348 8.850 31.141 1.00 96.75 184 HIS A C 1
ATOM 1379 O O . HIS A 1 184 ? -2.651 8.167 30.390 1.00 96.75 184 HIS A O 1
ATOM 1385 N N . PRO A 1 185 ? -3.289 10.202 31.097 1.00 96.38 185 PRO A N 1
ATOM 1386 C CA . PRO A 1 185 ? -2.455 10.904 30.118 1.00 96.38 185 PRO A CA 1
ATOM 1387 C C . PRO A 1 185 ? -0.969 10.575 30.298 1.00 96.38 185 PRO A C 1
ATOM 1389 O O . PRO A 1 185 ? -0.288 10.277 29.323 1.00 96.38 185 PRO A O 1
ATOM 1392 N N . VAL A 1 186 ? -0.486 10.543 31.547 1.00 97.31 186 VAL A N 1
ATOM 1393 C CA . VAL A 1 186 ? 0.913 10.214 31.867 1.00 97.31 186 VAL A CA 1
ATOM 1394 C C . VAL A 1 186 ? 1.259 8.801 31.415 1.00 97.31 186 VAL A C 1
ATOM 1396 O O . VAL A 1 186 ? 2.316 8.602 30.839 1.00 97.31 186 VAL A O 1
ATOM 1399 N N . LEU A 1 187 ? 0.363 7.831 31.609 1.00 96.75 187 LEU A N 1
ATOM 1400 C CA . LEU A 1 187 ? 0.603 6.449 31.193 1.00 96.75 187 LEU A CA 1
ATOM 1401 C C . LEU A 1 187 ? 0.728 6.332 29.668 1.00 96.75 187 LEU A C 1
ATOM 1403 O O . LEU A 1 187 ? 1.643 5.679 29.177 1.00 96.75 187 LEU A O 1
ATOM 1407 N N . VAL A 1 188 ? -0.171 6.986 28.924 1.00 95.50 188 VAL A N 1
ATOM 1408 C CA . VAL A 1 188 ? -0.140 6.990 27.453 1.00 95.50 188 VAL A CA 1
ATOM 1409 C C . VAL A 1 188 ? 1.127 7.670 26.936 1.00 95.50 188 VAL A C 1
ATOM 1411 O O . VAL A 1 188 ? 1.791 7.121 26.060 1.00 95.50 188 VAL A O 1
ATOM 1414 N N . LEU A 1 189 ? 1.481 8.831 27.493 1.00 97.19 189 LEU A N 1
ATOM 1415 C CA . LEU A 1 189 ? 2.679 9.574 27.101 1.00 97.19 189 LEU A CA 1
ATOM 1416 C C . LEU A 1 189 ? 3.964 8.834 27.482 1.00 97.19 189 LEU A C 1
ATOM 1418 O O . LEU A 1 189 ? 4.879 8.772 26.672 1.00 97.19 189 LEU A O 1
ATOM 1422 N N . ALA A 1 190 ? 4.029 8.247 28.678 1.00 97.12 190 ALA A N 1
ATOM 1423 C CA . ALA A 1 190 ? 5.205 7.525 29.147 1.00 97.12 190 ALA A CA 1
ATOM 1424 C C . A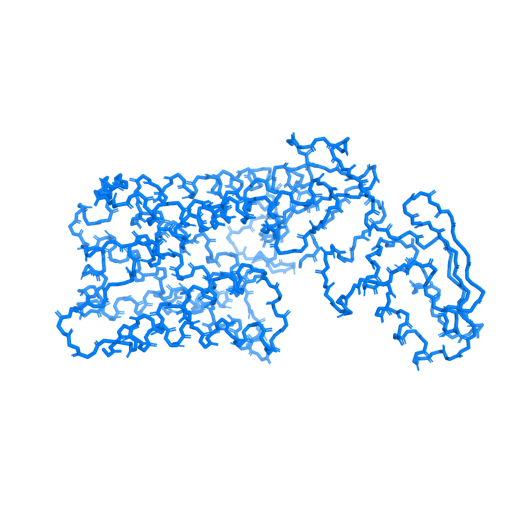LA A 1 190 ? 5.432 6.247 28.336 1.00 97.12 190 ALA A C 1
ATOM 1426 O O . ALA A 1 190 ? 6.523 6.057 27.815 1.00 97.12 190 ALA A O 1
ATOM 1427 N N . ILE A 1 191 ? 4.411 5.398 28.171 1.00 97.44 191 ILE A N 1
ATOM 1428 C CA . ILE A 1 191 ? 4.554 4.141 27.421 1.00 97.44 191 ILE A CA 1
ATOM 1429 C C . ILE A 1 191 ? 4.738 4.420 25.930 1.00 97.44 191 ILE A C 1
ATOM 1431 O O . ILE A 1 191 ? 5.645 3.866 25.317 1.00 97.44 191 ILE A O 1
ATOM 1435 N N . GLY A 1 192 ? 3.914 5.289 25.339 1.00 96.88 192 GLY A N 1
ATOM 1436 C CA . GLY A 1 192 ? 4.012 5.595 23.913 1.00 96.88 192 GLY A CA 1
ATOM 1437 C C . GLY A 1 192 ? 5.293 6.355 23.575 1.00 96.88 192 GLY A C 1
ATOM 1438 O O . GLY A 1 192 ? 5.940 6.044 22.581 1.00 96.88 192 GLY A O 1
ATOM 1439 N N . GLY A 1 193 ? 5.709 7.289 24.433 1.00 97.06 193 GLY A N 1
ATOM 1440 C CA . GLY A 1 193 ? 6.984 7.993 24.310 1.00 97.06 193 GLY A CA 1
ATOM 1441 C C . GLY A 1 193 ? 8.184 7.064 24.486 1.00 97.06 193 GLY A C 1
ATOM 1442 O O . GLY A 1 193 ? 9.109 7.126 23.682 1.00 97.06 193 GLY A O 1
ATOM 1443 N N . ALA A 1 194 ? 8.153 6.158 25.469 1.00 96.94 194 ALA A N 1
ATOM 1444 C CA . ALA A 1 194 ? 9.194 5.148 25.648 1.00 96.94 194 ALA A CA 1
ATOM 1445 C C . ALA A 1 194 ? 9.256 4.173 24.464 1.00 96.94 194 ALA A C 1
ATOM 1447 O O . ALA A 1 194 ? 10.347 3.864 24.001 1.00 96.94 194 ALA A O 1
ATOM 1448 N N . GLY A 1 195 ? 8.110 3.733 23.934 1.00 95.81 195 GLY A N 1
ATOM 1449 C CA . GLY A 1 195 ? 8.038 2.886 22.741 1.00 95.81 195 GLY A CA 1
ATOM 1450 C C . GLY A 1 195 ? 8.624 3.573 21.508 1.00 95.81 195 GLY A C 1
ATOM 1451 O O . GLY A 1 195 ? 9.462 2.991 20.825 1.00 95.81 195 GLY A O 1
ATOM 1452 N N . ALA A 1 196 ? 8.268 4.840 21.277 1.00 94.31 196 ALA A N 1
ATOM 1453 C CA . ALA A 1 196 ? 8.841 5.643 20.200 1.00 94.31 196 ALA A CA 1
ATOM 1454 C C . ALA A 1 196 ? 10.354 5.850 20.374 1.00 94.31 196 ALA A C 1
ATOM 1456 O O . ALA A 1 196 ? 11.112 5.669 19.426 1.00 94.31 196 ALA A O 1
ATOM 1457 N N . ALA A 1 197 ? 10.810 6.183 21.585 1.00 93.12 197 ALA A N 1
ATOM 1458 C CA . ALA A 1 197 ? 12.228 6.370 21.884 1.00 93.12 197 ALA A CA 1
ATOM 1459 C C . ALA A 1 197 ? 13.031 5.068 21.731 1.00 93.12 197 ALA A C 1
ATOM 1461 O O . ALA A 1 197 ? 14.130 5.090 21.183 1.00 93.12 197 ALA A O 1
ATOM 1462 N N . LEU A 1 198 ? 12.475 3.935 22.166 1.00 91.81 198 LEU A N 1
ATOM 1463 C CA . LEU A 1 198 ? 13.097 2.621 22.025 1.00 91.81 198 LEU A CA 1
ATOM 1464 C C . LEU A 1 198 ? 13.166 2.197 20.557 1.00 91.81 198 LEU A C 1
ATOM 1466 O O . LEU A 1 198 ? 14.238 1.838 20.082 1.00 91.81 198 LEU A O 1
ATOM 1470 N N . SER A 1 199 ? 12.053 2.293 19.826 1.00 89.75 199 SER A N 1
ATOM 1471 C CA . SER A 1 199 ? 12.003 2.025 18.384 1.00 89.75 199 SER A CA 1
ATOM 1472 C C . SER A 1 199 ? 13.042 2.865 17.639 1.00 89.75 199 SER A C 1
ATOM 1474 O O . SER A 1 199 ? 13.826 2.359 16.840 1.00 89.75 199 SER A O 1
ATOM 1476 N N . ARG A 1 200 ? 13.150 4.144 18.005 1.00 86.31 200 ARG A N 1
ATOM 1477 C CA . ARG A 1 200 ? 14.147 5.067 17.468 1.00 86.31 200 ARG A CA 1
ATOM 1478 C C . ARG A 1 200 ? 15.585 4.646 17.774 1.00 86.31 200 ARG A C 1
ATOM 1480 O O . ARG A 1 200 ? 16.429 4.701 16.880 1.00 86.31 200 ARG A O 1
ATOM 1487 N N . ALA A 1 201 ? 15.861 4.284 19.024 1.00 86.75 201 ALA A N 1
ATOM 1488 C CA . ALA A 1 201 ? 17.185 3.867 19.468 1.00 86.75 201 ALA A CA 1
ATOM 1489 C C . ALA A 1 201 ? 17.641 2.581 18.767 1.00 86.75 201 ALA A C 1
ATOM 1491 O O . ALA A 1 201 ? 18.819 2.456 18.446 1.00 86.75 201 ALA A O 1
ATOM 1492 N N . LEU A 1 202 ? 16.709 1.660 18.505 1.00 84.00 202 LEU A N 1
ATOM 1493 C CA . LEU A 1 202 ? 16.998 0.368 17.890 1.00 84.00 202 LEU A CA 1
ATOM 1494 C C . LEU A 1 202 ? 17.080 0.434 16.362 1.00 84.00 202 LEU A C 1
ATOM 1496 O O . LEU A 1 202 ? 18.010 -0.114 15.787 1.00 84.00 202 LEU A O 1
ATOM 1500 N N . PHE A 1 203 ? 16.129 1.097 15.701 1.00 80.75 203 PHE A N 1
ATOM 1501 C CA . PHE A 1 203 ? 15.938 0.955 14.250 1.00 80.75 203 PHE A CA 1
ATOM 1502 C C . PHE A 1 203 ? 16.443 2.136 13.427 1.00 80.75 203 PHE A C 1
ATOM 1504 O O . PHE A 1 203 ? 16.466 2.075 12.198 1.00 80.75 203 PHE A O 1
ATOM 1511 N N . PHE A 1 204 ? 16.850 3.233 14.070 1.00 76.56 204 PHE A N 1
ATOM 1512 C CA . PHE A 1 204 ? 17.200 4.439 13.332 1.00 76.56 204 PHE A CA 1
ATOM 1513 C C . PHE A 1 204 ? 18.387 5.250 13.870 1.00 76.56 204 PHE A C 1
ATOM 1515 O O . PHE A 1 204 ? 18.300 6.487 13.907 1.00 76.56 204 PHE A O 1
ATOM 1522 N N . PRO A 1 205 ? 19.534 4.656 14.231 1.00 71.38 205 PRO A N 1
ATOM 1523 C CA . PRO A 1 205 ? 20.709 5.462 14.553 1.00 71.38 205 PRO A CA 1
ATOM 1524 C C . PRO A 1 205 ? 21.039 6.411 13.375 1.00 71.38 205 PRO A C 1
ATOM 1526 O O . PRO A 1 205 ? 21.189 5.990 12.233 1.00 71.38 205 PRO A O 1
ATOM 1529 N N . GLY A 1 206 ? 21.045 7.729 13.615 1.00 66.44 206 GLY A N 1
ATOM 1530 C CA . GLY A 1 206 ? 21.423 8.747 12.616 1.00 66.44 206 GLY A CA 1
ATOM 1531 C C . GLY A 1 206 ? 20.350 9.264 11.635 1.00 66.44 206 GLY A C 1
ATOM 1532 O O . GLY A 1 206 ? 20.581 10.301 11.018 1.00 66.44 206 GLY A O 1
ATOM 1533 N N . ARG A 1 207 ? 19.157 8.651 11.500 1.00 65.25 207 ARG A N 1
ATOM 1534 C CA . ARG A 1 207 ? 18.128 9.162 10.547 1.00 65.25 207 ARG A CA 1
ATOM 1535 C C . ARG A 1 207 ? 17.433 10.486 10.923 1.00 65.25 207 ARG A C 1
ATOM 1537 O O . ARG A 1 207 ? 16.800 11.082 10.062 1.00 65.25 207 ARG A O 1
ATOM 1544 N N . TRP A 1 208 ? 17.544 10.974 12.162 1.00 56.47 208 TRP A N 1
ATOM 1545 C CA . TRP A 1 208 ? 16.829 12.176 12.635 1.00 56.47 208 TRP A CA 1
ATOM 1546 C C . TRP A 1 208 ? 17.152 13.414 11.793 1.00 56.47 208 TRP A C 1
ATOM 1548 O O . TRP A 1 208 ? 16.278 14.231 11.533 1.00 56.47 208 TRP A O 1
ATOM 1558 N N . GLY A 1 209 ? 18.401 13.526 11.333 1.00 62.97 209 GLY A N 1
ATOM 1559 C CA . GLY A 1 209 ? 18.817 14.629 10.471 1.00 62.97 209 GLY A CA 1
ATOM 1560 C C . GLY A 1 209 ? 18.314 14.527 9.029 1.00 62.97 209 GLY A C 1
ATOM 1561 O O . GLY A 1 209 ? 18.336 15.533 8.332 1.00 62.97 209 GLY A O 1
ATOM 1562 N N . ARG A 1 210 ? 17.887 13.341 8.569 1.00 76.56 210 ARG A N 1
ATOM 1563 C CA . ARG A 1 210 ? 17.492 13.105 7.170 1.00 76.56 210 ARG A CA 1
ATOM 1564 C C . ARG A 1 210 ? 15.979 13.176 6.972 1.00 76.56 210 ARG A C 1
ATOM 1566 O O . ARG A 1 210 ? 15.542 13.868 6.063 1.00 76.56 210 ARG A O 1
ATOM 1573 N N . ASP A 1 211 ? 15.205 12.545 7.861 1.00 79.69 211 ASP A N 1
ATOM 1574 C CA . ASP A 1 211 ? 13.760 12.333 7.663 1.00 79.69 211 ASP A CA 1
ATOM 1575 C C . ASP A 1 211 ? 12.935 12.675 8.929 1.00 79.69 211 ASP A C 1
ATOM 1577 O O . ASP A 1 211 ? 12.365 11.788 9.576 1.00 79.69 211 ASP A O 1
ATOM 1581 N N . PRO A 1 212 ? 12.874 13.952 9.355 1.00 81.00 212 PRO A N 1
ATOM 1582 C CA . PRO A 1 212 ? 12.181 14.339 10.589 1.00 81.00 212 PRO A CA 1
ATOM 1583 C C . PRO A 1 212 ? 10.668 14.068 10.547 1.00 81.00 212 PRO A C 1
ATOM 1585 O O . PRO A 1 212 ? 10.061 13.775 11.579 1.00 81.00 212 PRO A O 1
ATOM 1588 N N . ASP A 1 213 ? 10.044 14.125 9.368 1.00 80.94 213 ASP A N 1
ATOM 1589 C CA . ASP A 1 213 ? 8.613 13.862 9.205 1.00 80.94 213 ASP A CA 1
ATOM 1590 C C . ASP A 1 213 ? 8.262 12.396 9.505 1.00 80.94 213 ASP A C 1
ATOM 1592 O O . ASP A 1 213 ? 7.230 12.119 10.122 1.00 80.94 213 ASP A O 1
ATOM 1596 N N . TRP A 1 214 ? 9.136 11.466 9.115 1.00 82.88 214 TRP A N 1
ATOM 1597 C CA . TRP A 1 214 ? 8.994 10.042 9.392 1.00 82.88 214 TRP A CA 1
ATOM 1598 C C . TRP A 1 214 ? 8.981 9.783 10.894 1.00 82.88 214 TRP A C 1
ATOM 1600 O O . TRP A 1 214 ? 8.083 9.110 11.403 1.00 82.88 214 TRP A O 1
ATOM 1610 N N . VAL A 1 215 ? 9.935 10.373 11.619 1.00 85.31 215 VAL A N 1
ATOM 1611 C CA . VAL A 1 215 ? 10.071 10.161 13.064 1.00 85.31 215 VAL A CA 1
ATOM 1612 C C . VAL A 1 215 ? 8.874 10.726 13.829 1.00 85.31 215 VAL A C 1
ATOM 1614 O O . VAL A 1 215 ? 8.364 10.088 14.750 1.00 85.31 215 VAL A O 1
ATOM 1617 N N . ILE A 1 216 ? 8.374 11.897 13.426 1.00 86.56 216 ILE A N 1
ATOM 1618 C CA . ILE A 1 216 ? 7.170 12.487 14.026 1.00 86.56 216 ILE A CA 1
ATOM 1619 C C . ILE A 1 216 ? 5.959 11.570 13.809 1.00 86.56 216 ILE A C 1
ATOM 1621 O O . ILE A 1 216 ? 5.213 11.296 14.752 1.00 86.56 216 ILE A O 1
ATOM 1625 N N . LYS A 1 217 ? 5.767 11.071 12.582 1.00 86.88 217 LYS A N 1
ATOM 1626 C CA . LYS A 1 217 ? 4.664 10.160 12.245 1.00 86.88 217 LYS A CA 1
ATOM 1627 C C . LYS A 1 217 ? 4.739 8.864 13.054 1.00 86.88 217 LYS A C 1
ATOM 1629 O O . LYS A 1 217 ? 3.730 8.426 13.602 1.00 86.88 217 LYS A O 1
ATOM 1634 N N . GLU A 1 218 ? 5.922 8.279 13.182 1.00 90.25 218 GLU A N 1
ATOM 1635 C CA . GLU A 1 218 ? 6.139 7.082 13.993 1.00 90.25 218 GLU A CA 1
ATOM 1636 C C . GLU A 1 218 ? 5.817 7.322 15.475 1.00 90.25 218 GLU A C 1
ATOM 1638 O O . GLU A 1 218 ? 5.061 6.555 16.075 1.00 90.25 218 GLU A O 1
ATOM 1643 N N . ALA A 1 219 ? 6.321 8.411 16.062 1.00 92.12 219 ALA A N 1
ATOM 1644 C CA . ALA A 1 219 ? 6.062 8.746 17.461 1.00 92.12 219 ALA A CA 1
ATOM 1645 C C . ALA A 1 219 ? 4.564 8.957 17.737 1.00 92.12 219 ALA A C 1
ATOM 1647 O O . ALA A 1 219 ? 4.025 8.451 18.724 1.00 92.12 219 ALA A O 1
ATOM 1648 N N . ILE A 1 220 ? 3.862 9.653 16.836 1.00 91.56 220 ILE A N 1
ATOM 1649 C CA . ILE A 1 220 ? 2.408 9.820 16.923 1.00 91.56 220 ILE A CA 1
ATOM 1650 C C . ILE A 1 220 ? 1.703 8.461 16.842 1.00 91.56 220 ILE A C 1
ATOM 1652 O O . ILE A 1 220 ? 0.761 8.219 17.599 1.00 91.56 220 ILE A O 1
ATOM 1656 N N . LEU A 1 221 ? 2.149 7.555 15.969 1.00 92.81 221 LEU A N 1
ATOM 1657 C CA . LEU A 1 221 ? 1.537 6.235 15.847 1.00 92.81 221 LEU A CA 1
ATOM 1658 C C . LEU A 1 221 ? 1.741 5.382 17.109 1.00 92.81 221 LEU A C 1
ATOM 1660 O O . LEU A 1 221 ? 0.789 4.738 17.548 1.00 92.81 221 LEU A O 1
ATOM 1664 N N . TRP A 1 222 ? 2.917 5.434 17.743 1.00 96.56 222 TRP A N 1
ATOM 1665 C CA . TRP A 1 222 ? 3.159 4.805 19.050 1.00 96.56 222 TRP A CA 1
ATOM 1666 C C . TRP A 1 222 ? 2.217 5.328 20.133 1.00 96.56 222 TRP A C 1
ATOM 1668 O O . TRP A 1 222 ? 1.648 4.540 20.895 1.00 96.56 222 TRP A O 1
ATOM 1678 N N . LEU A 1 223 ? 2.001 6.643 20.186 1.00 95.56 223 LEU A N 1
ATOM 1679 C CA . LEU A 1 223 ? 1.049 7.256 21.112 1.00 95.56 223 LEU A CA 1
ATOM 1680 C C . LEU A 1 223 ? -0.390 6.800 20.833 1.00 95.56 223 LEU A C 1
ATOM 1682 O O . LEU A 1 223 ? -1.105 6.446 21.769 1.00 95.56 223 LEU A O 1
ATOM 1686 N N . ILE A 1 224 ? -0.810 6.755 19.564 1.00 94.12 224 ILE A N 1
ATOM 1687 C CA . ILE A 1 224 ? -2.147 6.284 19.168 1.00 94.12 224 ILE A CA 1
ATOM 1688 C C . ILE A 1 224 ? -2.333 4.808 19.533 1.00 94.12 224 ILE A C 1
ATOM 1690 O O . ILE A 1 224 ? -3.334 4.456 20.158 1.00 94.12 224 ILE A O 1
ATOM 1694 N N . ALA A 1 225 ? -1.376 3.946 19.184 1.00 96.50 225 ALA A N 1
ATOM 1695 C CA . ALA A 1 225 ? -1.427 2.521 19.493 1.00 96.50 225 ALA A CA 1
ATOM 1696 C C . ALA A 1 225 ? -1.482 2.288 21.009 1.00 96.50 225 ALA A C 1
ATOM 1698 O O . ALA A 1 225 ? -2.349 1.561 21.494 1.00 96.50 225 ALA A O 1
ATOM 1699 N N . THR A 1 226 ? -0.631 2.980 21.770 1.00 97.50 226 THR A N 1
ATOM 1700 C CA . THR A 1 226 ? -0.620 2.916 23.237 1.00 97.50 226 THR A CA 1
ATOM 1701 C C . THR A 1 226 ? -1.945 3.387 23.819 1.00 97.50 226 THR A C 1
ATOM 1703 O O . THR A 1 226 ? -2.512 2.723 24.683 1.00 97.50 226 THR A O 1
ATOM 1706 N N . TRP A 1 227 ? -2.485 4.504 23.331 1.00 96.75 227 TRP A N 1
ATOM 1707 C CA . TRP A 1 227 ? -3.774 5.015 23.783 1.00 96.75 227 TRP A CA 1
ATOM 1708 C C . TRP A 1 227 ? -4.899 4.008 23.542 1.00 96.75 227 TRP A C 1
ATOM 1710 O O . TRP A 1 227 ? -5.696 3.758 24.448 1.00 96.75 227 TRP A O 1
ATOM 1720 N N . LEU A 1 228 ? -4.941 3.382 22.365 1.00 95.38 228 LEU A N 1
ATOM 1721 C CA . LEU A 1 228 ? -5.913 2.341 22.032 1.00 95.38 228 LEU A CA 1
ATOM 1722 C C . LEU A 1 228 ? -5.759 1.107 22.935 1.00 95.38 228 LEU A C 1
ATOM 1724 O O . LEU A 1 228 ? -6.759 0.624 23.466 1.00 95.38 228 LEU A O 1
ATOM 1728 N N . VAL A 1 229 ? -4.529 0.639 23.168 1.00 96.50 229 VAL A N 1
ATOM 1729 C CA . VAL A 1 229 ? -4.236 -0.516 24.036 1.00 96.50 229 VAL A CA 1
ATOM 1730 C C . VAL A 1 229 ? -4.612 -0.233 25.490 1.00 96.50 229 VAL A C 1
ATOM 1732 O O . VAL A 1 229 ? -5.355 -1.007 26.092 1.00 96.50 229 VAL A O 1
ATOM 1735 N N . VAL A 1 230 ? -4.172 0.897 26.049 1.00 95.81 230 VAL A N 1
ATOM 1736 C CA . VAL A 1 230 ? -4.518 1.306 27.420 1.00 95.81 230 VAL A CA 1
ATOM 1737 C C . VAL A 1 230 ? -6.029 1.459 27.553 1.00 95.81 230 VAL A C 1
ATOM 1739 O O . VAL A 1 230 ? -6.611 1.028 28.547 1.00 95.81 230 VAL A O 1
ATOM 1742 N N . THR A 1 231 ? -6.699 2.025 26.548 1.00 94.56 231 THR A N 1
ATOM 1743 C CA . THR A 1 231 ? -8.161 2.143 26.555 1.00 94.56 231 THR A CA 1
ATOM 1744 C C . THR A 1 231 ? -8.823 0.770 26.555 1.00 94.56 231 THR A C 1
ATOM 1746 O O . THR A 1 231 ? -9.719 0.541 27.365 1.00 94.56 231 THR A O 1
ATOM 1749 N N . ALA A 1 232 ? -8.377 -0.158 25.708 1.00 94.12 232 ALA A N 1
ATOM 1750 C CA . ALA A 1 232 ? -8.907 -1.517 25.668 1.00 94.12 232 ALA A CA 1
ATOM 1751 C C . ALA A 1 232 ? -8.699 -2.261 27.001 1.00 94.12 232 ALA A C 1
ATOM 1753 O O . ALA A 1 232 ? -9.613 -2.948 27.452 1.00 94.12 232 ALA A O 1
ATOM 1754 N N . ALA A 1 233 ? -7.548 -2.068 27.652 1.00 94.31 233 ALA A N 1
ATOM 1755 C CA . ALA A 1 233 ? -7.199 -2.703 28.924 1.00 94.31 233 ALA A CA 1
ATOM 1756 C C . ALA A 1 233 ? -7.943 -2.115 30.139 1.00 94.31 233 ALA A C 1
ATOM 1758 O O . ALA A 1 233 ? -8.276 -2.839 31.072 1.00 94.31 233 ALA A O 1
ATOM 1759 N N . THR A 1 234 ? -8.211 -0.806 30.144 1.00 93.94 234 THR A N 1
ATOM 1760 C CA . THR A 1 234 ? -8.820 -0.096 31.292 1.00 93.94 234 THR A CA 1
ATOM 1761 C C . THR A 1 234 ? -10.335 0.072 31.180 1.00 93.94 234 THR A C 1
ATOM 1763 O O . THR A 1 234 ? -11.013 0.418 32.152 1.00 93.94 234 THR A O 1
ATOM 1766 N N . SER A 1 235 ? -10.902 -0.154 29.997 1.00 90.56 235 SER A N 1
ATOM 1767 C CA . SER A 1 235 ? -12.340 -0.035 29.779 1.00 90.56 235 SER A CA 1
ATOM 1768 C C . SER A 1 235 ? -13.092 -1.261 30.276 1.00 90.56 235 SER A C 1
ATOM 1770 O O . SER A 1 235 ? -12.576 -2.373 30.299 1.00 90.56 235 SER A O 1
ATOM 1772 N N . ARG A 1 236 ? -14.380 -1.080 30.607 1.00 85.81 236 ARG A N 1
ATOM 1773 C CA . ARG A 1 236 ? -15.280 -2.216 30.863 1.00 85.81 236 ARG A CA 1
ATOM 1774 C C . ARG A 1 236 ? -15.177 -3.189 29.679 1.00 85.81 236 ARG A C 1
ATOM 1776 O O . ARG A 1 236 ? -15.308 -2.707 28.552 1.00 85.81 236 ARG A O 1
ATOM 1783 N N . PRO A 1 237 ? -15.033 -4.512 29.894 1.00 77.81 237 PRO A N 1
ATOM 1784 C CA . PRO A 1 237 ? -14.740 -5.472 28.827 1.00 77.81 237 PRO A CA 1
ATOM 1785 C C . PRO A 1 237 ? -15.642 -5.303 27.602 1.00 77.81 237 PRO A C 1
ATOM 1787 O O . PRO A 1 237 ? -15.177 -5.298 26.465 1.00 77.81 237 PRO A O 1
ATOM 1790 N N . ARG A 1 238 ? -16.935 -5.044 27.822 1.00 77.50 238 ARG A N 1
ATOM 1791 C CA . ARG A 1 238 ? -17.932 -4.868 26.755 1.00 77.50 238 ARG A CA 1
ATOM 1792 C C . ARG A 1 238 ? -17.710 -3.657 25.840 1.00 77.50 238 ARG A C 1
ATOM 1794 O O . ARG A 1 238 ? -18.272 -3.665 24.755 1.00 77.50 238 ARG A O 1
ATOM 1801 N N . ALA A 1 239 ? -16.924 -2.655 26.238 1.00 77.94 239 ALA A N 1
ATOM 1802 C CA . ALA A 1 239 ? -16.690 -1.464 25.422 1.00 77.94 239 ALA A CA 1
ATOM 1803 C C . ALA A 1 239 ? -15.874 -1.784 24.161 1.00 77.94 239 ALA A C 1
ATOM 1805 O O . ALA A 1 239 ? -16.281 -1.388 23.085 1.00 77.94 239 ALA A O 1
ATOM 1806 N N . PHE A 1 240 ? -14.775 -2.537 24.275 1.00 80.56 240 PHE A N 1
ATOM 1807 C CA . PHE A 1 240 ? -13.912 -2.880 23.130 1.00 80.56 240 PHE A CA 1
ATOM 1808 C C . PHE A 1 240 ? -14.067 -4.328 22.659 1.00 80.56 240 PHE A C 1
ATOM 1810 O O . PHE A 1 240 ? -13.840 -4.631 21.488 1.00 80.56 240 PHE A O 1
ATOM 1817 N N . THR A 1 241 ? -14.475 -5.230 23.557 1.00 75.44 241 THR A N 1
ATOM 1818 C CA . THR A 1 241 ? -14.641 -6.654 23.230 1.00 75.44 241 THR A CA 1
ATOM 1819 C C . THR A 1 241 ? -16.082 -7.025 22.897 1.00 75.44 241 THR A C 1
ATOM 1821 O O . THR A 1 241 ? -16.337 -8.164 22.510 1.00 75.44 241 THR A O 1
ATOM 1824 N N . GLY A 1 242 ? -17.043 -6.104 23.020 1.00 72.88 242 GLY A N 1
ATOM 1825 C CA . GLY A 1 242 ? -18.436 -6.377 22.674 1.00 72.88 242 GLY A CA 1
ATOM 1826 C C . GLY A 1 242 ? -18.584 -6.827 21.216 1.00 72.88 242 GLY A C 1
ATOM 1827 O O . GLY A 1 242 ? -17.930 -6.298 20.318 1.00 72.88 242 GLY A O 1
ATOM 1828 N N . ARG A 1 243 ? -19.452 -7.816 20.958 1.00 68.50 243 ARG A N 1
ATOM 1829 C CA . ARG A 1 243 ? -19.877 -8.136 19.587 1.00 68.50 243 ARG A CA 1
ATOM 1830 C C . ARG A 1 243 ? -20.765 -7.000 19.088 1.00 68.50 243 ARG A C 1
ATOM 1832 O O . ARG A 1 243 ? -21.963 -6.981 19.359 1.00 68.50 243 ARG A O 1
ATOM 1839 N N . ALA A 1 244 ? -20.181 -6.073 18.347 1.00 62.88 244 ALA A N 1
ATOM 1840 C CA . ALA A 1 244 ? -20.925 -5.104 17.564 1.00 62.88 244 ALA A CA 1
ATOM 1841 C C . ALA A 1 244 ? -21.026 -5.626 16.128 1.00 62.88 244 ALA A C 1
ATOM 1843 O O . ALA A 1 244 ? -20.347 -5.139 15.229 1.00 62.88 244 ALA A O 1
ATOM 1844 N N . VAL A 1 245 ? -21.889 -6.627 15.904 1.00 60.47 245 VAL A N 1
ATOM 1845 C CA . VAL A 1 245 ? -22.383 -6.888 14.540 1.00 60.47 245 VAL A CA 1
ATOM 1846 C C . VAL A 1 245 ? -22.975 -5.572 14.050 1.00 60.47 245 VAL A C 1
ATOM 1848 O O . VAL A 1 245 ? -23.632 -4.902 14.849 1.00 60.47 245 VAL A O 1
ATOM 1851 N N . TRP A 1 246 ? -22.722 -5.179 12.797 1.00 64.56 246 TRP A N 1
ATOM 1852 C CA . TRP A 1 246 ? -23.241 -3.953 12.178 1.00 64.56 246 TRP A CA 1
ATOM 1853 C C . TRP A 1 246 ? -24.776 -3.873 12.283 1.00 64.56 246 TRP A C 1
ATOM 1855 O O . TRP A 1 246 ? -25.511 -4.156 11.345 1.00 64.56 246 TRP A O 1
ATOM 1865 N N . ARG A 1 247 ? -25.291 -3.480 13.447 1.00 55.44 247 ARG A N 1
ATOM 1866 C CA . ARG A 1 247 ? -26.713 -3.299 13.711 1.00 55.44 247 ARG A CA 1
ATOM 1867 C C . ARG A 1 247 ? -27.032 -1.868 13.354 1.00 55.44 247 ARG A C 1
ATOM 1869 O O . ARG A 1 247 ? -27.016 -0.961 14.179 1.00 55.44 247 ARG A O 1
ATOM 1876 N N . SER A 1 248 ? -27.217 -1.665 12.063 1.00 54.50 248 SER A N 1
ATOM 1877 C CA . SER A 1 248 ? -27.672 -0.406 11.514 1.00 54.50 248 SER A CA 1
ATOM 1878 C C . SER A 1 248 ? -29.120 -0.622 11.082 1.00 54.50 248 SER A C 1
ATOM 1880 O O . SER A 1 248 ? -29.383 -1.120 9.993 1.00 54.50 248 SER A O 1
ATOM 1882 N N . SER A 1 249 ? -30.067 -0.279 11.952 1.00 52.31 249 SER A N 1
ATOM 1883 C CA . SER A 1 249 ? -31.457 -0.030 11.567 1.00 52.31 249 SER A CA 1
ATOM 1884 C C . SER A 1 249 ? -31.457 1.241 10.716 1.00 52.31 249 SER A C 1
ATOM 1886 O O . SER A 1 249 ? -31.439 2.346 11.258 1.00 52.31 249 SER A O 1
ATOM 1888 N N . ARG A 1 250 ? -31.298 1.121 9.388 1.00 61.41 250 ARG A N 1
ATOM 1889 C CA . ARG A 1 250 ? -31.074 2.293 8.523 1.00 61.41 250 ARG A CA 1
ATOM 1890 C C . ARG A 1 250 ? -31.834 2.265 7.200 1.00 61.41 250 ARG A C 1
ATOM 1892 O O . ARG A 1 250 ? -32.070 1.191 6.654 1.00 61.41 250 ARG A O 1
ATOM 1899 N N . PRO A 1 251 ? -32.156 3.462 6.668 1.00 59.12 251 PRO A N 1
ATOM 1900 C CA . PRO A 1 251 ? -32.817 3.615 5.381 1.00 59.12 251 PRO A CA 1
ATOM 1901 C C . PRO A 1 251 ? -31.923 3.161 4.220 1.00 59.12 251 PRO A C 1
ATOM 1903 O O . PRO A 1 251 ? -30.723 3.463 4.158 1.00 59.12 251 PRO A O 1
ATOM 1906 N N . LEU A 1 252 ? -32.565 2.476 3.274 1.00 60.94 252 LEU A N 1
ATOM 1907 C CA . LEU A 1 252 ? -31.984 1.745 2.146 1.00 60.94 252 LEU A CA 1
ATOM 1908 C C . LEU A 1 252 ? -31.105 2.601 1.208 1.00 60.94 252 LEU A C 1
ATOM 1910 O O . LEU A 1 252 ? -30.182 2.096 0.580 1.00 60.94 252 LEU A O 1
ATOM 1914 N N . ALA A 1 253 ? -31.359 3.908 1.097 1.00 64.12 253 ALA A N 1
ATOM 1915 C CA . ALA A 1 253 ? -30.584 4.789 0.216 1.00 64.12 253 ALA A CA 1
ATOM 1916 C C . ALA A 1 253 ? -29.145 5.017 0.720 1.00 64.12 253 ALA A C 1
ATOM 1918 O O . ALA A 1 253 ? -28.196 5.028 -0.061 1.00 64.12 253 ALA A O 1
ATOM 1919 N N . SER A 1 254 ? -28.967 5.138 2.040 1.00 70.88 254 SER A N 1
ATOM 1920 C CA . SER A 1 254 ? -27.649 5.371 2.647 1.00 70.88 254 SER A CA 1
ATOM 1921 C C . SER A 1 254 ? -26.706 4.173 2.507 1.00 70.88 254 SER A C 1
ATOM 1923 O O . SER A 1 254 ? -25.488 4.343 2.449 1.00 70.88 254 SER A O 1
ATOM 1925 N N . THR A 1 255 ? -27.266 2.965 2.422 1.00 75.94 255 THR A N 1
ATOM 1926 C CA . THR A 1 255 ? -26.502 1.735 2.214 1.00 75.94 255 THR A CA 1
ATOM 1927 C C . THR A 1 255 ? -26.092 1.581 0.752 1.00 75.94 255 THR A C 1
ATOM 1929 O O . THR A 1 255 ? -24.958 1.184 0.505 1.00 75.94 255 THR A O 1
ATOM 1932 N N . ARG A 1 256 ? -26.936 1.977 -0.215 1.00 82.38 256 ARG A N 1
ATOM 1933 C CA . ARG A 1 256 ? -26.599 1.938 -1.654 1.00 82.38 256 ARG A CA 1
ATOM 1934 C C . ARG A 1 256 ? -25.346 2.745 -1.990 1.00 82.38 256 ARG A C 1
ATOM 1936 O O . ARG A 1 256 ? -24.462 2.215 -2.651 1.00 82.38 256 ARG A O 1
ATOM 1943 N N . PHE A 1 257 ? -25.236 3.985 -1.504 1.00 80.62 257 PHE A N 1
ATOM 1944 C CA . PHE A 1 257 ? -24.042 4.810 -1.741 1.00 80.62 257 PHE A CA 1
ATOM 1945 C C . PHE A 1 257 ? -22.772 4.169 -1.168 1.00 80.62 257 PHE A C 1
ATOM 1947 O O . PHE A 1 257 ? -21.754 4.088 -1.850 1.00 80.62 257 PHE A O 1
ATOM 1954 N N . ALA A 1 258 ? -22.836 3.677 0.072 1.00 83.62 258 ALA A N 1
ATOM 1955 C CA . ALA A 1 258 ? -21.696 3.033 0.715 1.00 83.62 258 ALA A CA 1
ATOM 1956 C C . ALA A 1 258 ? -21.230 1.783 -0.043 1.00 83.62 258 ALA A C 1
ATOM 1958 O O . ALA A 1 258 ? -20.031 1.607 -0.257 1.00 83.62 258 ALA A O 1
ATOM 1959 N N . TRP A 1 259 ? -22.176 0.949 -0.482 1.00 85.75 259 TRP A N 1
ATOM 1960 C CA . TRP A 1 259 ? -21.888 -0.221 -1.306 1.00 85.75 259 TRP A CA 1
ATOM 1961 C C . TRP A 1 259 ? -21.323 0.159 -2.669 1.00 85.75 259 TRP A C 1
ATOM 1963 O O . TRP A 1 259 ? -20.351 -0.454 -3.091 1.00 85.75 259 TRP A O 1
ATOM 1973 N N . ALA A 1 260 ? -21.867 1.185 -3.325 1.00 86.38 260 ALA A N 1
ATOM 1974 C CA . ALA A 1 260 ? -21.344 1.672 -4.596 1.00 86.38 260 ALA A CA 1
ATOM 1975 C C . ALA A 1 260 ? -19.895 2.161 -4.457 1.00 86.38 260 ALA A C 1
ATOM 1977 O O . ALA A 1 260 ? -19.044 1.751 -5.236 1.00 86.38 260 ALA A O 1
ATOM 1978 N N . ALA A 1 261 ? -19.582 2.962 -3.433 1.00 83.75 261 ALA A N 1
ATOM 1979 C CA . ALA A 1 261 ? -18.219 3.430 -3.184 1.00 83.75 261 ALA A CA 1
ATOM 1980 C C . ALA A 1 261 ? -17.244 2.265 -2.935 1.00 83.75 261 ALA A C 1
ATOM 1982 O O . ALA A 1 261 ? -16.177 2.207 -3.545 1.00 83.75 261 ALA A O 1
ATOM 1983 N N . ALA A 1 262 ? -17.627 1.310 -2.082 1.00 87.75 262 ALA A N 1
ATOM 1984 C CA . ALA A 1 262 ? -16.820 0.124 -1.804 1.00 87.75 262 ALA A CA 1
ATOM 1985 C C . ALA A 1 262 ? -16.635 -0.759 -3.051 1.00 87.75 262 ALA A C 1
ATOM 1987 O O . ALA A 1 262 ? -15.524 -1.207 -3.315 1.00 87.75 262 ALA A O 1
ATOM 1988 N N . ALA A 1 263 ? -17.694 -0.972 -3.837 1.00 90.31 263 ALA A N 1
ATOM 1989 C CA . ALA A 1 263 ? -17.655 -1.761 -5.065 1.00 90.31 263 ALA A CA 1
ATOM 1990 C C . ALA A 1 263 ? -16.795 -1.096 -6.146 1.00 90.31 263 ALA A C 1
ATOM 1992 O O . ALA A 1 263 ? -15.970 -1.765 -6.756 1.00 90.31 263 ALA A O 1
ATOM 1993 N N . LEU A 1 264 ? -16.925 0.217 -6.350 1.00 87.94 264 LEU A N 1
ATOM 1994 C CA . LEU A 1 264 ? -16.091 0.964 -7.294 1.00 87.94 264 LEU A CA 1
ATOM 1995 C C . LEU A 1 264 ? -14.610 0.880 -6.917 1.00 87.94 264 LEU A C 1
ATOM 1997 O O . LEU A 1 264 ? -13.771 0.643 -7.784 1.00 87.94 264 LEU A O 1
ATOM 2001 N N . PHE A 1 265 ? -14.284 1.018 -5.628 1.00 87.62 265 PHE A N 1
ATOM 2002 C CA . PHE A 1 265 ? -12.906 0.868 -5.170 1.00 87.62 265 PHE A CA 1
ATOM 2003 C C . PHE A 1 265 ? -12.409 -0.578 -5.289 1.00 87.62 265 PHE A C 1
ATOM 2005 O O . PHE A 1 265 ? -11.271 -0.785 -5.691 1.00 87.62 265 PHE A O 1
ATOM 2012 N N . LEU A 1 266 ? -13.255 -1.577 -5.017 1.00 93.38 266 LEU A N 1
ATOM 2013 C CA . LEU A 1 266 ? -12.919 -2.987 -5.230 1.00 93.38 266 LEU A CA 1
ATOM 2014 C C . LEU A 1 266 ? -12.598 -3.259 -6.704 1.00 93.38 266 LEU A C 1
ATOM 2016 O O . LEU A 1 266 ? -11.549 -3.816 -7.006 1.00 93.38 266 LEU A O 1
ATOM 2020 N N . LEU A 1 267 ? -13.460 -2.817 -7.622 1.00 92.88 267 LEU A N 1
ATOM 2021 C CA . LEU A 1 267 ? -13.243 -2.948 -9.064 1.00 92.88 267 LEU A CA 1
ATOM 2022 C C . LEU A 1 267 ? -11.952 -2.246 -9.497 1.00 92.88 267 LEU A C 1
ATOM 2024 O O . LEU A 1 267 ? -11.171 -2.816 -10.254 1.00 92.88 267 LEU A O 1
ATOM 2028 N N . HIS A 1 268 ? -11.687 -1.046 -8.971 1.00 89.56 268 HIS A N 1
ATOM 2029 C CA . HIS A 1 268 ? -10.422 -0.352 -9.196 1.00 89.56 268 HIS A CA 1
ATOM 2030 C C . HIS A 1 268 ? -9.225 -1.154 -8.664 1.00 89.56 268 HIS A C 1
ATOM 2032 O O . HIS A 1 268 ? -8.225 -1.302 -9.361 1.00 89.56 268 HIS A O 1
ATOM 2038 N N . GLY A 1 269 ? -9.336 -1.725 -7.467 1.00 93.19 269 GLY A N 1
ATOM 2039 C CA . GLY A 1 269 ? -8.320 -2.572 -6.849 1.00 93.19 269 GLY A CA 1
ATOM 2040 C C . GLY A 1 269 ? -7.997 -3.841 -7.634 1.00 93.19 269 GLY A C 1
ATOM 2041 O O . GLY A 1 269 ? -6.876 -4.326 -7.580 1.00 93.19 269 GLY A O 1
ATOM 2042 N N . LEU A 1 270 ? -8.947 -4.354 -8.419 1.00 96.25 270 LEU A N 1
ATOM 2043 C CA . LEU A 1 270 ? -8.752 -5.530 -9.272 1.00 96.25 270 LEU A CA 1
ATOM 2044 C C . LEU A 1 270 ? -8.158 -5.202 -10.653 1.00 96.25 270 LEU A C 1
ATOM 2046 O O . LEU A 1 270 ? -7.789 -6.113 -11.394 1.00 96.25 270 LEU A O 1
ATOM 2050 N N . THR A 1 271 ? -7.993 -3.920 -10.995 1.00 95.50 271 THR A N 1
ATOM 2051 C CA . THR A 1 271 ? -7.372 -3.505 -12.266 1.00 95.50 271 THR A CA 1
ATOM 2052 C C . THR A 1 271 ? -5.942 -4.008 -12.522 1.00 95.50 271 THR A C 1
ATOM 2054 O O . THR A 1 271 ? -5.630 -4.164 -13.709 1.00 95.50 271 THR A O 1
ATOM 2057 N N . PRO A 1 272 ? -5.085 -4.339 -11.524 1.00 96.12 272 PRO A N 1
ATOM 2058 C CA . PRO A 1 272 ? -3.767 -4.914 -11.796 1.00 96.12 272 PRO A CA 1
ATOM 2059 C C . PRO A 1 272 ? -3.867 -6.225 -12.565 1.00 96.12 272 PRO A C 1
ATOM 2061 O O . PRO A 1 272 ? -3.150 -6.426 -13.539 1.00 96.12 272 PRO A O 1
ATOM 2064 N N . TYR A 1 273 ? -4.818 -7.078 -12.188 1.00 97.12 273 TYR A N 1
ATOM 2065 C CA . TYR A 1 273 ? -5.001 -8.400 -12.788 1.00 97.12 273 TYR A CA 1
ATOM 2066 C C . TYR A 1 273 ? -5.523 -8.338 -14.226 1.00 97.12 273 TYR A C 1
ATOM 2068 O O . TYR A 1 273 ? -5.332 -9.274 -14.993 1.00 97.12 273 TYR A O 1
ATOM 2076 N N . LEU A 1 274 ? -6.141 -7.216 -14.603 1.00 96.38 274 LEU A N 1
ATOM 2077 C CA . LEU A 1 274 ? -6.574 -6.944 -15.972 1.00 96.38 274 LEU A CA 1
ATOM 2078 C C . LEU A 1 274 ? -5.483 -6.248 -16.807 1.00 96.38 274 LEU A C 1
ATOM 2080 O O . LEU A 1 274 ? -5.699 -5.991 -17.988 1.00 96.38 274 LEU A O 1
ATOM 2084 N N . GLY A 1 275 ? -4.330 -5.902 -16.219 1.00 94.12 275 GLY A N 1
ATOM 2085 C CA . GLY A 1 275 ? -3.303 -5.083 -16.878 1.00 94.12 275 GLY A CA 1
ATOM 2086 C C . GLY A 1 275 ? -3.709 -3.614 -17.042 1.00 94.12 275 GLY A C 1
ATOM 2087 O O . GLY A 1 275 ? -3.097 -2.874 -17.804 1.00 94.12 275 GLY A O 1
ATOM 2088 N N . LEU A 1 276 ? -4.751 -3.167 -16.332 1.00 92.19 276 LEU A N 1
ATOM 2089 C CA . LEU A 1 276 ? -5.330 -1.831 -16.476 1.00 92.19 276 LEU A CA 1
ATOM 2090 C C . LEU A 1 276 ? -4.802 -0.833 -15.446 1.00 92.19 276 LEU A C 1
ATOM 2092 O O . LEU A 1 276 ? -5.154 0.336 -15.504 1.00 92.19 276 LEU A O 1
ATOM 2096 N N . GLY A 1 277 ? -3.996 -1.220 -14.475 1.00 91.06 277 GLY A N 1
ATOM 2097 C CA . GLY A 1 277 ? -3.419 -0.262 -13.538 1.00 91.06 277 GLY A CA 1
ATOM 2098 C C . GLY A 1 277 ? -2.873 -0.960 -12.322 1.00 91.06 277 GLY A C 1
ATOM 2099 O O . GLY A 1 277 ? -3.465 -1.912 -11.848 1.00 91.06 277 GLY A O 1
ATOM 2100 N N . PHE A 1 278 ? -1.741 -0.495 -11.819 1.00 91.31 278 PHE A N 1
ATOM 2101 C CA . PHE A 1 278 ? -1.116 -1.073 -10.639 1.00 91.31 278 PHE A CA 1
ATOM 2102 C C . PHE A 1 278 ? -1.093 -0.090 -9.481 1.00 91.31 278 PHE A C 1
ATOM 2104 O O . PHE A 1 278 ? -1.476 -0.414 -8.359 1.00 91.31 278 PHE A O 1
ATOM 2111 N N . HIS A 1 279 ? -0.637 1.132 -9.731 1.00 86.25 279 HIS A N 1
ATOM 2112 C CA . HIS A 1 279 ? -0.560 2.125 -8.679 1.00 86.25 279 HIS A CA 1
ATOM 2113 C C . HIS A 1 279 ? -1.959 2.456 -8.174 1.00 86.25 279 HIS A C 1
ATOM 2115 O O . HIS A 1 279 ? -2.889 2.646 -8.958 1.00 86.25 279 HIS A O 1
ATOM 2121 N N . ARG A 1 280 ? -2.052 2.625 -6.849 1.00 83.31 280 ARG A N 1
ATOM 2122 C CA . ARG A 1 280 ? -3.250 3.100 -6.144 1.00 83.31 280 ARG A CA 1
ATOM 2123 C C . ARG A 1 280 ? -4.391 2.083 -6.020 1.00 83.31 280 ARG A C 1
ATOM 2125 O O . ARG A 1 280 ? -5.511 2.451 -5.683 1.00 83.31 280 ARG A O 1
ATOM 2132 N N . THR A 1 281 ? -4.070 0.812 -6.217 1.00 89.56 281 THR A N 1
ATOM 2133 C CA . THR A 1 281 ? -5.000 -0.325 -6.130 1.00 89.56 281 THR A CA 1
ATOM 2134 C C . THR A 1 281 ? -4.979 -1.018 -4.765 1.00 89.56 281 THR A C 1
ATOM 2136 O O . THR A 1 281 ? -5.758 -1.928 -4.525 1.00 89.56 281 THR A O 1
ATOM 2139 N N . GLY A 1 282 ? -4.105 -0.580 -3.851 1.00 88.56 282 GLY A N 1
ATOM 2140 C CA . GLY A 1 282 ? -3.862 -1.257 -2.573 1.00 88.56 282 GLY A CA 1
ATOM 2141 C C . GLY A 1 282 ? -2.777 -2.337 -2.643 1.00 88.56 282 GLY A C 1
ATOM 2142 O O . GLY A 1 282 ? -2.471 -2.946 -1.626 1.00 88.56 282 GLY A O 1
ATOM 2143 N N . ALA A 1 283 ? -2.134 -2.542 -3.799 1.00 91.62 283 ALA A N 1
ATOM 2144 C CA . ALA A 1 283 ? -1.061 -3.525 -4.002 1.00 91.62 283 ALA A CA 1
ATOM 2145 C C . ALA A 1 283 ? 0.305 -3.141 -3.385 1.00 91.62 283 ALA A C 1
ATOM 2147 O O . ALA A 1 283 ? 1.355 -3.559 -3.877 1.00 91.62 283 ALA A O 1
ATOM 2148 N N . MET A 1 284 ? 0.327 -2.327 -2.327 1.00 88.94 284 MET A N 1
ATOM 2149 C CA . MET A 1 284 ? 1.569 -1.893 -1.681 1.00 88.94 284 MET A CA 1
ATOM 2150 C C . MET A 1 284 ? 2.270 -3.063 -0.989 1.00 88.94 284 MET A C 1
ATOM 2152 O O . MET A 1 284 ? 1.613 -3.883 -0.340 1.00 88.94 284 MET A O 1
ATOM 2156 N N . LEU A 1 285 ? 3.604 -3.097 -1.089 1.00 91.44 285 LEU A N 1
ATOM 2157 C CA . LEU A 1 285 ? 4.447 -4.086 -0.412 1.00 91.44 285 LEU A CA 1
ATOM 2158 C C . LEU A 1 285 ? 4.035 -5.525 -0.741 1.00 91.44 285 LEU A C 1
ATOM 2160 O O . LEU A 1 285 ? 4.045 -6.388 0.129 1.00 91.44 285 LEU A O 1
ATOM 2164 N N . SER A 1 286 ? 3.583 -5.763 -1.974 1.00 94.19 286 SER A N 1
ATOM 2165 C CA . SER A 1 286 ? 2.959 -7.033 -2.342 1.00 94.19 286 SER A CA 1
ATOM 2166 C C . SER A 1 286 ? 3.857 -7.979 -3.122 1.00 94.19 286 SER A C 1
ATOM 2168 O O . SER A 1 286 ? 3.499 -9.136 -3.206 1.00 94.19 286 SER A O 1
ATOM 2170 N N . ASN A 1 287 ? 4.972 -7.540 -3.716 1.00 95.81 287 ASN A N 1
ATOM 2171 C CA . ASN A 1 287 ? 5.705 -8.299 -4.751 1.00 95.81 287 ASN A CA 1
ATOM 2172 C C . ASN A 1 287 ? 4.858 -8.686 -5.983 1.00 95.81 287 ASN A C 1
ATOM 2174 O O . ASN A 1 287 ? 5.316 -9.465 -6.818 1.00 95.81 287 ASN A O 1
ATOM 2178 N N . LEU A 1 288 ? 3.635 -8.160 -6.127 1.00 96.88 288 LEU A N 1
ATOM 2179 C CA . LEU A 1 288 ? 2.774 -8.502 -7.252 1.00 96.88 288 LEU A CA 1
ATOM 2180 C C . LEU A 1 288 ? 3.416 -8.031 -8.562 1.00 96.88 288 LEU A C 1
ATOM 2182 O O . LEU A 1 288 ? 3.771 -6.857 -8.698 1.00 96.88 288 LEU A O 1
ATOM 2186 N N . ARG A 1 289 ? 3.506 -8.952 -9.522 1.00 95.88 289 ARG A N 1
ATOM 2187 C CA . ARG A 1 289 ? 3.880 -8.711 -10.915 1.00 95.88 289 ARG A CA 1
ATOM 2188 C C . ARG A 1 289 ? 2.695 -8.983 -11.825 1.00 95.88 289 ARG A C 1
ATOM 2190 O O . ARG A 1 289 ? 1.971 -9.960 -11.629 1.00 95.88 289 ARG A O 1
ATOM 2197 N N . ILE A 1 290 ? 2.522 -8.113 -12.816 1.00 95.62 290 ILE A N 1
ATOM 2198 C CA . ILE A 1 290 ? 1.425 -8.173 -13.796 1.00 95.62 290 ILE A CA 1
ATOM 2199 C C . ILE A 1 290 ? 1.931 -8.110 -15.245 1.00 95.62 290 ILE A C 1
ATOM 2201 O O . ILE A 1 290 ? 1.147 -7.899 -16.166 1.00 95.62 290 ILE A O 1
ATOM 2205 N N . ASP A 1 291 ? 3.241 -8.237 -15.447 1.00 95.19 291 ASP A N 1
ATOM 2206 C CA . ASP A 1 291 ? 3.888 -8.240 -16.756 1.00 95.19 291 ASP A CA 1
ATOM 2207 C C . ASP A 1 291 ? 3.921 -9.639 -17.385 1.00 95.19 291 ASP A C 1
ATOM 2209 O O . ASP A 1 291 ? 3.757 -10.666 -16.714 1.00 95.19 291 ASP A O 1
ATOM 2213 N N . ARG A 1 292 ? 4.094 -9.680 -18.710 1.00 94.50 292 ARG A N 1
ATOM 2214 C CA . ARG A 1 292 ? 3.961 -10.916 -19.482 1.00 94.50 292 ARG A CA 1
ATOM 2215 C C . ARG A 1 292 ? 5.016 -11.958 -19.117 1.00 94.50 292 ARG A C 1
ATOM 2217 O O . ARG A 1 292 ? 6.206 -11.668 -19.111 1.00 94.50 292 ARG A O 1
ATOM 2224 N N . GLY A 1 293 ? 4.579 -13.197 -18.873 1.00 94.62 293 GLY A N 1
ATOM 2225 C CA . GLY A 1 293 ? 5.455 -14.330 -18.531 1.00 94.62 293 GLY A CA 1
ATOM 2226 C C . GLY A 1 293 ? 6.018 -14.302 -17.104 1.00 94.62 293 GLY A C 1
ATOM 2227 O O . GLY A 1 293 ? 6.546 -15.306 -16.630 1.00 94.62 293 GLY A O 1
ATOM 2228 N N . CYS A 1 294 ? 5.853 -13.182 -16.405 1.00 96.38 294 CYS A N 1
ATOM 2229 C CA . CYS A 1 294 ? 6.331 -12.950 -15.049 1.00 96.38 294 CYS A CA 1
ATOM 2230 C C . CYS A 1 294 ? 5.182 -12.693 -14.054 1.00 96.38 294 CYS A C 1
ATOM 2232 O O . CYS A 1 294 ? 5.409 -12.491 -12.861 1.00 96.38 294 CYS A O 1
ATOM 2234 N N . HIS A 1 295 ? 3.931 -12.760 -14.524 1.00 96.56 295 HIS A N 1
ATOM 2235 C CA . HIS A 1 295 ? 2.724 -12.698 -13.703 1.00 96.56 295 HIS A CA 1
ATOM 2236 C C . HIS A 1 295 ? 2.754 -13.752 -12.587 1.00 96.56 295 HIS A C 1
ATOM 2238 O O . HIS A 1 295 ? 2.968 -14.946 -12.828 1.00 96.56 295 HIS A O 1
ATOM 2244 N N . ASN A 1 296 ? 2.538 -13.325 -11.342 1.00 97.56 296 ASN A N 1
ATOM 2245 C CA . ASN A 1 296 ? 2.795 -14.181 -10.180 1.00 97.56 296 ASN A CA 1
ATOM 2246 C C . ASN A 1 296 ? 1.621 -14.346 -9.206 1.00 97.56 296 ASN A C 1
ATOM 2248 O O . ASN A 1 296 ? 1.790 -15.030 -8.195 1.00 97.56 296 ASN A O 1
ATOM 2252 N N . SER A 1 297 ? 0.440 -13.790 -9.499 1.00 97.94 297 SER A N 1
ATOM 2253 C CA . SER A 1 297 ? -0.751 -13.991 -8.659 1.00 97.94 297 SER A CA 1
ATOM 2254 C C . SER A 1 297 ? -1.134 -15.472 -8.562 1.00 97.94 297 SER A C 1
ATOM 2256 O O . SER A 1 297 ? -1.124 -16.190 -9.559 1.00 97.94 297 SER A O 1
ATOM 2258 N N . LEU A 1 298 ? -1.509 -15.917 -7.358 1.00 98.25 298 LEU A N 1
ATOM 2259 C CA . LEU A 1 298 ? -1.997 -17.280 -7.108 1.00 98.25 298 LEU A CA 1
ATOM 2260 C C . LEU A 1 298 ? -3.504 -17.436 -7.351 1.00 98.25 298 LEU A C 1
ATOM 2262 O O . LEU A 1 298 ? -3.996 -18.557 -7.421 1.00 98.25 298 LEU A O 1
ATOM 2266 N N . LEU A 1 299 ? -4.241 -16.326 -7.443 1.00 98.00 299 LEU A N 1
ATOM 2267 C CA . LEU A 1 299 ? -5.704 -16.332 -7.546 1.00 98.00 299 LEU A CA 1
ATOM 2268 C C . LEU A 1 299 ? -6.207 -15.937 -8.930 1.00 98.00 299 LEU A C 1
ATOM 2270 O O . LEU A 1 299 ? -7.224 -16.451 -9.388 1.00 98.00 299 LEU A O 1
ATOM 2274 N N . PHE A 1 300 ? -5.508 -15.016 -9.588 1.00 98.00 300 PHE A N 1
ATOM 2275 C CA . PHE A 1 300 ? -5.900 -14.502 -10.891 1.00 98.00 300 PHE A CA 1
ATOM 2276 C C . PHE A 1 300 ? -4.890 -14.995 -11.924 1.00 98.00 300 PHE A C 1
ATOM 2278 O O . PHE A 1 300 ? -3.721 -14.629 -11.813 1.00 98.00 300 PHE A O 1
ATOM 2285 N N . PRO A 1 301 ? -5.278 -15.819 -12.910 1.00 97.50 301 PRO A N 1
ATOM 2286 C CA . PRO A 1 301 ? -4.348 -16.281 -13.933 1.00 97.50 301 PRO A CA 1
ATOM 2287 C C . PRO A 1 301 ? -3.983 -15.150 -14.902 1.00 97.50 301 PRO A C 1
ATOM 2289 O O . PRO A 1 301 ? -4.771 -14.230 -15.125 1.00 97.50 301 PRO A O 1
ATOM 2292 N N . GLU A 1 302 ? -2.814 -15.258 -15.539 1.00 97.19 302 GLU A N 1
ATOM 2293 C CA . GLU A 1 302 ? -2.341 -14.276 -16.529 1.00 97.19 302 GLU A CA 1
ATOM 2294 C C . GLU A 1 302 ? -3.324 -14.102 -17.701 1.00 97.19 302 GLU A C 1
ATOM 2296 O O . GLU A 1 302 ? -3.432 -13.015 -18.256 1.00 97.19 302 GLU A O 1
ATOM 2301 N N . ALA A 1 303 ? -4.104 -15.135 -18.037 1.00 97.25 303 ALA A N 1
ATOM 2302 C CA . ALA A 1 303 ? -5.100 -15.095 -19.111 1.00 97.25 303 ALA A CA 1
ATOM 2303 C C . ALA A 1 303 ? -6.218 -14.047 -18.914 1.00 97.25 303 ALA A C 1
ATOM 2305 O O . ALA A 1 303 ? -6.900 -13.711 -19.877 1.00 97.25 303 ALA A O 1
ATOM 2306 N N . LEU A 1 304 ? -6.422 -13.526 -17.694 1.00 97.06 304 LEU A N 1
ATOM 2307 C CA . LEU A 1 304 ? -7.375 -12.432 -17.443 1.00 97.06 304 LEU A CA 1
ATOM 2308 C C . LEU A 1 304 ? -6.847 -11.060 -17.879 1.00 97.06 304 LEU A C 1
ATOM 2310 O O . LEU A 1 304 ? -7.610 -10.095 -17.959 1.00 97.06 304 LEU A O 1
ATOM 2314 N N . ARG A 1 305 ? -5.541 -10.952 -18.126 1.00 95.38 305 ARG A N 1
ATOM 2315 C CA . ARG A 1 305 ? -4.885 -9.699 -18.466 1.00 95.38 305 ARG A CA 1
ATOM 2316 C C . ARG A 1 305 ? -5.243 -9.283 -19.891 1.00 95.38 305 ARG A C 1
ATOM 2318 O O . ARG A 1 305 ? -5.066 -10.046 -20.834 1.00 95.38 305 ARG A O 1
ATOM 2325 N N . LEU A 1 306 ? -5.704 -8.043 -20.044 1.00 95.25 306 LEU A N 1
ATOM 2326 C CA . LEU A 1 306 ? -6.151 -7.501 -21.329 1.00 95.25 306 LEU A CA 1
ATOM 2327 C C . LEU A 1 306 ? -5.003 -6.899 -22.148 1.00 95.25 306 LEU A C 1
ATOM 2329 O O . LEU A 1 306 ? -5.048 -6.920 -23.373 1.00 95.25 306 LEU A O 1
ATOM 2333 N N . ALA A 1 307 ? -3.984 -6.355 -21.479 1.00 90.31 307 ALA A N 1
ATOM 2334 C CA . ALA A 1 307 ? -2.843 -5.699 -22.116 1.00 90.31 307 ALA A CA 1
ATOM 2335 C C . ALA A 1 307 ? -1.560 -5.885 -21.292 1.00 90.31 307 ALA A C 1
ATOM 2337 O O . ALA A 1 307 ? -1.614 -6.115 -20.082 1.00 90.31 307 ALA A O 1
ATOM 2338 N N . ASP A 1 308 ? -0.397 -5.825 -21.944 1.00 93.00 308 ASP A N 1
ATOM 2339 C CA . ASP A 1 308 ? 0.898 -5.736 -21.258 1.00 93.00 308 ASP A CA 1
ATOM 2340 C C . ASP A 1 308 ? 1.289 -4.261 -21.149 1.00 93.00 308 ASP A C 1
ATOM 2342 O O . ASP A 1 308 ? 1.547 -3.643 -22.181 1.00 93.00 308 ASP A O 1
ATOM 2346 N N . PRO A 1 309 ? 1.295 -3.667 -19.944 1.00 91.50 309 PRO A N 1
ATOM 2347 C CA . PRO A 1 309 ? 1.473 -2.228 -19.807 1.00 91.50 309 PRO A CA 1
ATOM 2348 C C . PRO A 1 309 ? 2.940 -1.776 -19.861 1.00 91.50 309 PRO A C 1
ATOM 2350 O O . PRO A 1 309 ? 3.215 -0.587 -19.655 1.00 91.50 309 PRO A O 1
ATOM 2353 N N . TYR A 1 310 ? 3.879 -2.706 -20.058 1.00 96.12 310 TYR A N 1
ATOM 2354 C CA . TYR A 1 310 ? 5.307 -2.430 -20.002 1.00 96.12 310 TYR A CA 1
ATOM 2355 C C . TYR A 1 310 ? 5.960 -2.390 -21.383 1.00 96.12 310 TYR A C 1
ATOM 2357 O O . TYR A 1 310 ? 5.632 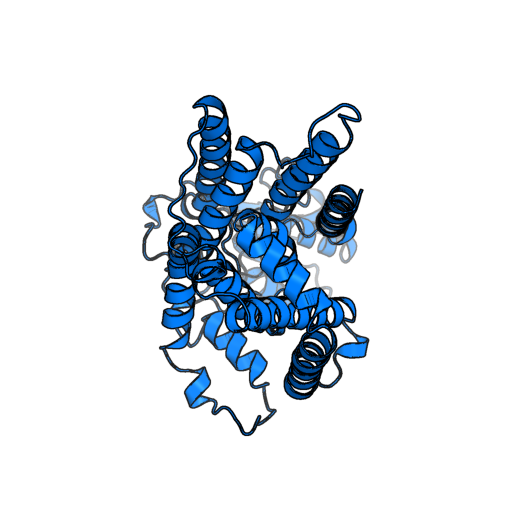-3.135 -22.306 1.00 96.12 310 TYR A O 1
ATOM 2365 N N . VAL A 1 311 ? 6.936 -1.497 -21.487 1.00 96.69 311 VAL A N 1
ATOM 2366 C CA . VAL A 1 311 ? 7.854 -1.330 -22.603 1.00 96.69 311 VAL A CA 1
ATOM 2367 C C . VAL A 1 311 ? 9.160 -2.031 -22.248 1.00 96.69 311 VAL A C 1
ATOM 2369 O O . VAL A 1 311 ? 9.721 -1.842 -21.162 1.00 96.69 311 VAL A O 1
ATOM 2372 N N . VAL A 1 312 ? 9.646 -2.826 -23.191 1.00 97.12 312 VAL A N 1
ATOM 2373 C CA . VAL A 1 312 ? 10.921 -3.535 -23.131 1.00 97.12 312 VAL A CA 1
ATOM 2374 C C . VAL A 1 312 ? 11.874 -2.824 -24.087 1.00 97.12 312 VAL A C 1
ATOM 2376 O O . VAL A 1 312 ? 11.610 -2.788 -25.281 1.00 97.12 312 VAL A O 1
ATOM 2379 N N . VAL A 1 313 ? 12.949 -2.221 -23.580 1.00 97.31 313 VAL A N 1
ATOM 2380 C CA . VAL A 1 313 ? 13.961 -1.514 -24.393 1.00 97.31 313 VAL A CA 1
ATOM 2381 C C . VAL A 1 313 ? 15.091 -2.470 -24.759 1.00 97.31 313 VAL A C 1
ATOM 2383 O O . VAL A 1 313 ? 16.002 -2.681 -23.966 1.00 97.31 313 VAL A O 1
ATOM 2386 N N . ASP A 1 314 ? 15.012 -3.135 -25.902 1.00 97.62 314 ASP A N 1
ATOM 2387 C CA . ASP A 1 314 ? 15.992 -4.160 -26.275 1.00 97.62 314 ASP A CA 1
ATOM 2388 C C . ASP A 1 314 ? 17.374 -3.556 -26.579 1.00 97.62 314 ASP A C 1
ATOM 2390 O O . ASP A 1 314 ? 18.386 -4.179 -26.266 1.00 97.62 314 ASP A O 1
ATOM 2394 N N . ARG A 1 315 ? 17.419 -2.323 -27.098 1.00 96.62 315 ARG A N 1
ATOM 2395 C CA . ARG A 1 315 ? 18.660 -1.585 -27.354 1.00 96.62 315 ARG A CA 1
ATOM 2396 C C . ARG A 1 315 ? 18.456 -0.084 -27.175 1.00 96.62 315 ARG A C 1
ATOM 2398 O O . ARG A 1 315 ? 17.406 0.453 -27.526 1.00 96.62 315 ARG A O 1
ATOM 2405 N N . ILE A 1 316 ? 19.473 0.593 -26.649 1.00 95.12 316 ILE A N 1
ATOM 2406 C CA . ILE A 1 316 ? 19.536 2.052 -26.578 1.00 95.12 316 ILE A CA 1
ATOM 2407 C C . ILE A 1 316 ? 20.960 2.503 -26.894 1.00 95.12 316 ILE A C 1
ATOM 2409 O O . ILE A 1 316 ? 21.908 2.066 -26.244 1.00 95.12 316 ILE A O 1
ATOM 2413 N N . ASP A 1 317 ? 21.103 3.370 -27.889 1.00 93.44 317 ASP A N 1
ATOM 2414 C CA . ASP A 1 317 ? 22.399 3.883 -28.316 1.00 93.44 317 ASP A CA 1
ATOM 2415 C C . ASP A 1 317 ? 22.484 5.365 -27.957 1.00 93.44 317 ASP A C 1
ATOM 2417 O O . ASP A 1 317 ? 21.863 6.227 -28.584 1.00 93.44 317 ASP A O 1
ATOM 2421 N N . PHE A 1 318 ? 23.268 5.662 -26.925 1.00 89.19 318 PHE A N 1
ATOM 2422 C CA . PHE A 1 318 ? 23.671 7.028 -26.626 1.00 89.19 318 PHE A CA 1
ATOM 2423 C C . PHE A 1 318 ? 24.810 7.443 -27.564 1.00 89.19 318 PHE A C 1
ATOM 2425 O O . PHE A 1 318 ? 25.648 6.618 -27.933 1.00 89.19 318 PHE A O 1
ATOM 2432 N N . ALA A 1 319 ? 24.883 8.731 -27.906 1.00 83.31 319 ALA A N 1
ATOM 2433 C CA . ALA A 1 319 ? 26.000 9.273 -28.674 1.00 83.31 319 ALA A CA 1
ATOM 2434 C C . ALA A 1 319 ? 27.373 8.879 -28.067 1.00 83.31 319 ALA A C 1
ATOM 2436 O O . ALA A 1 319 ? 27.516 8.838 -26.835 1.00 83.31 319 ALA A O 1
ATOM 2437 N N . PRO A 1 320 ? 28.396 8.598 -28.903 1.00 80.69 320 PRO A N 1
ATOM 2438 C CA . PRO A 1 320 ? 29.700 8.125 -28.443 1.00 80.69 320 PRO A CA 1
ATOM 2439 C C . PRO A 1 320 ? 30.309 8.995 -27.332 1.00 80.69 320 PRO A C 1
ATOM 2441 O O . PRO A 1 320 ? 30.360 10.219 -27.434 1.00 80.69 320 PRO A O 1
ATOM 2444 N N . GLY A 1 321 ? 30.793 8.354 -26.261 1.00 77.69 321 GLY A N 1
ATOM 2445 C CA . GLY A 1 321 ? 31.496 9.021 -25.155 1.00 77.69 321 GLY A CA 1
ATOM 2446 C C . GLY A 1 321 ? 30.611 9.794 -24.167 1.00 77.69 321 GLY A C 1
ATOM 2447 O O . GLY A 1 321 ? 31.143 10.546 -23.350 1.00 77.69 321 GLY A O 1
ATOM 2448 N N . ARG A 1 322 ? 29.279 9.649 -24.224 1.00 73.94 322 ARG A N 1
ATOM 2449 C CA . ARG A 1 322 ? 28.347 10.445 -23.400 1.00 73.94 322 ARG A CA 1
ATOM 2450 C C . ARG A 1 322 ? 27.580 9.676 -22.327 1.00 73.94 322 ARG A C 1
ATOM 2452 O O . ARG A 1 322 ? 27.132 10.315 -21.377 1.00 73.94 322 ARG A O 1
ATOM 2459 N N . ALA A 1 323 ? 27.446 8.358 -22.440 1.00 78.25 323 ALA A N 1
ATOM 2460 C CA . ALA A 1 323 ? 26.815 7.530 -21.417 1.00 78.25 323 ALA A CA 1
ATOM 2461 C C . ALA A 1 323 ? 27.762 6.424 -20.957 1.00 78.25 323 ALA A C 1
ATOM 2463 O O . ALA A 1 323 ? 28.482 5.830 -21.758 1.00 78.25 323 ALA A O 1
ATOM 2464 N N . ASP A 1 324 ? 27.736 6.162 -19.655 1.00 81.19 324 ASP A N 1
ATOM 2465 C CA . ASP A 1 324 ? 28.348 4.978 -19.068 1.00 81.19 324 ASP A CA 1
ATOM 2466 C C . ASP A 1 324 ? 27.650 3.730 -19.644 1.00 81.19 324 ASP A C 1
ATOM 2468 O O . ASP A 1 324 ? 26.417 3.666 -19.576 1.00 81.19 324 ASP A O 1
ATOM 2472 N N . PRO A 1 325 ? 28.381 2.751 -20.209 1.00 84.69 325 PRO A N 1
ATOM 2473 C CA . PRO A 1 325 ? 27.806 1.477 -20.640 1.00 84.69 325 PRO A CA 1
ATOM 2474 C C . PRO A 1 325 ? 26.895 0.835 -19.582 1.00 84.69 325 PRO A C 1
ATOM 2476 O O . PRO A 1 325 ? 25.801 0.383 -19.915 1.00 84.69 325 PRO A O 1
ATOM 2479 N N . ALA A 1 326 ? 27.251 0.936 -18.294 1.00 87.75 326 ALA A N 1
ATOM 2480 C CA . ALA A 1 326 ? 26.439 0.406 -17.196 1.00 87.75 326 ALA A CA 1
ATOM 2481 C C . ALA A 1 326 ? 25.046 1.063 -17.097 1.00 87.75 326 ALA A C 1
ATOM 2483 O O . ALA A 1 326 ? 24.085 0.486 -16.573 1.00 87.75 326 ALA A O 1
ATOM 2484 N N . TYR A 1 327 ? 24.907 2.291 -17.600 1.00 88.00 327 TYR A N 1
ATOM 2485 C CA . TYR A 1 327 ? 23.626 2.977 -17.661 1.00 88.00 327 TYR A CA 1
ATOM 2486 C C . TYR A 1 327 ? 22.734 2.423 -18.774 1.00 88.00 327 TYR A C 1
ATOM 2488 O O . TYR A 1 327 ? 21.540 2.224 -18.545 1.00 88.00 327 TYR A O 1
ATOM 2496 N N . ALA A 1 328 ? 23.298 2.136 -19.950 1.00 90.56 328 ALA A N 1
ATOM 2497 C CA . ALA A 1 328 ? 22.570 1.465 -21.026 1.00 90.56 328 ALA A CA 1
ATOM 2498 C C . ALA A 1 328 ? 22.118 0.062 -20.589 1.00 90.56 328 ALA A C 1
ATOM 2500 O O . ALA A 1 328 ? 20.957 -0.297 -20.798 1.00 90.56 328 ALA A O 1
ATOM 2501 N N . ASP A 1 329 ? 22.972 -0.669 -19.870 1.00 92.44 329 ASP A N 1
ATOM 2502 C CA . ASP A 1 329 ? 22.622 -1.958 -19.260 1.00 92.44 329 ASP A CA 1
ATOM 2503 C C . ASP A 1 329 ? 21.451 -1.795 -18.284 1.00 92.44 329 ASP A C 1
ATOM 2505 O O . ASP A 1 329 ? 20.430 -2.466 -18.394 1.00 92.44 329 ASP A O 1
ATOM 2509 N N . THR A 1 330 ? 21.499 -0.787 -17.409 1.00 92.19 330 THR A N 1
ATOM 2510 C CA . THR A 1 330 ? 20.386 -0.497 -16.490 1.00 92.19 330 THR A CA 1
ATOM 2511 C C . THR A 1 330 ? 19.067 -0.218 -17.228 1.00 92.19 330 THR A C 1
ATOM 2513 O O . THR A 1 330 ? 17.992 -0.581 -16.740 1.00 92.19 330 THR A O 1
ATOM 2516 N N . VAL A 1 331 ? 19.112 0.445 -18.389 1.00 94.19 331 VAL A N 1
ATOM 2517 C CA . VAL A 1 331 ? 17.915 0.709 -19.202 1.00 94.19 331 VAL A CA 1
ATOM 2518 C C . VAL A 1 331 ? 17.383 -0.570 -19.837 1.00 94.19 331 VAL A C 1
ATOM 2520 O O . VAL A 1 331 ? 16.171 -0.813 -19.807 1.00 94.19 331 VAL A O 1
ATOM 2523 N N . THR A 1 332 ? 18.278 -1.391 -20.373 1.00 95.88 332 THR A N 1
ATOM 2524 C CA . THR A 1 332 ? 17.942 -2.634 -21.066 1.00 95.88 332 THR A CA 1
ATOM 2525 C C . THR A 1 332 ? 17.650 -3.792 -20.110 1.00 95.88 332 THR A C 1
ATOM 2527 O O . THR A 1 332 ? 17.007 -4.744 -20.512 1.00 95.88 332 THR A O 1
ATOM 2530 N N . GLU A 1 333 ? 17.981 -3.729 -18.824 1.00 95.62 333 GLU A N 1
ATOM 2531 C CA . GLU A 1 333 ? 17.633 -4.778 -17.848 1.00 95.62 333 GLU A CA 1
ATOM 2532 C C . GLU A 1 333 ? 16.275 -4.557 -17.165 1.00 95.62 333 GLU A C 1
ATOM 2534 O O . GLU A 1 333 ? 15.759 -5.428 -16.451 1.00 95.62 333 GLU A O 1
ATOM 2539 N N . ARG A 1 334 ? 15.662 -3.390 -17.386 1.00 96.06 334 ARG A N 1
ATOM 2540 C CA . ARG A 1 334 ? 14.412 -2.980 -16.739 1.00 96.06 334 ARG A CA 1
ATOM 2541 C C . ARG A 1 334 ? 13.197 -3.101 -17.651 1.00 96.06 334 ARG A C 1
ATOM 2543 O O . ARG A 1 334 ? 13.290 -3.097 -18.881 1.00 96.06 334 ARG A O 1
ATOM 2550 N N . LEU A 1 335 ? 12.041 -3.182 -17.003 1.00 96.19 335 LEU A N 1
ATOM 2551 C CA . LEU A 1 335 ? 10.736 -2.944 -17.602 1.00 96.19 335 LEU A CA 1
ATOM 2552 C C . LEU A 1 335 ? 10.306 -1.510 -17.317 1.00 96.19 335 LEU A C 1
ATOM 2554 O O . LEU A 1 335 ? 10.417 -1.009 -16.191 1.00 96.19 335 LEU A O 1
ATOM 2558 N N . TRP A 1 336 ? 9.764 -0.861 -18.340 1.00 96.06 336 TRP A N 1
ATOM 2559 C CA . TRP A 1 336 ? 9.393 0.541 -18.271 1.00 96.06 336 TRP A CA 1
ATOM 2560 C C . TRP A 1 336 ? 7.894 0.711 -18.440 1.00 96.06 336 TRP A C 1
ATOM 2562 O O . TRP A 1 336 ? 7.320 0.259 -19.420 1.00 96.06 336 TRP A O 1
ATOM 2572 N N . SER A 1 337 ? 7.235 1.419 -17.526 1.00 93.88 337 SER A N 1
ATOM 2573 C CA . SER A 1 337 ? 5.926 1.978 -17.872 1.00 93.88 337 SER A CA 1
ATOM 2574 C C . SER A 1 337 ? 6.117 3.153 -18.831 1.00 93.88 337 SER A C 1
ATOM 2576 O O . SER A 1 337 ? 7.103 3.881 -18.710 1.00 93.88 337 SER A O 1
ATOM 2578 N N . ILE A 1 338 ? 5.158 3.391 -19.732 1.00 93.06 3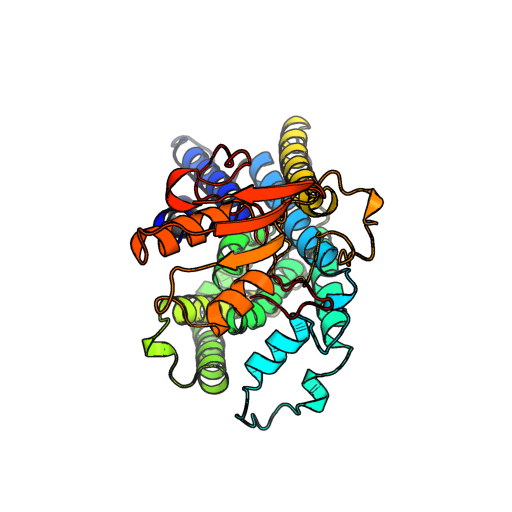38 ILE A N 1
ATOM 2579 C CA . ILE A 1 338 ? 5.194 4.518 -20.687 1.00 93.06 338 ILE A CA 1
ATOM 2580 C C . ILE A 1 338 ? 5.546 5.839 -19.985 1.00 93.06 338 ILE A C 1
ATOM 2582 O O . ILE A 1 338 ? 6.459 6.547 -20.391 1.00 93.06 338 ILE A O 1
ATOM 2586 N N . ALA A 1 339 ? 4.880 6.141 -18.866 1.00 90.31 339 ALA A N 1
ATOM 2587 C CA . ALA A 1 339 ? 5.119 7.370 -18.109 1.00 90.31 339 ALA A CA 1
ATOM 2588 C C . ALA A 1 339 ? 6.511 7.430 -17.448 1.00 90.31 339 ALA A C 1
ATOM 2590 O O . ALA A 1 339 ? 7.023 8.517 -17.188 1.00 90.31 339 ALA A O 1
ATOM 2591 N N . ALA A 1 340 ? 7.108 6.286 -17.100 1.00 91.50 340 ALA A N 1
ATOM 2592 C CA . ALA A 1 340 ? 8.468 6.247 -16.572 1.00 91.50 340 ALA A CA 1
ATOM 2593 C C . ALA A 1 340 ? 9.505 6.412 -17.682 1.00 91.50 340 ALA A C 1
ATOM 2595 O O . ALA A 1 340 ? 10.455 7.165 -17.481 1.00 91.50 340 ALA A O 1
ATOM 2596 N N . LEU A 1 341 ? 9.290 5.769 -18.833 1.00 94.00 341 LEU A N 1
ATOM 2597 C CA . LEU A 1 341 ? 10.159 5.906 -19.996 1.00 94.00 341 LEU A CA 1
ATOM 2598 C C . LEU A 1 341 ? 10.138 7.333 -20.540 1.00 94.00 341 LEU A C 1
ATOM 2600 O O . LEU A 1 341 ? 11.188 7.869 -20.853 1.00 94.00 341 LEU A O 1
ATOM 2604 N N . GLU A 1 342 ? 8.974 7.981 -20.560 1.00 92.75 342 GLU A N 1
ATOM 2605 C CA . GLU A 1 342 ? 8.849 9.368 -21.013 1.00 92.75 342 GLU A CA 1
ATOM 2606 C C . GLU A 1 342 ? 9.623 10.345 -20.115 1.00 92.75 342 GLU A C 1
ATOM 2608 O O . GLU A 1 342 ? 10.382 11.175 -20.601 1.00 92.75 342 GLU A O 1
ATOM 2613 N N . ARG A 1 343 ? 9.536 10.194 -18.786 1.00 90.31 343 ARG A N 1
ATOM 2614 C CA . ARG A 1 343 ? 10.362 10.995 -17.864 1.00 90.31 343 ARG A CA 1
ATOM 2615 C C . ARG A 1 343 ? 11.853 10.709 -18.016 1.00 90.31 343 ARG A C 1
ATOM 2617 O O . ARG A 1 343 ? 12.673 11.610 -17.852 1.00 90.31 343 ARG A O 1
ATOM 2624 N N . ALA A 1 344 ? 12.210 9.451 -18.270 1.00 92.25 344 ALA A N 1
ATOM 2625 C CA . ALA A 1 344 ? 13.595 9.077 -18.512 1.00 92.25 344 ALA A CA 1
ATOM 2626 C C . ALA A 1 344 ? 14.099 9.720 -19.810 1.00 92.25 344 ALA A C 1
ATOM 2628 O O . ALA A 1 344 ? 15.141 10.363 -19.786 1.00 92.25 344 ALA A O 1
ATOM 2629 N N . ARG A 1 345 ? 13.300 9.681 -20.882 1.00 93.19 345 ARG A N 1
ATOM 2630 C CA . ARG A 1 345 ? 13.536 10.381 -22.150 1.00 93.19 345 ARG A CA 1
ATOM 2631 C C . ARG A 1 345 ? 13.757 11.873 -21.947 1.00 93.19 345 ARG A C 1
ATOM 2633 O O . ARG A 1 345 ? 14.790 12.380 -22.366 1.00 93.19 345 ARG A O 1
ATOM 2640 N N . GLU A 1 346 ? 12.846 12.571 -21.270 1.00 92.06 346 GLU A N 1
ATOM 2641 C CA . GLU A 1 346 ? 12.998 14.002 -20.961 1.00 92.06 346 GLU A CA 1
ATOM 2642 C C . GLU A 1 346 ? 14.328 14.289 -20.247 1.00 92.06 346 GLU A C 1
ATOM 2644 O O . GLU A 1 346 ? 15.036 15.244 -20.573 1.00 92.06 346 GLU A O 1
ATOM 2649 N N . HIS A 1 347 ? 14.696 13.436 -19.288 1.00 91.44 347 HIS A N 1
ATOM 2650 C CA . HIS A 1 347 ? 15.957 13.550 -18.568 1.00 91.44 347 HIS A CA 1
ATOM 2651 C C . HIS A 1 347 ? 17.177 13.304 -19.467 1.00 91.44 347 HIS A C 1
ATOM 2653 O O . HIS A 1 347 ? 18.146 14.064 -19.392 1.00 91.44 347 HIS A O 1
ATOM 2659 N N . TRP A 1 348 ? 17.135 12.270 -20.311 1.00 91.19 348 TRP A N 1
ATOM 2660 C CA . TRP A 1 348 ? 18.198 11.926 -21.254 1.00 91.19 348 TRP A CA 1
ATOM 2661 C C . TRP A 1 348 ? 18.407 13.043 -22.266 1.00 91.19 348 TRP A C 1
ATOM 2663 O O . TRP A 1 348 ? 19.514 13.556 -22.361 1.00 91.19 348 TRP A O 1
ATOM 2673 N N . CYS A 1 349 ? 17.341 13.502 -22.917 1.00 91.44 349 CYS A N 1
ATOM 2674 C CA . CYS A 1 349 ? 17.402 14.537 -23.946 1.00 91.44 349 CYS A CA 1
ATOM 2675 C C . CYS A 1 349 ? 17.833 15.901 -23.393 1.00 91.44 349 CYS A C 1
ATOM 2677 O O . CYS A 1 349 ? 18.500 16.669 -24.080 1.00 91.44 349 CYS A O 1
ATOM 2679 N N . LYS A 1 350 ? 17.517 16.205 -22.124 1.00 90.69 350 LYS A N 1
ATOM 2680 C CA . LYS A 1 350 ? 18.028 17.413 -21.459 1.00 90.69 350 LYS A CA 1
ATOM 2681 C C . LYS A 1 350 ? 19.538 17.349 -21.209 1.00 90.69 350 LYS A C 1
ATOM 2683 O O . LYS A 1 350 ? 20.204 18.379 -21.254 1.00 90.69 350 LYS A O 1
ATOM 2688 N N . LYS A 1 351 ? 20.072 16.166 -20.893 1.00 85.94 351 LYS A N 1
ATOM 2689 C CA . LYS A 1 351 ? 21.509 15.961 -20.648 1.00 85.94 351 LYS A CA 1
ATOM 2690 C C . LYS A 1 351 ? 22.307 15.739 -21.937 1.00 85.94 351 LYS A C 1
ATOM 2692 O O . LYS A 1 351 ? 23.483 16.089 -21.985 1.00 85.94 351 LYS A O 1
ATOM 2697 N N . HIS A 1 352 ? 21.665 15.176 -22.955 1.00 81.38 352 HIS A N 1
ATOM 2698 C CA . HIS A 1 352 ? 22.259 14.723 -24.207 1.00 81.38 352 HIS A CA 1
ATOM 2699 C C . HIS A 1 352 ? 21.311 15.088 -25.366 1.00 81.38 352 HIS A C 1
ATOM 2701 O O . HIS A 1 352 ? 20.466 14.277 -25.729 1.00 81.38 352 HIS A O 1
ATOM 2707 N N . PRO A 1 353 ? 21.405 16.304 -25.935 1.00 74.75 353 PRO A N 1
ATOM 2708 C CA . PRO A 1 353 ? 20.487 16.781 -26.979 1.00 74.75 353 PRO A CA 1
ATOM 2709 C C . PRO A 1 353 ? 20.731 16.161 -28.370 1.00 74.75 353 PRO A C 1
ATOM 2711 O O . PRO A 1 353 ? 20.113 16.581 -29.344 1.00 74.75 353 PRO A O 1
ATOM 2714 N N . GLU A 1 354 ? 21.661 15.214 -28.477 1.00 80.44 354 GLU A N 1
ATOM 2715 C CA . GLU A 1 354 ? 22.011 14.513 -29.715 1.00 80.44 354 GLU A CA 1
ATOM 2716 C C . GLU A 1 354 ? 21.081 13.308 -29.959 1.00 80.44 354 GLU A C 1
ATOM 2718 O O . GLU A 1 354 ? 20.384 12.887 -29.031 1.00 80.44 354 GLU A O 1
ATOM 2723 N N . PRO A 1 355 ? 21.071 12.736 -31.182 1.00 79.19 355 PRO A N 1
ATOM 2724 C CA . PRO A 1 355 ? 20.200 11.617 -31.513 1.00 79.19 355 PRO A CA 1
ATOM 2725 C C . PRO A 1 355 ? 20.355 10.446 -30.543 1.00 79.19 355 PRO A C 1
ATOM 2727 O O . PRO A 1 355 ? 21.454 9.931 -30.333 1.00 79.19 355 PRO A O 1
ATOM 2730 N N . LEU A 1 356 ? 19.232 10.033 -29.963 1.00 90.69 356 LEU A N 1
ATOM 2731 C CA . LEU A 1 356 ? 19.135 8.886 -29.067 1.00 90.69 356 LEU A CA 1
ATOM 2732 C C . LEU A 1 356 ? 18.367 7.777 -29.783 1.00 90.69 356 LEU A C 1
ATOM 2734 O O . LEU A 1 356 ? 17.136 7.810 -29.814 1.00 90.69 356 LEU A O 1
ATOM 2738 N N . ALA A 1 357 ? 19.076 6.812 -30.364 1.00 95.06 357 ALA A N 1
ATOM 2739 C CA . ALA A 1 357 ? 18.421 5.699 -31.041 1.00 95.06 357 ALA A CA 1
ATOM 2740 C C . ALA A 1 357 ? 17.944 4.662 -30.017 1.00 95.06 357 ALA A C 1
ATOM 2742 O O . ALA A 1 357 ? 18.638 4.358 -29.042 1.00 95.06 357 ALA A O 1
ATOM 2743 N N . MET A 1 358 ? 16.744 4.124 -30.219 1.00 96.94 358 MET A N 1
ATOM 2744 C CA . MET A 1 358 ? 16.147 3.151 -29.309 1.00 96.94 358 MET A CA 1
ATOM 2745 C C . MET A 1 358 ? 15.332 2.111 -30.067 1.00 96.94 358 MET A C 1
ATOM 2747 O O . MET A 1 358 ? 14.492 2.448 -30.900 1.00 96.94 358 MET A O 1
ATOM 2751 N N . GLU A 1 359 ? 15.522 0.848 -29.703 1.00 98.12 359 GLU A N 1
ATOM 2752 C CA . GLU A 1 359 ? 14.759 -0.289 -30.210 1.00 98.12 359 GLU A CA 1
ATOM 2753 C C . GLU A 1 359 ? 14.138 -1.054 -29.043 1.00 98.12 359 GLU A C 1
ATOM 2755 O O . GLU A 1 359 ? 14.700 -1.141 -27.945 1.00 98.12 359 GLU A O 1
ATOM 2760 N N . GLY A 1 360 ? 12.962 -1.629 -29.262 1.00 97.69 360 GLY A N 1
ATOM 2761 C CA . GLY A 1 360 ? 12.292 -2.373 -28.211 1.00 97.69 360 GLY A CA 1
ATOM 2762 C C . GLY A 1 360 ? 10.964 -2.974 -28.618 1.00 97.69 360 GLY A C 1
ATOM 2763 O O . GLY A 1 360 ? 10.627 -3.075 -29.796 1.00 97.69 360 GLY A O 1
ATOM 2764 N N . ARG A 1 361 ? 10.190 -3.379 -27.612 1.00 97.06 361 ARG A N 1
ATOM 2765 C CA . ARG A 1 361 ? 8.864 -3.972 -27.762 1.00 97.06 361 ARG A CA 1
ATOM 2766 C C . ARG A 1 361 ? 7.860 -3.336 -26.810 1.00 97.06 361 ARG A C 1
ATOM 2768 O O . ARG A 1 361 ? 8.164 -3.076 -25.648 1.00 97.06 361 ARG A O 1
ATOM 2775 N N . HIS A 1 362 ? 6.640 -3.138 -27.294 1.00 96.06 362 HIS A N 1
ATOM 2776 C CA . HIS A 1 362 ? 5.487 -2.714 -26.501 1.00 96.06 362 HIS A CA 1
ATOM 2777 C C . HIS A 1 362 ? 4.248 -3.462 -27.001 1.00 96.06 362 HIS A C 1
ATOM 2779 O O . HIS A 1 362 ? 4.039 -3.569 -28.208 1.00 96.06 362 HIS A O 1
ATOM 2785 N N . GLU A 1 363 ? 3.473 -4.060 -26.091 1.00 92.88 363 GLU A N 1
ATOM 2786 C CA . GLU A 1 363 ? 2.320 -4.915 -26.437 1.00 92.88 363 GLU A CA 1
ATOM 2787 C C . GLU A 1 363 ? 2.665 -6.043 -27.437 1.00 92.88 363 GLU A C 1
ATOM 2789 O O . GLU A 1 363 ? 1.865 -6.445 -28.281 1.00 92.88 363 GLU A O 1
ATOM 2794 N N . GLY A 1 364 ? 3.897 -6.559 -27.366 1.00 91.44 364 GLY A N 1
ATOM 2795 C CA . GLY A 1 364 ? 4.407 -7.590 -28.276 1.00 91.44 364 GLY A CA 1
ATOM 2796 C C . GLY A 1 364 ? 4.774 -7.099 -29.682 1.00 91.44 364 GLY A C 1
ATOM 2797 O O . GLY A 1 364 ? 5.218 -7.910 -30.491 1.00 91.44 364 GLY A O 1
ATOM 2798 N N . ARG A 1 365 ? 4.632 -5.803 -29.978 1.00 95.62 365 ARG A N 1
ATOM 2799 C CA . ARG A 1 365 ? 5.047 -5.196 -31.248 1.00 95.62 365 ARG A CA 1
ATOM 2800 C C . ARG A 1 365 ? 6.428 -4.577 -31.100 1.00 95.62 365 ARG A C 1
ATOM 2802 O O . ARG A 1 365 ? 6.668 -3.845 -30.142 1.00 95.62 365 ARG A O 1
ATOM 2809 N N . ALA A 1 366 ? 7.319 -4.877 -32.040 1.00 97.56 366 ALA A N 1
ATOM 2810 C CA . ALA A 1 366 ? 8.622 -4.234 -32.109 1.00 97.56 366 ALA A CA 1
ATOM 2811 C C . ALA A 1 366 ? 8.478 -2.764 -32.532 1.00 97.56 366 ALA A C 1
ATOM 2813 O O . ALA A 1 366 ? 7.589 -2.425 -33.316 1.00 97.56 366 ALA A O 1
ATOM 2814 N N . PHE A 1 367 ? 9.357 -1.908 -32.025 1.00 97.88 367 PHE A N 1
ATOM 2815 C CA . PHE A 1 367 ? 9.502 -0.524 -32.453 1.00 97.88 367 PHE A CA 1
ATOM 2816 C C . PHE A 1 367 ? 10.985 -0.159 -32.552 1.00 97.88 367 PHE A C 1
ATOM 2818 O O . PHE A 1 367 ? 11.822 -0.732 -31.854 1.00 97.88 367 PHE A O 1
ATOM 2825 N N . ALA A 1 368 ? 11.282 0.821 -33.399 1.00 97.88 368 ALA A N 1
ATOM 2826 C CA . ALA A 1 368 ? 12.591 1.441 -33.526 1.00 97.88 368 ALA A CA 1
ATOM 2827 C C . ALA A 1 368 ? 12.393 2.945 -33.738 1.00 97.88 368 ALA A C 1
ATOM 2829 O O . ALA A 1 368 ? 11.502 3.348 -34.487 1.00 97.88 368 ALA A O 1
ATOM 2830 N N . VAL A 1 369 ? 13.195 3.758 -33.058 1.00 97.31 369 VAL A N 1
ATOM 2831 C CA . VAL A 1 369 ? 13.209 5.220 -33.174 1.00 97.31 369 VAL A CA 1
ATOM 2832 C C . VAL A 1 369 ? 14.654 5.640 -33.396 1.00 97.31 369 VAL A C 1
ATOM 2834 O O . VAL A 1 369 ? 15.521 5.257 -32.610 1.00 97.31 369 VAL A O 1
ATOM 2837 N N . ALA A 1 370 ? 14.922 6.388 -34.467 1.00 95.94 370 ALA A N 1
ATOM 2838 C CA . ALA A 1 370 ? 16.284 6.787 -34.818 1.00 95.94 370 ALA A CA 1
ATOM 2839 C C . ALA A 1 370 ? 16.774 7.936 -33.928 1.00 95.94 370 ALA A C 1
ATOM 2841 O O . ALA A 1 370 ? 17.932 7.955 -33.517 1.00 95.94 370 ALA A O 1
ATOM 2842 N N . ASP A 1 371 ? 15.881 8.870 -33.603 1.00 95.25 371 ASP A N 1
ATOM 2843 C CA . ASP A 1 371 ? 16.146 9.960 -32.674 1.00 95.25 371 ASP A CA 1
ATOM 2844 C C . ASP A 1 371 ? 14.962 10.162 -31.720 1.00 95.25 371 ASP A C 1
ATOM 2846 O O . ASP A 1 371 ? 14.018 10.910 -31.984 1.00 95.25 371 ASP A O 1
ATOM 2850 N N . LEU A 1 372 ? 15.033 9.511 -30.559 1.00 95.19 372 LEU A N 1
ATOM 2851 C CA . LEU A 1 372 ? 14.008 9.558 -29.520 1.00 95.19 372 LEU A CA 1
ATOM 2852 C C . LEU A 1 372 ? 13.768 10.977 -28.968 1.00 95.19 372 LEU A C 1
ATOM 2854 O O . LEU A 1 372 ? 12.674 11.282 -28.474 1.00 95.19 372 LEU A O 1
ATOM 2858 N N . CYS A 1 373 ? 14.764 11.861 -29.051 1.00 94.19 373 CYS A N 1
ATOM 2859 C CA . CYS A 1 373 ? 14.647 13.236 -28.577 1.00 94.19 373 CYS A CA 1
ATOM 2860 C C . CYS A 1 373 ? 13.848 14.112 -29.543 1.00 94.19 373 CYS A C 1
ATOM 2862 O O . CYS A 1 373 ? 13.090 14.974 -29.092 1.00 94.19 373 CYS A O 1
ATOM 2864 N N . LYS A 1 374 ? 13.954 13.844 -30.848 1.00 95.12 374 LYS A N 1
ATOM 2865 C CA . LYS A 1 374 ? 13.208 14.548 -31.896 1.00 95.12 374 LYS A CA 1
ATOM 2866 C C . LYS A 1 374 ? 11.835 13.936 -32.178 1.00 95.12 374 LYS A C 1
ATOM 2868 O O . LYS A 1 374 ? 10.864 14.671 -32.332 1.00 95.12 374 LYS A O 1
ATOM 2873 N N . GLU A 1 375 ? 11.758 12.613 -32.268 1.00 95.44 375 GLU A N 1
ATOM 2874 C CA . GLU A 1 375 ? 10.561 11.883 -32.709 1.00 95.44 375 GLU A CA 1
ATOM 2875 C C . GLU A 1 375 ? 9.596 11.576 -31.554 1.00 95.44 375 GLU A C 1
ATOM 2877 O O . GLU A 1 375 ? 8.385 11.494 -31.756 1.00 95.44 375 GLU A O 1
ATOM 2882 N N . GLY A 1 376 ? 10.117 11.449 -30.329 1.00 94.62 376 GLY A N 1
ATOM 2883 C CA . GLY A 1 376 ? 9.342 10.994 -29.178 1.00 94.62 376 GLY A CA 1
ATOM 2884 C C . GLY A 1 376 ? 9.054 9.491 -29.202 1.00 94.62 376 GLY A C 1
ATOM 2885 O O . GLY A 1 376 ? 9.556 8.744 -30.039 1.00 94.62 376 GLY A O 1
ATOM 2886 N N . LEU A 1 377 ? 8.273 9.023 -28.225 1.00 94.62 377 LEU A N 1
ATOM 2887 C CA . LEU A 1 377 ? 7.881 7.616 -28.154 1.00 94.62 377 LEU A CA 1
ATOM 2888 C C . LEU A 1 377 ? 6.789 7.306 -29.197 1.00 94.62 377 LEU A C 1
ATOM 2890 O O . LEU A 1 377 ? 5.835 8.076 -29.317 1.00 94.62 377 LEU A O 1
ATOM 2894 N N . PRO A 1 378 ? 6.848 6.156 -29.898 1.00 94.94 378 PRO A N 1
ATOM 2895 C CA . PRO A 1 378 ? 5.924 5.817 -30.986 1.00 94.94 378 PRO A CA 1
ATOM 2896 C C . PRO A 1 378 ? 4.561 5.300 -30.489 1.00 94.94 378 PRO A C 1
ATOM 2898 O O . PRO A 1 378 ? 3.814 4.662 -31.229 1.00 94.94 378 PRO A O 1
ATOM 2901 N N . PHE A 1 379 ? 4.233 5.526 -29.218 1.00 91.56 379 PHE A N 1
ATOM 2902 C CA . PHE A 1 379 ? 2.993 5.088 -28.588 1.00 91.56 379 PHE A CA 1
ATOM 2903 C C . PHE A 1 379 ? 2.324 6.245 -27.855 1.00 91.56 379 PHE A C 1
ATOM 2905 O O . PHE A 1 379 ? 2.979 7.169 -27.375 1.00 91.56 379 PHE A O 1
ATOM 2912 N N . ALA A 1 380 ? 0.994 6.181 -27.768 1.00 86.12 380 ALA A N 1
ATOM 2913 C CA . ALA A 1 380 ? 0.196 7.229 -27.155 1.00 86.12 380 ALA A CA 1
ATOM 2914 C C . ALA A 1 380 ? 0.640 7.479 -25.708 1.00 86.12 380 ALA A C 1
ATOM 2916 O O . ALA A 1 380 ? 0.657 6.570 -24.870 1.00 86.12 380 ALA A O 1
ATOM 2917 N N . THR A 1 381 ? 0.963 8.733 -25.404 1.00 77.81 381 THR A N 1
ATOM 2918 C CA . THR A 1 381 ? 1.177 9.148 -24.025 1.00 77.81 381 THR A CA 1
ATOM 2919 C C . THR A 1 381 ? -0.159 9.101 -23.276 1.00 77.81 381 THR A C 1
ATOM 2921 O O . THR A 1 381 ? -1.220 9.380 -23.847 1.00 77.81 381 THR A O 1
ATOM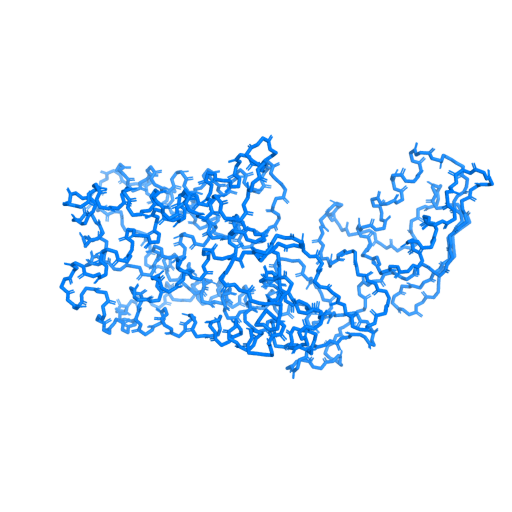 2924 N N . PRO A 1 382 ? -0.163 8.713 -21.989 1.00 75.31 382 PRO A N 1
ATOM 2925 C CA . PRO A 1 382 ? -1.373 8.764 -21.186 1.00 75.31 382 PRO A CA 1
ATOM 2926 C C . PRO A 1 382 ? -1.929 10.191 -21.182 1.00 75.31 382 PRO A C 1
ATOM 2928 O O . PRO A 1 382 ? -1.164 11.141 -21.041 1.00 75.31 382 PRO A O 1
ATOM 2931 N N . TRP A 1 383 ? -3.257 10.337 -21.227 1.00 71.38 383 TRP A N 1
ATOM 2932 C CA . TRP A 1 383 ? -3.931 11.647 -21.188 1.00 71.38 383 TRP A CA 1
ATOM 2933 C C . TRP A 1 383 ? -3.517 12.531 -20.001 1.00 71.38 383 TRP A C 1
ATOM 2935 O O . TRP A 1 383 ? -3.628 13.750 -20.067 1.00 71.38 383 TRP A O 1
ATOM 2945 N N . PHE A 1 384 ? -3.018 11.923 -18.921 1.00 68.38 384 PHE A N 1
ATOM 2946 C CA . PHE A 1 384 ? -2.464 12.624 -17.769 1.00 68.38 384 PHE A CA 1
ATOM 2947 C C . PHE A 1 384 ? -0.953 12.402 -17.696 1.00 68.38 384 PHE A C 1
ATOM 2949 O O . PHE A 1 384 ? -0.484 11.429 -17.092 1.00 68.38 384 PHE A O 1
ATOM 2956 N N . ALA A 1 385 ? -0.196 13.320 -18.299 1.00 65.75 385 ALA A N 1
ATOM 2957 C CA . ALA A 1 385 ? 1.258 13.350 -18.192 1.00 65.75 385 ALA A CA 1
ATOM 2958 C C . ALA A 1 385 ? 1.691 13.304 -16.712 1.00 65.75 385 ALA A C 1
ATOM 2960 O O . ALA A 1 385 ? 1.112 13.958 -15.845 1.00 65.75 385 ALA A O 1
ATOM 2961 N N . GLY A 1 386 ? 2.681 12.465 -16.402 1.00 66.19 386 GLY A N 1
ATOM 2962 C CA . GLY A 1 386 ? 3.221 12.306 -15.048 1.00 66.19 386 GLY A CA 1
ATOM 2963 C C . GLY A 1 386 ? 2.464 11.341 -14.125 1.00 66.19 386 GLY A C 1
ATOM 2964 O O . GLY A 1 386 ? 3.068 10.855 -13.163 1.00 66.19 386 GLY A O 1
ATOM 2965 N N . MET A 1 387 ? 1.211 10.972 -14.419 1.00 71.38 387 MET A N 1
ATOM 2966 C CA . MET A 1 387 ? 0.453 10.041 -13.576 1.00 71.38 387 MET A CA 1
ATOM 2967 C C . MET A 1 387 ? 1.051 8.628 -13.656 1.00 71.38 387 MET A C 1
ATOM 2969 O O . MET A 1 387 ? 0.988 7.951 -14.683 1.00 71.38 387 MET A O 1
ATOM 2973 N N . ARG A 1 388 ? 1.639 8.154 -12.552 1.00 80.62 388 ARG A N 1
ATOM 2974 C CA . ARG A 1 388 ? 2.188 6.794 -12.476 1.00 80.62 388 ARG A CA 1
ATOM 2975 C C . ARG A 1 388 ? 1.030 5.808 -12.357 1.00 80.62 388 ARG A C 1
ATOM 2977 O O . ARG A 1 388 ? 0.436 5.677 -11.294 1.00 80.62 388 ARG A O 1
ATOM 2984 N N . ARG A 1 389 ? 0.692 5.128 -13.455 1.00 85.88 389 ARG A N 1
ATOM 2985 C CA . ARG A 1 389 ? -0.358 4.092 -13.486 1.00 85.88 389 ARG A CA 1
ATOM 2986 C C . ARG A 1 389 ? 0.180 2.699 -13.159 1.00 85.88 389 ARG A C 1
ATOM 2988 O O . ARG A 1 389 ? -0.525 1.922 -12.526 1.00 85.88 389 ARG A O 1
ATOM 2995 N N . PHE A 1 390 ? 1.421 2.406 -13.531 1.00 91.31 390 PHE A N 1
ATOM 2996 C CA . PHE A 1 390 ? 2.052 1.089 -13.398 1.00 91.31 390 PHE A CA 1
ATOM 2997 C C . PHE A 1 390 ? 3.369 1.166 -12.634 1.00 91.31 390 PHE A C 1
ATOM 2999 O O . PHE A 1 390 ? 3.966 2.243 -12.596 1.00 91.31 390 PHE A O 1
ATOM 3006 N N . GLN A 1 391 ? 3.806 0.035 -12.063 1.00 91.12 391 GLN A N 1
ATOM 3007 C CA . GLN A 1 391 ? 5.059 -0.058 -11.304 1.00 91.12 391 GLN A CA 1
ATOM 3008 C C . GLN A 1 391 ? 6.248 0.468 -12.113 1.00 91.12 391 GLN A C 1
ATOM 3010 O O . GLN A 1 391 ? 6.238 0.524 -13.344 1.00 91.12 391 GLN A O 1
ATOM 3015 N N . VAL A 1 392 ? 7.292 0.842 -11.390 1.00 90.81 392 VAL A N 1
ATOM 3016 C CA . VAL A 1 392 ? 8.576 1.273 -11.941 1.00 90.81 392 VAL A CA 1
ATOM 3017 C C . VAL A 1 392 ? 9.679 0.424 -11.321 1.00 90.81 392 VAL A C 1
ATOM 3019 O O . VAL A 1 392 ? 9.434 -0.225 -10.309 1.00 90.81 392 VAL A O 1
ATOM 3022 N N . ASN A 1 393 ? 10.880 0.452 -11.902 1.00 88.94 393 ASN A N 1
ATOM 3023 C CA . ASN A 1 393 ? 12.054 -0.280 -11.403 1.00 88.94 393 ASN A CA 1
ATOM 3024 C C . ASN A 1 393 ? 11.865 -1.808 -11.332 1.00 88.94 393 ASN A C 1
ATOM 3026 O O . ASN A 1 393 ? 12.493 -2.468 -10.508 1.00 88.94 393 ASN A O 1
ATOM 3030 N N . LEU A 1 394 ? 11.010 -2.367 -12.190 1.00 94.38 394 LEU A N 1
ATOM 3031 C CA . LEU A 1 394 ? 10.926 -3.813 -12.364 1.00 94.38 394 LEU A CA 1
ATOM 3032 C C . LEU A 1 394 ? 12.093 -4.286 -13.231 1.00 94.38 394 LEU A C 1
ATOM 3034 O O . LEU A 1 394 ? 12.424 -3.642 -14.229 1.00 94.38 394 LEU A O 1
ATOM 3038 N N . THR A 1 395 ? 12.696 -5.409 -12.867 1.00 95.25 395 THR A N 1
ATOM 3039 C CA . THR A 1 395 ? 13.660 -6.115 -13.708 1.00 95.25 395 THR A CA 1
ATOM 3040 C C . THR A 1 395 ? 12.918 -6.969 -14.734 1.00 95.25 395 THR A C 1
ATOM 3042 O O . THR A 1 395 ? 11.760 -7.361 -14.552 1.00 95.25 395 THR A O 1
ATOM 3045 N N . ARG A 1 396 ? 13.589 -7.295 -15.839 1.00 94.50 396 ARG A N 1
ATOM 3046 C CA . ARG A 1 396 ? 13.054 -8.238 -16.835 1.00 94.50 396 ARG A CA 1
ATOM 3047 C C . ARG A 1 396 ? 12.926 -9.659 -16.316 1.00 94.50 396 ARG A C 1
ATOM 3049 O O . ARG A 1 396 ? 12.084 -10.412 -16.791 1.00 94.50 396 ARG A O 1
ATOM 3056 N N . HIS A 1 397 ? 13.782 -10.027 -15.374 1.00 94.06 397 HIS A N 1
ATOM 3057 C CA . HIS A 1 397 ? 13.874 -11.387 -14.872 1.00 94.06 397 HIS A CA 1
ATOM 3058 C C . HIS A 1 397 ? 12.946 -11.605 -13.681 1.00 94.06 397 HIS A C 1
ATOM 3060 O O . HIS A 1 397 ? 12.714 -10.701 -12.881 1.00 94.06 397 HIS A O 1
ATOM 3066 N N . CYS A 1 398 ? 12.437 -12.825 -13.564 1.00 94.19 398 CYS A N 1
ATOM 3067 C CA . CYS A 1 398 ? 11.737 -13.307 -12.382 1.00 94.19 398 CYS A CA 1
ATOM 3068 C C . CYS A 1 398 ? 12.654 -14.229 -11.563 1.00 94.19 398 CYS A C 1
ATOM 3070 O O . CYS A 1 398 ? 13.430 -14.972 -12.171 1.00 94.19 398 CYS A O 1
ATOM 3072 N N . PRO A 1 399 ? 12.548 -14.240 -10.219 1.00 95.06 399 PRO A N 1
ATOM 3073 C CA . PRO A 1 399 ? 11.611 -13.474 -9.380 1.00 95.06 399 PRO A CA 1
ATOM 3074 C C . PRO A 1 399 ? 12.023 -12.004 -9.159 1.00 95.06 399 PRO A C 1
ATOM 3076 O O . PRO A 1 399 ? 13.167 -11.625 -9.404 1.00 95.06 399 PRO A O 1
ATOM 3079 N N . GLN A 1 400 ? 11.095 -11.170 -8.676 1.00 90.25 400 GLN A N 1
ATOM 3080 C CA . GLN A 1 400 ? 11.338 -9.750 -8.387 1.00 90.25 400 GLN A CA 1
ATOM 3081 C C . GLN A 1 400 ? 11.449 -9.489 -6.880 1.00 90.25 400 GLN A C 1
ATOM 3083 O O . GLN A 1 400 ? 10.503 -9.692 -6.114 1.00 90.25 400 GLN A O 1
ATOM 3088 N N . ARG A 1 401 ? 12.594 -8.935 -6.464 1.00 91.38 401 ARG A N 1
ATOM 3089 C CA . ARG A 1 401 ? 12.778 -8.395 -5.108 1.00 91.38 401 ARG A CA 1
ATOM 3090 C C . ARG A 1 401 ? 11.818 -7.243 -4.840 1.00 91.38 401 ARG A C 1
ATOM 3092 O O . ARG A 1 401 ? 11.459 -6.512 -5.764 1.00 91.38 401 ARG A O 1
ATOM 3099 N N . CYS A 1 402 ? 11.457 -7.054 -3.573 1.00 88.94 402 CYS A N 1
ATOM 3100 C CA . CYS A 1 402 ? 10.665 -5.908 -3.138 1.00 88.94 402 CYS A CA 1
ATOM 3101 C C . CYS A 1 402 ? 11.233 -4.586 -3.694 1.00 88.94 402 CYS A C 1
ATOM 3103 O O . CYS A 1 402 ? 12.429 -4.334 -3.588 1.00 88.94 402 CYS A O 1
ATOM 3105 N N . VAL A 1 403 ? 10.378 -3.762 -4.308 1.00 82.19 403 VAL A N 1
ATOM 3106 C CA . VAL A 1 403 ? 10.771 -2.550 -5.066 1.00 82.19 403 VAL A CA 1
ATOM 3107 C C . VAL A 1 403 ? 10.533 -1.261 -4.257 1.00 82.19 403 VAL A C 1
ATOM 3109 O O . VAL A 1 403 ? 10.460 -0.169 -4.819 1.00 82.19 403 VAL A O 1
ATOM 3112 N N . HIS A 1 404 ? 10.328 -1.390 -2.945 1.00 71.12 404 HIS A N 1
ATOM 3113 C CA . HIS A 1 404 ? 9.898 -0.306 -2.061 1.00 71.12 404 HIS A CA 1
ATOM 3114 C C . HIS A 1 404 ? 11.038 0.318 -1.274 1.00 71.12 404 HIS A C 1
ATOM 3116 O O . HIS A 1 404 ? 11.911 -0.449 -0.815 1.00 71.12 404 HIS A O 1
#

Radius of gyration: 23.74 Å; chains: 1; bounding box: 64×45×68 Å

Foldseek 3Di:
DVVLVVLVVLLVLLCCCVPVVVVVQVLSVVLSVLSVVLNVQCVPDPDDDPRDSDLLSLLLLQLQLLLLLQLLLQLQQWDQCLQLVFALQLVLVCLLCPDPNNPVPDDNVRSSDSVRSVVLSVLSNCLSVCCQFQLLVSLLSLLVNCLSVLLGPDLSVSSSCVSNSVSSADPLLVVLLVVCCVPPVVVLCVQLVVVLVVSCVRNPDPCCVPCVVSSVSSSVSSSVSSSSVSSCVPGDVCRRRNGPNPPDPDDPVSVVSSVVSSVVLSVQLCCLLQCNFDRNSSSPSRLADLAPPQGIRPPRDNVNHNFGQWKAWCFKDADPPQDDPVVRVQNNFWTDGLLRVQVVLVVCCVSGVDAMWTWTDGRNDTDTDRRCNVPPDPDDDPPDRNDHGYDGPFGPDPDHHRPD